Protein AF-0000000068390145 (afdb_homodimer)

Structure (mmCIF, N/CA/C/O backbone):
data_AF-0000000068390145-model_v1
#
loop_
_entity.id
_entity.type
_entity.pdbx_description
1 polymer 'Fe2OG dioxygenase domain-containing protein'
#
loop_
_atom_site.group_PDB
_atom_site.id
_atom_site.type_symbol
_atom_site.label_atom_id
_atom_site.label_alt_id
_atom_site.label_comp_id
_atom_site.label_asym_id
_atom_site.label_entity_id
_atom_site.label_seq_id
_atom_site.pdbx_PDB_ins_code
_atom_site.Cartn_x
_atom_site.Cartn_y
_atom_site.Cartn_z
_atom_site.occupancy
_atom_site.B_iso_or_equiv
_atom_site.auth_seq_id
_atom_site.auth_comp_id
_atom_site.auth_asym_id
_atom_site.auth_atom_id
_atom_site.pdbx_PDB_model_num
ATOM 1 N N . MET A 1 1 ? -9.039 41.312 3.012 1 19.88 1 MET A N 1
ATOM 2 C CA . MET A 1 1 ? -9.141 40.469 1.835 1 19.88 1 MET A CA 1
ATOM 3 C C . MET A 1 1 ? -8.883 39 2.199 1 19.88 1 MET A C 1
ATOM 5 O O . MET A 1 1 ? -7.828 38.688 2.75 1 19.88 1 MET A O 1
ATOM 9 N N . ASP A 1 2 ? -9.938 38.219 2.65 1 23.27 2 ASP A N 1
ATOM 10 C CA . ASP A 1 2 ? -10.117 36.906 3.275 1 23.27 2 ASP A CA 1
ATOM 11 C C . ASP A 1 2 ? -9.469 35.812 2.439 1 23.27 2 ASP A C 1
ATOM 13 O O . ASP A 1 2 ? -9.891 35.531 1.312 1 23.27 2 ASP A O 1
ATOM 17 N N . CYS A 1 3 ? -8.195 35.875 2.215 1 24.31 3 CYS A N 1
ATOM 18 C CA . CYS A 1 3 ? -7.535 34.969 1.302 1 24.31 3 CYS A CA 1
ATOM 19 C C . CYS A 1 3 ? -7.992 33.531 1.55 1 24.31 3 CYS A C 1
ATOM 21 O O . CYS A 1 3 ? -7.586 32.906 2.531 1 24.31 3 CYS A O 1
ATOM 23 N N . VAL A 1 4 ? -9.266 33.344 1.374 1 30.44 4 VAL A N 1
ATOM 24 C CA . VAL A 1 4 ? -9.797 31.984 1.345 1 30.44 4 VAL A CA 1
ATOM 25 C C . VAL A 1 4 ? -8.867 31.078 0.542 1 30.44 4 VAL A C 1
ATOM 27 O O . VAL A 1 4 ? -8.508 31.391 -0.593 1 30.44 4 VAL A O 1
ATOM 30 N N . ALA A 1 5 ? -7.875 30.562 1.197 1 37.19 5 ALA A N 1
ATOM 31 C CA . ALA A 1 5 ? -6.934 29.656 0.532 1 37.19 5 ALA A CA 1
ATOM 32 C C . ALA A 1 5 ? -7.641 28.797 -0.515 1 37.19 5 ALA A C 1
ATOM 34 O O . ALA A 1 5 ? -8.719 28.266 -0.26 1 37.19 5 ALA A O 1
ATOM 35 N N . ASN A 1 6 ? -7.695 29.219 -1.717 1 36.72 6 ASN A N 1
ATOM 36 C CA . ASN A 1 6 ? -8.219 28.5 -2.865 1 36.72 6 ASN A CA 1
ATOM 37 C C . ASN A 1 6 ? -7.703 27.062 -2.908 1 36.72 6 ASN A C 1
ATOM 39 O O . ASN A 1 6 ? -6.531 26.828 -3.207 1 36.72 6 ASN A O 1
ATOM 43 N N . PRO A 1 7 ? -8.406 26.203 -2.146 1 44.72 7 PRO A N 1
ATOM 44 C CA . PRO A 1 7 ? -8.008 24.797 -2.154 1 44.72 7 PRO A CA 1
ATOM 45 C C . PRO A 1 7 ? -7.828 24.234 -3.564 1 44.72 7 PRO A C 1
ATOM 47 O O . PRO A 1 7 ? -8.633 24.531 -4.453 1 44.72 7 PRO A O 1
ATOM 50 N N . THR A 1 8 ? -6.621 24.328 -4.051 1 44.12 8 THR A N 1
ATOM 51 C CA . THR A 1 8 ? -6.43 23.641 -5.32 1 44.12 8 THR A CA 1
ATOM 52 C C . THR A 1 8 ? -6.84 22.172 -5.207 1 44.12 8 THR A C 1
ATOM 54 O O . THR A 1 8 ? -6.391 21.469 -4.301 1 44.12 8 THR A O 1
ATOM 57 N N . LEU A 1 9 ? -8.039 21.953 -5.742 1 47.94 9 LEU A N 1
ATOM 58 C CA . LEU A 1 9 ? -8.492 20.578 -5.77 1 47.94 9 LEU A CA 1
ATOM 59 C C . LEU A 1 9 ? -7.586 19.719 -6.652 1 47.94 9 LEU A C 1
ATOM 61 O O . LEU A 1 9 ? -7.27 20.109 -7.781 1 47.94 9 LEU A O 1
ATOM 65 N N . LEU A 1 10 ? -6.832 19 -5.969 1 54.41 10 LEU A N 1
ATOM 66 C CA . LEU A 1 10 ? -6.148 17.969 -6.727 1 54.41 10 LEU A CA 1
ATOM 67 C C . LEU A 1 10 ? -7.145 16.969 -7.297 1 54.41 10 LEU A C 1
ATOM 69 O O . LEU A 1 10 ? -8.281 16.875 -6.824 1 54.41 10 LEU A O 1
ATOM 73 N N . PRO A 1 11 ? -6.891 16.516 -8.391 1 53.91 11 PRO A N 1
ATOM 74 C CA . PRO A 1 11 ? -7.816 15.492 -8.883 1 53.91 11 PRO A CA 1
ATOM 75 C C . PRO A 1 11 ? -8.133 14.422 -7.84 1 53.91 11 PRO A C 1
ATOM 77 O O . PRO A 1 11 ? -7.355 14.227 -6.902 1 53.91 11 PRO A O 1
ATOM 80 N N . HIS A 1 12 ? -9.367 14.031 -7.707 1 58.03 12 HIS A N 1
ATOM 81 C CA . HIS A 1 12 ? -9.734 12.812 -7.004 1 58.03 12 HIS A CA 1
ATOM 82 C C . HIS A 1 12 ? -10.047 13.094 -5.535 1 58.03 12 HIS A C 1
ATOM 84 O O . HIS A 1 12 ? -9.742 12.273 -4.664 1 58.03 12 HIS A O 1
ATOM 90 N N . ASP A 1 13 ? -10.5 14.359 -5.176 1 69.38 13 ASP A N 1
ATOM 91 C CA . ASP A 1 13 ? -11 14.688 -3.842 1 69.38 13 ASP A CA 1
ATOM 92 C C . ASP A 1 13 ? -9.844 14.859 -2.854 1 69.38 13 ASP A C 1
ATOM 94 O O . ASP A 1 13 ? -10 14.594 -1.659 1 69.38 13 ASP A O 1
ATOM 98 N N . ILE A 1 14 ? -8.703 14.992 -3.436 1 78.69 14 ILE A N 1
ATOM 99 C CA . ILE A 1 14 ? -7.574 15.477 -2.645 1 78.69 14 ILE A CA 1
ATOM 100 C C . ILE A 1 14 ? -7.547 17 -2.664 1 78.69 14 ILE A C 1
ATOM 102 O O . ILE A 1 14 ? -7.586 17.609 -3.732 1 78.69 14 ILE A O 1
ATOM 106 N N . MET A 1 15 ? -7.641 17.516 -1.498 1 79.69 15 MET A N 1
ATOM 107 C CA . MET A 1 15 ? -7.629 18.969 -1.425 1 79.69 15 MET A CA 1
ATOM 108 C C . MET A 1 15 ? -6.348 19.469 -0.764 1 79.69 15 MET A C 1
ATOM 110 O O . MET A 1 15 ? -5.941 18.953 0.28 1 79.69 15 MET A O 1
ATOM 114 N N . TYR A 1 16 ? -5.684 20.344 -1.441 1 84.81 16 TYR A N 1
ATOM 115 C CA . TYR A 1 16 ? -4.543 21.047 -0.887 1 84.81 16 TYR A CA 1
ATOM 116 C C . TYR A 1 16 ? -4.926 22.469 -0.494 1 84.81 16 TYR A C 1
ATOM 118 O O . TYR A 1 16 ? -5.66 23.141 -1.22 1 84.81 16 TYR A O 1
ATOM 126 N N . PHE A 1 17 ? -4.543 22.859 0.74 1 82.62 17 PHE A N 1
ATOM 127 C CA . PHE A 1 17 ? -4.801 24.234 1.15 1 82.62 17 PHE A CA 1
ATOM 128 C C . PHE A 1 17 ? -3.594 24.828 1.87 1 82.62 17 PHE A C 1
ATOM 130 O O . PHE A 1 17 ? -2.891 24.125 2.594 1 82.62 17 PHE A O 1
ATOM 137 N N . ASP A 1 18 ? -3.316 26.078 1.648 1 84.69 18 ASP A N 1
ATOM 138 C CA . ASP A 1 18 ? -2.139 26.766 2.184 1 84.69 18 ASP A CA 1
ATOM 139 C C . ASP A 1 18 ? -2.512 27.656 3.365 1 84.69 18 ASP A C 1
ATOM 141 O O . ASP A 1 18 ? -3.684 27.969 3.562 1 84.69 18 ASP A O 1
ATOM 145 N N . GLY A 1 19 ? -1.504 27.938 4.145 1 86.38 19 GLY A N 1
ATOM 146 C CA . GLY A 1 19 ? -1.622 28.969 5.16 1 86.38 19 GLY A CA 1
ATOM 147 C C . GLY A 1 19 ? -2.564 28.594 6.289 1 86.38 19 GLY A C 1
ATOM 148 O O . GLY A 1 19 ? -3.268 29.438 6.828 1 86.38 19 GLY A O 1
ATOM 149 N N . PHE A 1 20 ? -2.695 27.312 6.582 1 90.94 20 PHE A N 1
ATOM 150 C CA . PHE A 1 20 ? -3.547 26.891 7.688 1 90.94 20 PHE A CA 1
ATOM 151 C C . PHE A 1 20 ? -3.045 27.469 9.008 1 90.94 20 PHE A C 1
ATOM 153 O O . PHE A 1 20 ? -3.842 27.875 9.859 1 90.94 20 PHE A O 1
ATOM 160 N N . LEU A 1 21 ? -1.739 27.484 9.25 1 94.56 21 LEU A N 1
ATOM 161 C CA . LEU A 1 21 ? -1.134 28.094 10.43 1 94.56 21 LEU A CA 1
ATOM 162 C C . LEU A 1 21 ? -0.36 29.344 10.055 1 94.56 21 LEU A C 1
ATOM 164 O O . LEU A 1 21 ? 0.192 29.438 8.961 1 94.56 21 LEU A O 1
ATOM 168 N N . SER A 1 22 ? -0.367 30.312 11.008 1 95.12 22 SER A N 1
ATOM 169 C CA . SER A 1 22 ? 0.585 31.422 10.906 1 95.12 22 SER A CA 1
ATOM 170 C C . SER A 1 22 ? 1.999 30.953 11.242 1 95.12 22 SER A C 1
ATOM 172 O O . SER A 1 22 ? 2.189 29.859 11.789 1 95.12 22 SER A O 1
ATOM 174 N N . SER A 1 23 ? 3 31.781 10.836 1 96.06 23 SER A N 1
ATOM 175 C CA . SER A 1 23 ? 4.379 31.484 11.195 1 96.06 23 SER A CA 1
ATOM 176 C C . SER A 1 23 ? 4.551 31.406 12.711 1 96.06 23 SER A C 1
ATOM 178 O O . SER A 1 23 ? 5.332 30.594 13.211 1 96.06 23 SER A O 1
ATOM 180 N N . GLU A 1 24 ? 3.842 32.25 13.398 1 97.06 24 GLU A N 1
ATOM 181 C CA . GLU A 1 24 ? 3.895 32.219 14.859 1 97.06 24 GLU A CA 1
ATOM 182 C C . GLU A 1 24 ? 3.301 30.953 15.43 1 97.06 24 GLU A C 1
ATOM 184 O O . GLU A 1 24 ? 3.877 30.344 16.328 1 97.06 24 GLU A O 1
ATOM 189 N N . ASP A 1 25 ? 2.141 30.531 14.883 1 96.5 25 ASP A N 1
ATOM 190 C CA . ASP A 1 25 ? 1.513 29.281 15.32 1 96.5 25 ASP A CA 1
ATOM 191 C C . ASP A 1 25 ? 2.41 28.078 15.031 1 96.5 25 ASP A C 1
ATOM 193 O O . ASP A 1 25 ? 2.502 27.156 15.844 1 96.5 25 ASP A O 1
ATOM 197 N N . GLU A 1 26 ? 3.002 28.109 13.844 1 97.75 26 GLU A N 1
ATOM 198 C CA . GLU A 1 26 ? 3.902 27.016 13.477 1 97.75 26 GLU A CA 1
ATOM 199 C C . GLU A 1 26 ? 5.039 26.875 14.492 1 97.75 26 GLU A C 1
ATOM 201 O O . GLU A 1 26 ? 5.344 25.766 14.938 1 97.75 26 GLU A O 1
ATOM 206 N N . ALA A 1 27 ? 5.715 28.016 14.836 1 97.5 27 ALA A N 1
ATOM 207 C CA . ALA A 1 27 ? 6.809 28.016 15.805 1 97.5 27 ALA A CA 1
ATOM 208 C C . ALA A 1 27 ? 6.328 27.5 17.172 1 97.5 27 ALA A C 1
ATOM 210 O O . ALA A 1 27 ? 7.016 26.719 17.828 1 97.5 27 ALA A O 1
ATOM 211 N N . PHE A 1 28 ? 5.207 28.016 17.562 1 97.75 28 PHE A N 1
ATOM 212 C CA . PHE A 1 28 ? 4.625 27.594 18.828 1 97.75 28 PHE A CA 1
ATOM 213 C C . PHE A 1 28 ? 4.402 26.094 18.875 1 97.75 28 PHE A C 1
ATOM 215 O O . PHE A 1 28 ? 4.781 25.422 19.828 1 97.75 28 PHE A O 1
ATOM 222 N N . VAL A 1 29 ? 3.74 25.484 17.766 1 98.19 29 VAL A N 1
ATOM 223 C CA . VAL A 1 29 ? 3.439 24.062 17.688 1 98.19 29 VAL A CA 1
ATOM 224 C C . VAL A 1 29 ? 4.738 23.25 17.688 1 98.19 29 VAL A C 1
ATOM 226 O O . VAL A 1 29 ? 4.859 22.266 18.406 1 98.19 29 VAL A O 1
ATOM 229 N N . ALA A 1 30 ? 5.727 23.656 16.891 1 98.25 30 ALA A N 1
ATOM 230 C CA . ALA A 1 30 ? 7.012 22.969 16.828 1 98.25 30 ALA A CA 1
ATOM 231 C C . ALA A 1 30 ? 7.676 22.922 18.203 1 98.25 30 ALA A C 1
ATOM 233 O O . ALA A 1 30 ? 8.227 21.891 18.594 1 98.25 30 ALA A O 1
ATOM 234 N N . ASP A 1 31 ? 7.602 24.062 18.922 1 97.81 31 ASP A N 1
ATOM 235 C CA . ASP A 1 31 ? 8.188 24.141 20.25 1 97.81 31 ASP A CA 1
ATOM 236 C C . ASP A 1 31 ? 7.488 23.172 21.219 1 97.81 31 ASP A C 1
ATOM 238 O O . ASP A 1 31 ? 8.141 22.516 22.016 1 97.81 31 ASP A O 1
ATOM 242 N N . ARG A 1 32 ? 6.172 23.156 21.156 1 97.75 32 ARG A N 1
ATOM 243 C CA . ARG A 1 32 ? 5.41 22.25 22.016 1 97.75 32 ARG A CA 1
ATOM 244 C C . ARG A 1 32 ? 5.77 20.797 21.734 1 97.75 32 ARG A C 1
ATOM 246 O O . ARG A 1 32 ? 5.914 20 22.672 1 97.75 32 ARG A O 1
ATOM 253 N N . LEU A 1 33 ? 5.844 20.484 20.438 1 98.19 33 LEU A N 1
ATOM 254 C CA . LEU A 1 33 ? 6.191 19.125 20.062 1 98.19 33 LEU A CA 1
ATOM 255 C C . LEU A 1 33 ? 7.602 18.766 20.516 1 98.19 33 LEU A C 1
ATOM 257 O O . LEU A 1 33 ? 7.836 17.672 21.031 1 98.19 33 LEU A O 1
ATOM 261 N N . ASP A 1 34 ? 8.547 19.656 20.359 1 97.88 34 ASP A N 1
ATOM 262 C CA . ASP A 1 34 ? 9.93 19.422 20.719 1 97.88 34 ASP A CA 1
ATOM 263 C C . ASP A 1 34 ? 10.062 19.172 22.234 1 97.88 34 ASP A C 1
ATOM 265 O O . ASP A 1 34 ? 10.945 18.422 22.672 1 97.88 34 ASP A O 1
ATOM 269 N N . ALA A 1 35 ? 9.195 19.812 22.953 1 97.06 35 ALA A N 1
ATOM 270 C CA . ALA A 1 35 ? 9.234 19.688 24.422 1 97.06 35 ALA A CA 1
ATOM 271 C C . ALA A 1 35 ? 8.641 18.344 24.859 1 97.06 35 ALA A C 1
ATOM 273 O O . ALA A 1 35 ? 8.828 17.938 26.016 1 97.06 35 ALA A O 1
ATOM 274 N N . GLY A 1 36 ? 7.906 17.734 23.938 1 96.19 36 GLY A N 1
ATOM 275 C CA . GLY A 1 36 ? 7.273 16.469 24.281 1 96.19 36 GLY A CA 1
ATOM 276 C C . GLY A 1 36 ? 8.18 15.266 24.062 1 96.19 36 GLY A C 1
ATOM 277 O O . GLY A 1 36 ? 9.305 15.414 23.594 1 96.19 36 GLY A O 1
ATOM 278 N N . GLU A 1 37 ? 7.656 14.047 24.391 1 95.81 37 GLU A N 1
ATOM 279 C CA . GLU A 1 37 ? 8.398 12.805 24.203 1 95.81 37 GLU A CA 1
ATOM 280 C C . GLU A 1 37 ? 8.102 12.18 22.844 1 95.81 37 GLU A C 1
ATOM 282 O O . GLU A 1 37 ? 6.938 11.969 22.5 1 95.81 37 GLU A O 1
ATOM 287 N N . TRP A 1 38 ? 9.141 11.898 22.078 1 96.88 38 TRP A N 1
ATOM 288 C CA . TRP A 1 38 ? 9 11.273 20.766 1 96.88 38 TRP A CA 1
ATOM 289 C C . TRP A 1 38 ? 9.258 9.773 20.859 1 96.88 38 TRP A C 1
ATOM 291 O O . TRP A 1 38 ? 10.211 9.336 21.5 1 96.88 38 TRP A O 1
ATOM 301 N N . SER A 1 39 ? 8.359 9.078 20.312 1 95 39 SER A N 1
ATOM 302 C CA . SER A 1 39 ? 8.578 7.641 20.156 1 95 39 SER A CA 1
ATOM 303 C C . SER A 1 39 ? 9.547 7.34 19.031 1 95 39 SER A C 1
ATOM 305 O O . SER A 1 39 ? 9.445 7.93 17.938 1 95 39 SER A O 1
ATOM 307 N N . THR A 1 40 ? 10.469 6.367 19.172 1 91 40 THR A N 1
ATOM 308 C CA . THR A 1 40 ? 11.453 5.992 18.156 1 91 40 THR A CA 1
ATOM 309 C C . THR A 1 40 ? 11.211 4.562 17.672 1 91 40 THR A C 1
ATOM 311 O O . THR A 1 40 ? 12.148 3.881 17.25 1 91 40 THR A O 1
ATOM 314 N N . GLU A 1 41 ? 9.984 4.141 17.875 1 86.94 41 GLU A N 1
ATOM 315 C CA . GLU A 1 41 ? 9.641 2.783 17.469 1 86.94 41 GLU A CA 1
ATOM 316 C C . GLU A 1 41 ? 9.758 2.613 15.953 1 86.94 41 GLU A C 1
ATOM 318 O O . GLU A 1 41 ? 9.938 1.498 15.461 1 86.94 41 GLU A O 1
ATOM 323 N N . LEU A 1 42 ? 9.664 3.648 15.148 1 86.88 42 LEU A N 1
ATOM 324 C CA . LEU A 1 42 ? 9.781 3.674 13.695 1 86.88 42 LEU A CA 1
ATOM 325 C C . LEU A 1 42 ? 11.086 4.34 13.273 1 86.88 42 LEU A C 1
ATOM 327 O O . LEU A 1 42 ? 11.797 4.91 14.102 1 86.88 42 LEU A O 1
ATOM 331 N N . LYS A 1 43 ? 11.438 4.207 11.945 1 86.44 43 LYS A N 1
ATOM 332 C CA . LYS A 1 43 ? 12.602 4.914 11.43 1 86.44 43 LYS A CA 1
ATOM 333 C C . LYS A 1 43 ? 12.461 6.422 11.617 1 86.44 43 LYS A C 1
ATOM 335 O O . LYS A 1 43 ? 13.445 7.117 11.891 1 86.44 43 LYS A O 1
ATOM 340 N N . ARG A 1 44 ? 11.281 6.918 11.453 1 91.12 44 ARG A N 1
ATOM 341 C CA . ARG A 1 44 ? 10.945 8.297 11.805 1 91.12 44 ARG A CA 1
ATOM 342 C C . ARG A 1 44 ? 10.422 8.383 13.234 1 91.12 44 ARG A C 1
ATOM 344 O O . ARG A 1 44 ? 9.938 7.387 13.781 1 91.12 44 ARG A O 1
ATOM 351 N N . ARG A 1 45 ? 10.516 9.555 13.883 1 95.25 45 ARG A N 1
ATOM 352 C CA . ARG A 1 45 ? 9.977 9.695 15.234 1 95.25 45 ARG A CA 1
ATOM 353 C C . ARG A 1 45 ? 8.523 10.164 15.188 1 95.25 45 ARG A C 1
ATOM 355 O O . ARG A 1 45 ? 8.133 10.914 14.297 1 95.25 45 ARG A O 1
ATOM 362 N N . VAL A 1 46 ? 7.742 9.711 16.188 1 97.06 46 VAL A N 1
ATOM 363 C CA . VAL A 1 46 ? 6.309 9.984 16.156 1 97.06 46 VAL A CA 1
ATOM 364 C C . VAL A 1 46 ? 5.816 10.359 17.547 1 97.06 46 VAL A C 1
ATOM 366 O O . VAL A 1 46 ? 6.438 10 18.547 1 97.06 46 VAL A O 1
ATOM 369 N N . GLN A 1 47 ? 4.855 11.227 17.703 1 97.88 47 GLN A N 1
ATOM 370 C CA . GLN A 1 47 ? 4.043 11.484 18.875 1 97.88 47 GLN A CA 1
ATOM 371 C C . GLN A 1 47 ? 2.566 11.219 18.609 1 97.88 47 GLN A C 1
ATOM 373 O O . GLN A 1 47 ? 2.053 11.562 17.547 1 97.88 47 GLN A O 1
ATOM 378 N N . HIS A 1 48 ? 1.907 10.609 19.562 1 97.31 48 HIS A N 1
ATOM 379 C CA . HIS A 1 48 ? 0.478 10.336 19.453 1 97.31 48 HIS A CA 1
ATOM 380 C C . HIS A 1 48 ? -0.322 11.211 20.422 1 97.31 48 HIS A C 1
ATOM 382 O O . HIS A 1 48 ? 0.103 11.445 21.547 1 97.31 48 HIS A O 1
ATOM 388 N N . PHE A 1 49 ? -1.465 11.672 20.016 1 97.56 49 PHE A N 1
ATOM 389 C CA . PHE A 1 49 ? -2.4 12.438 20.828 1 97.56 49 PHE A CA 1
ATOM 390 C C . PHE A 1 49 ? -3.822 11.914 20.656 1 97.56 49 PHE A C 1
ATOM 392 O O . PHE A 1 49 ? -4.23 11.586 19.547 1 97.56 49 PHE A O 1
ATOM 399 N N . GLY A 1 50 ? -4.605 11.875 21.719 1 96.19 50 GLY A N 1
ATOM 400 C CA . GLY A 1 50 ? -5.961 11.344 21.688 1 96.19 50 GLY A CA 1
ATOM 401 C C . GLY A 1 50 ? -6.008 9.828 21.797 1 96.19 50 GLY A C 1
ATOM 402 O O . GLY A 1 50 ? -6.508 9.297 22.781 1 96.19 50 GLY A O 1
ATOM 403 N N . TYR A 1 51 ? -5.5 9.133 20.797 1 94 51 TYR A N 1
ATOM 404 C CA . TYR A 1 51 ? -5.41 7.676 20.734 1 94 51 TYR A CA 1
ATOM 405 C C . TYR A 1 51 ? -4.062 7.234 20.172 1 94 51 TYR A C 1
ATOM 407 O O . TYR A 1 51 ? -3.535 7.855 19.25 1 94 51 TYR A O 1
ATOM 415 N N . ARG A 1 52 ? -3.609 6.203 20.719 1 92.94 52 ARG A N 1
ATOM 416 C CA . ARG A 1 52 ? -2.398 5.59 20.188 1 92.94 52 ARG A CA 1
ATOM 417 C C . ARG A 1 52 ? -2.727 4.652 19.031 1 92.94 52 ARG A C 1
ATOM 419 O O . ARG A 1 52 ? -3.721 3.926 19.078 1 92.94 52 ARG A O 1
ATOM 426 N N . TYR A 1 53 ? -1.963 4.781 17.984 1 89.81 53 TYR A N 1
ATOM 427 C CA . TYR A 1 53 ? -2.035 3.793 16.922 1 89.81 53 TYR A CA 1
ATOM 428 C C . TYR A 1 53 ? -0.99 2.701 17.109 1 89.81 53 TYR A C 1
ATOM 430 O O . TYR A 1 53 ? 0.187 2.992 17.328 1 89.81 53 TYR A O 1
ATOM 438 N N . ASP A 1 54 ? -1.469 1.481 17.078 1 82.62 54 ASP A N 1
ATOM 439 C CA . ASP A 1 54 ? -0.566 0.342 17.203 1 82.62 54 ASP A CA 1
ATOM 440 C C . ASP A 1 54 ? -0.094 -0.141 15.836 1 82.62 54 ASP A C 1
ATOM 442 O O . ASP A 1 54 ? -0.862 -0.748 15.094 1 82.62 54 ASP A O 1
ATOM 446 N N . TYR A 1 55 ? 1.146 0.156 15.492 1 82.44 55 TYR A N 1
ATOM 447 C CA . TYR A 1 55 ? 1.717 -0.141 14.188 1 82.44 55 TYR A CA 1
ATOM 448 C C . TYR A 1 55 ? 1.909 -1.642 14 1 82.44 55 TYR A C 1
ATOM 450 O O . TYR A 1 55 ? 1.968 -2.133 12.867 1 82.44 55 TYR A O 1
ATOM 458 N N . LYS A 1 56 ? 2.057 -2.414 15.086 1 72.38 56 LYS A N 1
ATOM 459 C CA . LYS A 1 56 ? 2.256 -3.859 15.016 1 72.38 56 LYS A CA 1
ATOM 460 C C . LYS A 1 56 ? 0.965 -4.574 14.617 1 72.38 56 LYS A C 1
ATOM 462 O O . LYS A 1 56 ? 0.974 -5.441 13.75 1 72.38 56 LYS A O 1
ATOM 467 N N . VAL A 1 57 ? -0.12 -4.199 15.258 1 69.75 57 VAL A N 1
ATOM 468 C CA . VAL A 1 57 ? -1.396 -4.852 14.984 1 69.75 57 VAL A CA 1
ATOM 469 C C . VAL A 1 57 ? -2.18 -4.039 13.953 1 69.75 57 VAL A C 1
ATOM 471 O O . VAL A 1 57 ? -3.229 -4.477 13.477 1 69.75 57 VAL A O 1
ATOM 474 N N . ARG A 1 58 ? -1.646 -2.883 13.531 1 74.25 58 ARG A N 1
ATOM 475 C CA . ARG A 1 58 ? -2.213 -1.979 12.539 1 74.25 58 ARG A CA 1
ATOM 476 C C . ARG A 1 58 ? -3.656 -1.622 12.883 1 74.25 58 ARG A C 1
ATOM 478 O O . ARG A 1 58 ? -4.547 -1.74 12.039 1 74.25 58 ARG A O 1
ATOM 485 N N . ALA A 1 59 ? -3.859 -1.119 14.227 1 73.94 59 ALA A N 1
ATOM 486 C CA . ALA A 1 59 ? -5.203 -0.801 14.711 1 73.94 59 ALA A CA 1
ATOM 487 C C . ALA A 1 59 ? -5.148 0.187 15.867 1 73.94 59 ALA A C 1
ATOM 489 O O . ALA A 1 59 ? -4.09 0.392 16.469 1 73.94 59 ALA A O 1
ATOM 490 N N . VAL A 1 60 ? -6.266 0.894 16.109 1 79.75 60 VAL A N 1
ATOM 491 C CA . VAL A 1 60 ? -6.516 1.589 17.359 1 79.75 60 VAL A CA 1
ATOM 492 C C . VAL A 1 60 ? -7.262 0.664 18.328 1 79.75 60 VAL A C 1
ATOM 494 O O . VAL A 1 60 ? -8.438 0.355 18.109 1 79.75 60 VAL A O 1
ATOM 497 N N . THR A 1 61 ? -6.523 0.242 19.297 1 79.19 61 THR A N 1
ATOM 498 C CA . THR A 1 61 ? -7.078 -0.74 20.219 1 79.19 61 THR A CA 1
ATOM 499 C C . THR A 1 61 ? -7.949 -0.06 21.281 1 79.19 61 THR A C 1
ATOM 501 O O . THR A 1 61 ? -7.879 1.157 21.453 1 79.19 61 THR A O 1
ATOM 504 N N . PRO A 1 62 ? -8.758 -0.812 21.953 1 76.44 62 PRO A N 1
ATOM 505 C CA . PRO A 1 62 ? -9.656 -0.237 22.953 1 76.44 62 PRO A CA 1
ATOM 506 C C . PRO A 1 62 ? -8.906 0.495 24.062 1 76.44 62 PRO A C 1
ATOM 508 O O . PRO A 1 62 ? -9.422 1.458 24.641 1 76.44 62 PRO A O 1
ATOM 511 N N . ASP A 1 63 ? -7.723 0.084 24.375 1 80.25 63 ASP A N 1
ATOM 512 C CA . ASP A 1 63 ? -6.945 0.696 25.438 1 80.25 63 ASP A CA 1
ATOM 513 C C . ASP A 1 63 ? -5.996 1.759 24.891 1 80.25 63 ASP A C 1
ATOM 515 O O . ASP A 1 63 ? -5.09 2.211 25.609 1 80.25 63 ASP A O 1
ATOM 519 N N . ALA A 1 64 ? -6.328 2.146 23.734 1 87.19 64 ALA A N 1
ATOM 520 C CA . ALA A 1 64 ? -5.391 3.035 23.047 1 87.19 64 ALA A CA 1
ATOM 521 C C . ALA A 1 64 ? -5.66 4.496 23.391 1 87.19 64 ALA A C 1
ATOM 523 O O . ALA A 1 64 ? -4.906 5.387 23 1 87.19 64 ALA A O 1
ATOM 524 N N . TYR A 1 65 ? -6.684 4.734 24.219 1 92.25 65 TYR A N 1
ATOM 525 C CA . TYR A 1 65 ? -7.059 6.109 24.531 1 92.25 65 TYR A CA 1
ATOM 526 C C . TYR A 1 65 ? -6.027 6.758 25.438 1 92.25 65 TYR A C 1
ATOM 528 O O . TYR A 1 65 ? -5.707 6.223 26.5 1 92.25 65 TYR A O 1
ATOM 536 N N . LEU A 1 66 ? -5.512 7.91 25.094 1 93.81 66 LEU A N 1
ATOM 537 C CA . LEU A 1 66 ? -4.473 8.625 25.828 1 93.81 66 LEU A CA 1
ATOM 538 C C . LEU A 1 66 ? -5.059 9.828 26.562 1 93.81 66 LEU A C 1
ATOM 540 O O . LEU A 1 66 ? -4.398 10.414 27.422 1 93.81 66 LEU A O 1
ATOM 544 N N . GLY A 1 67 ? -6.344 10.188 26.312 1 93.88 67 GLY A N 1
ATOM 545 C CA . GLY A 1 67 ? -6.973 11.414 26.797 1 93.88 67 GLY A CA 1
ATOM 546 C C . GLY A 1 67 ? -7.371 12.352 25.672 1 93.88 67 GLY A C 1
ATOM 547 O O . GLY A 1 67 ? -7.082 12.086 24.5 1 93.88 67 GLY A O 1
ATOM 548 N N . PRO A 1 68 ? -8.062 13.414 26.047 1 94.62 68 PRO A N 1
ATOM 549 C CA . PRO A 1 68 ? -8.422 14.391 25.016 1 94.62 68 PRO A CA 1
ATOM 550 C C . PRO A 1 68 ? -7.199 15.055 24.375 1 94.62 68 PRO A C 1
ATOM 552 O O . PRO A 1 68 ? -6.117 15.047 24.969 1 94.62 68 PRO A O 1
ATOM 555 N N . LEU A 1 69 ? -7.371 15.539 23.219 1 97.12 69 LEU A N 1
ATOM 556 C CA . LEU A 1 69 ? -6.301 16.328 22.625 1 97.12 69 LEU A CA 1
ATOM 557 C C . LEU A 1 69 ? -5.902 17.484 23.547 1 97.12 69 LEU A C 1
ATOM 559 O O . LEU A 1 69 ? -6.762 18.125 24.156 1 97.12 69 LEU A O 1
ATOM 563 N N . PRO A 1 70 ? -4.609 17.734 23.719 1 97.31 70 PRO A N 1
ATOM 564 C CA . PRO A 1 70 ? -4.242 18.953 24.453 1 97.31 70 PRO A CA 1
ATOM 565 C C . PRO A 1 70 ? -4.867 20.203 23.859 1 97.31 70 PRO A C 1
ATOM 567 O O . PRO A 1 70 ? -5.051 20.297 22.641 1 97.31 70 PRO A O 1
ATOM 570 N N . PRO A 1 71 ? -5.16 21.188 24.672 1 96.69 71 PRO A N 1
ATOM 571 C CA . PRO A 1 71 ? -5.895 22.375 24.219 1 96.69 71 PRO A CA 1
ATOM 572 C C . PRO A 1 71 ? -5.273 23.031 22.984 1 96.69 71 PRO A C 1
ATOM 574 O O . PRO A 1 71 ? -5.992 23.453 22.078 1 96.69 71 PRO A O 1
ATOM 577 N N . TRP A 1 72 ? -3.93 23.094 22.984 1 95.75 72 TRP A N 1
ATOM 578 C CA . TRP A 1 72 ? -3.279 23.766 21.859 1 95.75 72 TRP A CA 1
ATOM 579 C C . TRP A 1 72 ? -3.51 23 20.562 1 95.75 72 TRP A C 1
ATOM 581 O O . TRP A 1 72 ? -3.584 23.594 19.484 1 95.75 72 TRP A O 1
ATOM 591 N N . LEU A 1 73 ? -3.598 21.719 20.594 1 96.19 73 LEU A N 1
ATOM 592 C CA . LEU A 1 73 ? -3.887 20.891 19.438 1 96.19 73 LEU A CA 1
ATOM 593 C C . LEU A 1 73 ? -5.383 20.859 19.156 1 96.19 73 LEU A C 1
ATOM 595 O O . LEU A 1 73 ? -5.801 20.844 17.984 1 96.19 73 LEU A O 1
ATOM 599 N N . GLY A 1 74 ? -6.141 20.844 20.203 1 97.19 74 GLY A N 1
ATOM 600 C CA . GLY A 1 74 ? -7.59 20.875 20.078 1 97.19 74 GLY A CA 1
ATOM 601 C C . GLY A 1 74 ? -8.094 22.094 19.328 1 97.19 74 GLY A C 1
ATOM 602 O O . GLY A 1 74 ? -9.07 22.016 18.578 1 97.19 74 GLY A O 1
ATOM 603 N N . LEU A 1 75 ? -7.473 23.234 19.562 1 96.31 75 LEU A N 1
ATOM 604 C CA . LEU A 1 75 ? -7.832 24.469 18.875 1 96.31 75 LEU A CA 1
ATOM 605 C C . LEU A 1 75 ? -7.762 24.281 17.359 1 96.31 75 LEU A C 1
ATOM 607 O O . LEU A 1 75 ? -8.609 24.781 16.625 1 96.31 75 LEU A O 1
ATOM 611 N N . PHE A 1 76 ? -6.734 23.594 16.875 1 96.5 76 PHE A N 1
ATOM 612 C CA . PHE A 1 76 ? -6.578 23.375 15.445 1 96.5 76 PHE A CA 1
ATOM 613 C C . PHE A 1 76 ? -7.594 22.359 14.938 1 96.5 76 PHE A C 1
ATOM 615 O O . PHE A 1 76 ? -8.102 22.484 13.82 1 96.5 76 PHE A O 1
ATOM 622 N N . ALA A 1 77 ? -7.867 21.375 15.742 1 97.19 77 ALA A N 1
ATOM 623 C CA . ALA A 1 77 ? -8.906 20.422 15.383 1 97.19 77 ALA A CA 1
ATOM 624 C C . ALA A 1 77 ? -10.25 21.109 15.18 1 97.19 77 ALA A C 1
ATOM 626 O O . ALA A 1 77 ? -10.945 20.859 14.195 1 97.19 77 ALA A O 1
ATOM 627 N N . GLU A 1 78 ? -10.562 21.953 16.125 1 96.88 78 GLU A N 1
ATOM 628 C CA . GLU A 1 78 ? -11.812 22.703 16.031 1 96.88 78 GLU A CA 1
ATOM 629 C C . GLU A 1 78 ? -11.805 23.641 14.82 1 96.88 78 GLU A C 1
ATOM 631 O O . GLU A 1 78 ? -12.844 23.828 14.18 1 96.88 78 GLU A O 1
ATOM 636 N N . ARG A 1 79 ? -10.719 24.234 14.539 1 95.88 79 ARG A N 1
ATOM 637 C CA . ARG A 1 79 ? -10.602 25.125 13.398 1 95.88 79 ARG A CA 1
ATOM 638 C C . ARG A 1 79 ? -10.852 24.391 12.086 1 95.88 79 ARG A C 1
ATOM 640 O O . ARG A 1 79 ? -11.422 24.938 11.148 1 95.88 79 ARG A O 1
ATOM 647 N N . LEU A 1 80 ? -10.352 23.141 11.992 1 94.31 80 LEU A N 1
ATOM 648 C CA . LEU A 1 80 ? -10.578 22.344 10.797 1 94.31 80 LEU A CA 1
ATOM 649 C C . LEU A 1 80 ? -12.07 22.172 10.539 1 94.31 80 LEU A C 1
ATOM 651 O O . LEU A 1 80 ? -12.5 22.141 9.383 1 94.31 80 LEU A O 1
ATOM 655 N N . VAL A 1 81 ? -12.828 22.047 11.586 1 93.25 81 VAL A N 1
ATOM 656 C CA . VAL A 1 81 ? -14.273 21.938 11.453 1 93.25 81 VAL A CA 1
ATOM 657 C C . VAL A 1 81 ? -14.875 23.281 11.086 1 93.25 81 VAL A C 1
ATOM 659 O O . VAL A 1 81 ? -15.68 23.391 10.156 1 93.25 81 VAL A O 1
ATOM 662 N N . ALA A 1 82 ? -14.461 24.312 11.836 1 92.75 82 ALA A N 1
ATOM 663 C CA . ALA A 1 82 ? -14.977 25.656 11.609 1 92.75 82 ALA A CA 1
ATOM 664 C C . ALA A 1 82 ? -14.727 26.125 10.18 1 92.75 82 ALA A C 1
ATOM 666 O O . ALA A 1 82 ? -15.57 26.797 9.578 1 92.75 82 ALA A O 1
ATOM 667 N N . ASP A 1 83 ? -13.594 25.75 9.602 1 88.69 83 ASP A N 1
ATOM 668 C CA . ASP A 1 83 ? -13.203 26.172 8.258 1 88.69 83 ASP A CA 1
ATOM 669 C C . ASP A 1 83 ? -13.844 25.266 7.199 1 88.69 83 ASP A C 1
ATOM 671 O O . ASP A 1 83 ? -13.688 25.5 6 1 88.69 83 ASP A O 1
ATOM 675 N N . GLY A 1 84 ? -14.516 24.156 7.633 1 85.69 84 GLY A N 1
ATOM 676 C CA . GLY A 1 84 ? -15.281 23.328 6.719 1 85.69 84 GLY A CA 1
ATOM 677 C C . GLY A 1 84 ? -14.492 22.156 6.18 1 85.69 84 GLY A C 1
ATOM 678 O O . GLY A 1 84 ? -14.953 21.453 5.27 1 85.69 84 GLY A O 1
ATOM 679 N N . TYR A 1 85 ? -13.289 21.906 6.727 1 87.06 85 TYR A N 1
ATOM 680 C CA . TYR A 1 85 ? -12.461 20.797 6.238 1 87.06 85 TYR A CA 1
ATOM 681 C C . TYR A 1 85 ? -12.953 19.469 6.793 1 87.06 85 TYR A C 1
ATOM 683 O O . TYR A 1 85 ? -12.922 18.453 6.098 1 87.06 85 TYR A O 1
ATOM 691 N N . CYS A 1 86 ? -13.398 19.516 8.016 1 90.81 86 CYS A N 1
ATOM 692 C CA . CYS A 1 86 ? -13.914 18.312 8.68 1 90.81 86 CYS A CA 1
ATOM 693 C C . CYS A 1 86 ? -15.359 18.516 9.117 1 90.81 86 CYS A C 1
ATOM 695 O O . CYS A 1 86 ? -15.758 19.625 9.484 1 90.81 86 CYS A O 1
ATOM 697 N N . ARG A 1 87 ? -16.109 17.453 9.039 1 86.75 87 ARG A N 1
ATOM 698 C CA . ARG A 1 87 ? -17.484 17.5 9.531 1 86.75 87 ARG A CA 1
ATOM 699 C C . ARG A 1 87 ? -17.531 17.234 11.039 1 86.75 87 ARG A C 1
ATOM 701 O O . ARG A 1 87 ? -18.391 17.766 11.734 1 86.75 87 ARG A O 1
ATOM 708 N N . THR A 1 88 ? -16.688 16.375 11.516 1 91.94 88 THR A N 1
ATOM 709 C CA . THR A 1 88 ? -16.578 16.016 12.922 1 91.94 88 THR A CA 1
ATOM 710 C C . THR A 1 88 ? -15.188 16.391 13.453 1 91.94 88 THR A C 1
ATOM 712 O O . THR A 1 88 ? -14.195 16.297 12.734 1 91.94 88 THR A O 1
ATOM 715 N N . VAL A 1 89 ? -15.219 16.766 14.68 1 95.75 89 VAL A N 1
ATOM 716 C CA . VAL A 1 89 ? -13.945 17.172 15.281 1 95.75 89 VAL A CA 1
ATOM 717 C C . VAL A 1 89 ? -13.023 15.953 15.391 1 95.75 89 VAL A C 1
ATOM 719 O O . VAL A 1 89 ? -13.391 14.945 15.992 1 95.75 89 VAL A O 1
ATOM 722 N N . PRO A 1 90 ? -11.812 16.031 14.805 1 96.88 90 PRO A N 1
ATOM 723 C CA . PRO A 1 90 ? -10.836 14.953 15 1 96.88 90 PRO A CA 1
ATOM 724 C C . PRO A 1 90 ? -10.453 14.758 16.469 1 96.88 90 PRO A C 1
ATOM 726 O O . PRO A 1 90 ? -10.367 15.734 17.219 1 96.88 90 PRO A O 1
ATOM 729 N N . ASP A 1 91 ? -10.25 13.461 16.859 1 96 91 ASP A N 1
ATOM 730 C CA . ASP A 1 91 ? -9.891 13.188 18.25 1 96 91 ASP A CA 1
ATOM 731 C C . ASP A 1 91 ? -8.633 12.328 18.328 1 96 91 ASP A C 1
ATOM 733 O O . ASP A 1 91 ? -8.305 11.797 19.391 1 96 91 ASP A O 1
ATOM 737 N N . GLN A 1 92 ? -7.984 12.18 17.281 1 95.75 92 GLN A N 1
ATOM 738 C CA . GLN A 1 92 ? -6.688 11.516 17.203 1 95.75 92 GLN A CA 1
ATOM 739 C C . GLN A 1 92 ? -5.738 12.281 16.281 1 95.75 92 GLN A C 1
ATOM 741 O O . GLN A 1 92 ? -6.125 12.711 15.195 1 95.75 92 GLN A O 1
ATOM 746 N N . VAL A 1 93 ? -4.535 12.5 16.797 1 98.19 93 VAL A N 1
ATOM 747 C CA . VAL A 1 93 ? -3.516 13.188 16.016 1 98.19 93 VAL A CA 1
ATOM 748 C C . VAL A 1 93 ? -2.182 12.461 16.141 1 98.19 93 VAL A C 1
ATOM 750 O O . VAL A 1 93 ? -1.778 12.086 17.25 1 98.19 93 VAL A O 1
ATOM 753 N N . ILE A 1 94 ? -1.522 12.211 15.039 1 97.62 94 ILE A N 1
ATOM 754 C CA . ILE A 1 94 ? -0.149 11.719 15.039 1 97.62 94 ILE A CA 1
ATOM 755 C C . ILE A 1 94 ? 0.781 12.781 14.469 1 97.62 94 ILE A C 1
ATOM 757 O O . ILE A 1 94 ? 0.536 13.312 13.383 1 97.62 94 ILE A O 1
ATOM 761 N N . ALA A 1 95 ? 1.735 13.172 15.25 1 98.56 95 ALA A N 1
ATOM 762 C CA . ALA A 1 95 ? 2.84 13.984 14.75 1 98.56 95 ALA A CA 1
ATOM 763 C C . ALA A 1 95 ? 3.98 13.109 14.242 1 98.56 95 ALA A C 1
AT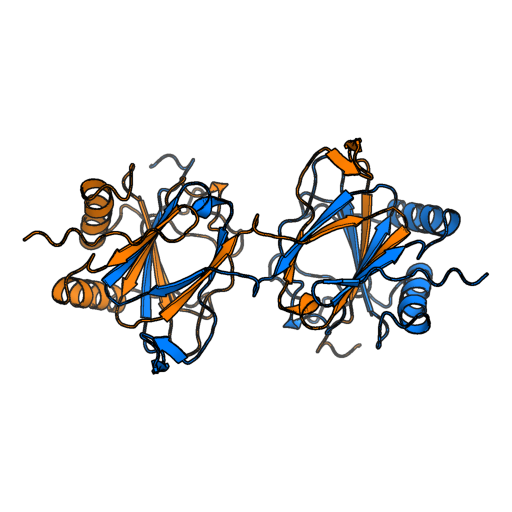OM 765 O O . ALA A 1 95 ? 4.5 12.266 14.969 1 98.56 95 ALA A O 1
ATOM 766 N N . ASN A 1 96 ? 4.32 13.227 12.992 1 98 96 ASN A N 1
ATOM 767 C CA . ASN A 1 96 ? 5.469 12.562 12.383 1 98 96 ASN A CA 1
ATOM 768 C C . ASN A 1 96 ? 6.602 13.539 12.102 1 98 96 ASN A C 1
ATOM 770 O O . ASN A 1 96 ? 6.391 14.578 11.469 1 98 96 ASN A O 1
ATOM 774 N N . GLU A 1 97 ? 7.758 13.227 12.578 1 98.19 97 GLU A N 1
ATOM 775 C CA . GLU A 1 97 ? 8.938 14.016 12.227 1 98.19 97 GLU A CA 1
ATOM 776 C C . GLU A 1 97 ? 9.773 13.305 11.156 1 98.19 97 GLU A C 1
ATOM 778 O O . GLU A 1 97 ? 10.086 12.125 11.289 1 98.19 97 GLU A O 1
ATOM 783 N N . TYR A 1 98 ? 10.039 14.016 10.125 1 96.69 98 TYR A N 1
ATOM 784 C CA . TYR A 1 98 ? 10.883 13.539 9.031 1 96.69 98 TYR A CA 1
ATOM 785 C C . TYR A 1 98 ? 12.18 14.336 8.953 1 96.69 98 TYR A C 1
ATOM 787 O O . TYR A 1 98 ? 12.156 15.555 8.758 1 96.69 98 TYR A O 1
ATOM 795 N N . LEU A 1 99 ? 13.242 13.656 9.141 1 95.31 99 LEU A N 1
ATOM 796 C CA . LEU A 1 99 ? 14.547 14.25 8.867 1 95.31 99 LEU A CA 1
ATOM 797 C C . LEU A 1 99 ? 14.984 13.969 7.43 1 95.31 99 LEU A C 1
ATOM 799 O O . LEU A 1 99 ? 14.273 13.297 6.68 1 95.31 99 LEU A O 1
ATOM 803 N N . LEU A 1 100 ? 16.047 14.633 7.105 1 92.31 100 LEU A N 1
ATOM 804 C CA . LEU A 1 100 ? 16.578 14.453 5.762 1 92.31 100 LEU A CA 1
ATOM 805 C C . LEU A 1 100 ? 16.672 12.969 5.41 1 92.31 100 LEU A C 1
ATOM 807 O O . LEU A 1 100 ? 17.203 12.172 6.188 1 92.31 100 LEU A O 1
ATOM 811 N N . GLY A 1 101 ? 16.078 12.625 4.27 1 91.69 101 GLY A N 1
ATOM 812 C CA . GLY A 1 101 ? 16.188 11.25 3.791 1 91.69 101 GLY A CA 1
ATOM 813 C C . GLY A 1 101 ? 15.102 10.344 4.324 1 91.69 101 GLY A C 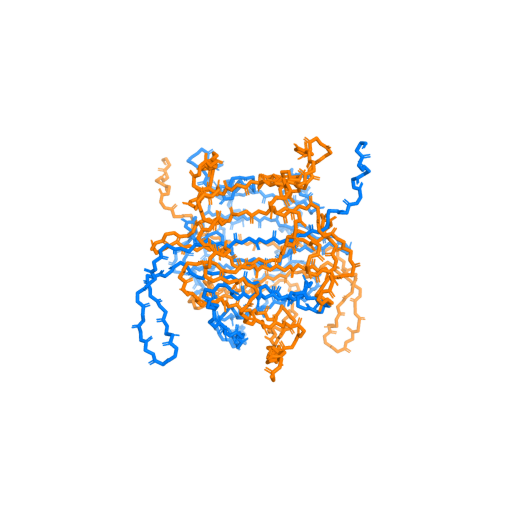1
ATOM 814 O O . GLY A 1 101 ? 14.992 9.188 3.912 1 91.69 101 GLY A O 1
ATOM 815 N N . GLN A 1 102 ? 14.32 10.789 5.199 1 92.56 102 GLN A N 1
ATOM 816 C CA . GLN A 1 102 ? 13.281 9.961 5.793 1 92.56 102 GLN A CA 1
ATOM 817 C C . GLN A 1 102 ? 11.953 10.125 5.055 1 92.56 102 GLN A C 1
ATOM 819 O O . GLN A 1 102 ? 11.781 11.078 4.293 1 92.56 102 GLN A O 1
ATOM 824 N N . GLY A 1 103 ? 11.07 9.219 5.176 1 93.5 103 GLY A N 1
ATOM 825 C CA . GLY A 1 103 ? 9.758 9.227 4.559 1 93.5 103 GLY A CA 1
ATOM 826 C C . GLY A 1 103 ? 8.812 8.195 5.156 1 93.5 103 GLY A C 1
ATOM 827 O O . GLY A 1 103 ? 9.023 7.727 6.273 1 93.5 103 GLY A O 1
ATOM 828 N N . ILE A 1 104 ? 7.727 8.031 4.527 1 91.25 104 ILE A N 1
ATOM 829 C CA . ILE A 1 104 ? 6.738 7.004 4.84 1 91.25 104 ILE A CA 1
ATOM 830 C C . ILE A 1 104 ? 6.215 6.383 3.545 1 91.25 104 ILE A C 1
ATOM 832 O O . ILE A 1 104 ? 5.914 7.094 2.584 1 91.25 104 ILE A O 1
ATOM 836 N N . SER A 1 105 ? 6.18 5.07 3.52 1 87.12 105 SER A N 1
ATOM 837 C CA . SER A 1 105 ? 5.785 4.305 2.344 1 87.12 105 SER A CA 1
ATOM 838 C C . SER A 1 105 ? 4.312 4.52 2.016 1 87.12 105 SER A C 1
ATOM 840 O O . SER A 1 105 ? 3.523 4.895 2.887 1 87.12 105 SER A O 1
ATOM 842 N N . ALA A 1 106 ? 3.984 4.281 0.752 1 83.56 106 ALA A N 1
ATOM 843 C CA . ALA A 1 106 ? 2.605 4.395 0.281 1 83.56 106 ALA A CA 1
ATOM 844 C C . ALA A 1 106 ? 1.659 3.576 1.152 1 83.56 106 ALA A C 1
ATOM 846 O O . ALA A 1 106 ? 1.929 2.408 1.445 1 83.56 106 ALA A O 1
ATOM 847 N N . HIS A 1 107 ? 0.579 4.238 1.604 1 84.75 107 HIS A N 1
ATOM 848 C CA . HIS A 1 107 ? -0.395 3.568 2.457 1 84.75 107 HIS A CA 1
ATOM 849 C C . HIS A 1 107 ? -1.747 4.27 2.408 1 84.75 107 HIS A C 1
ATOM 851 O O . HIS A 1 107 ? -1.837 5.426 1.987 1 84.75 107 HIS A O 1
ATOM 857 N N . VAL A 1 108 ? -2.758 3.51 2.715 1 83.44 108 VAL A N 1
ATOM 858 C CA . VAL A 1 108 ? -4.062 4.055 3.076 1 83.44 108 VAL A CA 1
ATOM 859 C C . VAL A 1 108 ? -4.238 4.016 4.594 1 83.44 108 VAL A C 1
ATOM 861 O O . VAL A 1 108 ? -3.965 2.996 5.23 1 83.44 108 VAL A O 1
ATOM 864 N N . ASP A 1 109 ? -4.574 5.168 5.125 1 89.56 109 ASP A N 1
ATOM 865 C CA . ASP A 1 109 ? -4.801 5.141 6.566 1 89.56 109 ASP A CA 1
ATOM 866 C C . ASP A 1 109 ? -5.812 4.062 6.941 1 89.56 109 ASP A C 1
ATOM 868 O O . ASP A 1 109 ? -6.742 3.783 6.184 1 89.56 109 ASP A O 1
ATOM 872 N N . CYS A 1 110 ? -5.621 3.494 8.141 1 85.31 110 CYS A N 1
ATOM 873 C CA . CYS A 1 110 ? -6.445 2.4 8.641 1 85.31 110 CYS A CA 1
ATOM 874 C C . CYS A 1 110 ? -7.93 2.707 8.461 1 85.31 110 CYS A C 1
ATOM 876 O O . CYS A 1 110 ? -8.484 3.553 9.164 1 85.31 110 CYS A O 1
ATOM 878 N N . VAL A 1 111 ? -8.586 1.952 7.609 1 80.56 111 VAL A N 1
ATOM 879 C CA . VAL A 1 111 ? -9.953 2.236 7.168 1 80.56 111 VAL A CA 1
ATOM 880 C C . VAL A 1 111 ? -10.93 1.948 8.305 1 80.56 111 VAL A C 1
ATOM 882 O O . VAL A 1 111 ? -11.789 2.777 8.617 1 80.56 111 VAL A O 1
ATOM 885 N N . PRO A 1 112 ? -10.75 0.819 8.953 1 80.31 112 PRO A N 1
ATOM 886 C CA . PRO A 1 112 ? -11.727 0.562 10.016 1 80.31 112 PRO A CA 1
ATOM 887 C C . PRO A 1 112 ? -11.477 1.419 11.258 1 80.31 112 PRO A C 1
ATOM 889 O O . PRO A 1 112 ? -12.336 1.5 12.141 1 80.31 112 PRO A O 1
ATOM 892 N N . CYS A 1 113 ? -10.391 2.078 11.367 1 86.19 113 CYS A N 1
ATOM 893 C CA . CYS A 1 113 ? -10.016 2.779 12.586 1 86.19 113 CYS A CA 1
ATOM 894 C C . CYS A 1 113 ? -10.516 4.219 12.57 1 86.19 113 CYS A C 1
ATOM 896 O O . CYS A 1 113 ? -10.844 4.781 13.617 1 86.19 113 CYS A O 1
ATOM 898 N N . PHE A 1 114 ? -10.539 4.809 11.344 1 91.06 114 PHE A N 1
ATOM 899 C CA . PHE A 1 114 ? -10.758 6.246 11.266 1 91.06 114 PHE A CA 1
ATOM 900 C C . PHE A 1 114 ? -11.914 6.574 10.328 1 91.06 114 PHE A C 1
ATOM 902 O O . PHE A 1 114 ? -12.219 5.801 9.422 1 91.06 114 PHE A O 1
ATOM 909 N N . ASP A 1 115 ? -12.461 7.738 10.555 1 91.38 115 ASP A N 1
ATOM 910 C CA . ASP A 1 115 ? -13.625 8.164 9.781 1 91.38 115 ASP A CA 1
ATOM 911 C C . ASP A 1 115 ? -13.227 8.57 8.359 1 91.38 115 ASP A C 1
ATOM 913 O O . ASP A 1 115 ? -12.102 8.312 7.934 1 91.38 115 ASP A O 1
ATOM 917 N N . ASP A 1 116 ? -14.102 9.164 7.578 1 89.38 116 ASP A N 1
ATOM 918 C CA . ASP A 1 116 ? -13.992 9.297 6.129 1 89.38 116 ASP A CA 1
ATOM 919 C C . ASP A 1 116 ? -13.148 10.508 5.75 1 89.38 116 ASP A C 1
ATOM 921 O O . ASP A 1 116 ? -13.016 10.844 4.57 1 89.38 116 ASP A O 1
ATOM 925 N N . THR A 1 117 ? -12.617 11.219 6.77 1 91.44 117 THR A N 1
ATOM 926 C CA . THR A 1 117 ? -11.844 12.422 6.492 1 91.44 117 THR A CA 1
ATOM 927 C C . THR A 1 117 ? -10.523 12.398 7.25 1 91.44 117 THR A C 1
ATOM 929 O O . THR A 1 117 ? -10.492 12.133 8.453 1 91.44 117 THR A O 1
ATOM 932 N N . ILE A 1 118 ? -9.438 12.617 6.559 1 94.88 118 ILE A N 1
ATOM 933 C CA . ILE A 1 118 ? -8.102 12.734 7.125 1 94.88 118 ILE A CA 1
ATOM 934 C C . ILE A 1 118 ? -7.473 14.062 6.703 1 94.88 118 ILE A C 1
ATOM 936 O O . ILE A 1 118 ? -7.539 14.445 5.535 1 94.88 118 ILE A O 1
ATOM 940 N N . VAL A 1 119 ? -6.98 14.797 7.633 1 95.06 119 VAL A N 1
ATOM 941 C CA . VAL A 1 119 ? -6.297 16.047 7.312 1 95.06 119 VAL A CA 1
ATOM 942 C C . VAL A 1 119 ? -4.863 15.992 7.836 1 95.06 119 VAL A C 1
ATOM 944 O O . VAL A 1 119 ? -4.633 15.711 9.016 1 95.06 119 VAL A O 1
ATOM 947 N N . SER A 1 120 ? -3.938 16.219 6.98 1 97.06 120 SER A N 1
ATOM 948 C CA . SER A 1 120 ? -2.531 16.297 7.359 1 97.06 120 SER A CA 1
ATOM 949 C C . SER A 1 120 ? -1.999 17.719 7.184 1 97.06 120 SER A C 1
ATOM 951 O O . SER A 1 120 ? -2.086 18.297 6.094 1 97.06 120 SER A O 1
ATOM 953 N N . ILE A 1 121 ? -1.474 18.297 8.242 1 97.62 121 ILE A N 1
ATOM 954 C CA . ILE A 1 121 ? -0.877 19.625 8.227 1 97.62 121 ILE A CA 1
ATOM 955 C C . ILE A 1 121 ? 0.645 19.516 8.195 1 97.62 121 ILE A C 1
ATOM 957 O O . ILE A 1 121 ? 1.229 18.766 8.984 1 97.62 121 ILE A O 1
ATOM 961 N N . SER A 1 122 ? 1.264 20.188 7.305 1 96.75 122 SER A N 1
ATOM 962 C CA . SER A 1 122 ? 2.715 20.156 7.141 1 96.75 122 SER A CA 1
ATOM 963 C C . SER A 1 122 ? 3.361 21.359 7.824 1 96.75 122 SER A C 1
ATOM 965 O O . SER A 1 122 ? 2.893 22.5 7.68 1 96.75 122 SER A O 1
ATOM 967 N N . LEU A 1 123 ? 4.449 21.156 8.555 1 98.06 123 LEU A N 1
ATOM 968 C CA . LEU A 1 123 ? 5.18 22.203 9.266 1 98.06 123 LEU A CA 1
ATOM 969 C C . LEU A 1 123 ? 6.652 22.203 8.875 1 98.06 123 LEU A C 1
ATOM 971 O O . LEU A 1 123 ? 7.199 21.156 8.508 1 98.06 123 LEU A O 1
ATOM 975 N N . LEU A 1 124 ? 7.309 23.375 8.961 1 97.38 124 LEU A N 1
ATOM 976 C CA . LEU A 1 124 ? 8.75 23.609 8.969 1 97.38 124 LEU A CA 1
ATOM 977 C C . LEU A 1 124 ? 9.312 23.562 7.551 1 97.38 124 LEU A C 1
ATOM 979 O O . LEU A 1 124 ? 9.688 24.594 6.996 1 97.38 124 LEU A O 1
ATOM 983 N N . SER A 1 125 ? 9.367 22.422 6.891 1 95.62 125 SER A N 1
ATOM 984 C CA . SER A 1 125 ? 9.969 22.359 5.559 1 95.62 125 SER A CA 1
ATOM 985 C C . SER A 1 125 ? 9.023 21.672 4.562 1 95.62 125 SER A C 1
ATOM 987 O O . SER A 1 125 ? 8.094 20.984 4.961 1 95.62 125 SER A O 1
ATOM 989 N N . ALA A 1 126 ? 9.266 22.016 3.311 1 91.62 126 ALA A N 1
ATOM 990 C CA . ALA A 1 126 ? 8.438 21.453 2.238 1 91.62 126 ALA A CA 1
ATOM 991 C C . ALA A 1 126 ? 8.898 20.062 1.854 1 91.62 126 ALA A C 1
ATOM 993 O O . ALA A 1 126 ? 10.07 19.703 2.049 1 91.62 126 ALA A O 1
ATOM 994 N N . CYS A 1 127 ? 8 19.312 1.403 1 92.44 127 CYS A N 1
ATOM 995 C CA . CYS A 1 127 ? 8.312 18.031 0.795 1 92.44 127 CYS A CA 1
ATOM 996 C C . CYS A 1 127 ? 7.242 17.625 -0.217 1 92.44 127 CYS A C 1
ATOM 998 O O . CYS A 1 127 ? 6.145 18.188 -0.217 1 92.44 127 CYS A O 1
ATOM 1000 N N . GLU A 1 128 ? 7.625 16.719 -1.092 1 89 128 GLU A N 1
ATOM 1001 C CA . GLU A 1 128 ? 6.66 16.188 -2.045 1 89 128 GLU A CA 1
ATOM 1002 C C . GLU A 1 128 ? 5.922 14.977 -1.471 1 89 128 GLU A C 1
ATOM 1004 O O . GLU A 1 128 ? 6.543 14.094 -0.875 1 89 128 GLU A O 1
ATOM 1009 N N . MET A 1 129 ? 4.613 15.047 -1.562 1 90.06 129 MET A N 1
ATOM 1010 C CA . MET A 1 129 ? 3.781 13.883 -1.289 1 90.06 129 MET A CA 1
ATOM 1011 C C . MET A 1 129 ? 3.246 13.281 -2.584 1 90.06 129 MET A C 1
ATOM 1013 O O . MET A 1 129 ? 2.85 14.008 -3.494 1 90.06 129 MET A O 1
ATOM 1017 N N . VAL A 1 130 ? 3.219 12.039 -2.688 1 83.56 130 VAL A N 1
ATOM 1018 C CA . VAL A 1 130 ? 2.771 11.32 -3.879 1 83.56 130 VAL A CA 1
ATOM 1019 C C . VAL A 1 130 ? 1.488 10.555 -3.57 1 83.56 130 VAL A C 1
ATOM 1021 O O . VAL A 1 130 ? 1.411 9.844 -2.566 1 83.56 130 VAL A O 1
ATOM 1024 N N . PHE A 1 131 ? 0.435 10.859 -4.414 1 83.06 131 PHE A N 1
ATOM 1025 C CA . PHE A 1 131 ? -0.846 10.172 -4.324 1 83.06 131 PHE A CA 1
ATOM 1026 C C . PHE A 1 131 ? -1.043 9.234 -5.512 1 83.06 131 PHE A C 1
ATOM 1028 O O . PHE A 1 131 ? -0.729 9.594 -6.648 1 83.06 131 PHE A O 1
ATOM 1035 N N . ARG A 1 132 ? -1.501 8.086 -5.246 1 77.62 132 ARG A N 1
ATOM 1036 C CA . ARG A 1 132 ? -1.764 7.145 -6.336 1 77.62 132 ARG A CA 1
ATOM 1037 C C . ARG A 1 132 ? -3.137 6.504 -6.184 1 77.62 132 ARG A C 1
ATOM 1039 O O . ARG A 1 132 ? -3.527 6.113 -5.082 1 77.62 132 ARG A O 1
ATOM 1046 N N . ASP A 1 133 ? -3.869 6.668 -7.316 1 70.75 133 ASP A N 1
ATOM 1047 C CA . ASP A 1 133 ? -5.18 6.027 -7.371 1 70.75 133 ASP A CA 1
ATOM 1048 C C . ASP A 1 133 ? -5.047 4.508 -7.379 1 70.75 133 ASP A C 1
ATOM 1050 O O . ASP A 1 133 ? -4.426 3.938 -8.281 1 70.75 133 ASP A O 1
ATOM 1054 N N . LEU A 1 134 ? -5.566 4.031 -6.363 1 62.88 134 LEU A N 1
ATOM 1055 C CA . LEU A 1 134 ? -5.547 2.572 -6.297 1 62.88 134 LEU A CA 1
ATOM 1056 C C . LEU A 1 134 ? -6.383 1.965 -7.418 1 62.88 134 LEU A C 1
ATOM 1058 O O . LEU A 1 134 ? -6.203 0.797 -7.77 1 62.88 134 LEU A O 1
ATOM 1062 N N . ARG A 1 135 ? -7.391 3.016 -7.727 1 55.44 135 ARG A N 1
ATOM 1063 C CA . ARG A 1 135 ? -8.273 2.557 -8.797 1 55.44 135 ARG A CA 1
ATOM 1064 C C . ARG A 1 135 ? -7.73 2.965 -10.164 1 55.44 135 ARG A C 1
ATOM 1066 O O . ARG A 1 135 ? -8.352 2.688 -11.188 1 55.44 135 ARG A O 1
ATOM 1073 N N . GLY A 1 136 ? -6.855 4.051 -10.055 1 54.84 136 GLY A N 1
ATOM 1074 C CA . GLY A 1 136 ? -6.332 4.496 -11.336 1 54.84 136 GLY A CA 1
ATOM 1075 C C . GLY A 1 136 ? -5.977 3.35 -12.266 1 54.84 136 GLY A C 1
ATOM 1076 O O . GLY A 1 136 ? -6.113 2.18 -11.891 1 54.84 136 GLY A O 1
ATOM 1077 N N . PRO A 1 137 ? -5.602 3.953 -13.305 1 57.19 137 PRO A N 1
ATOM 1078 C CA . PRO A 1 137 ? -5.434 2.922 -14.336 1 57.19 137 PRO A CA 1
ATOM 1079 C C . PRO A 1 137 ? -4.484 1.808 -13.906 1 57.19 137 PRO A C 1
ATOM 1081 O O . PRO A 1 137 ? -3.424 2.08 -13.336 1 57.19 137 PRO A O 1
ATOM 1084 N N . GLY A 1 138 ? -5.105 0.836 -13.203 1 65.75 138 GLY A N 1
ATOM 1085 C CA . GLY A 1 138 ? -4.379 -0.41 -13.023 1 65.75 138 GLY A CA 1
ATOM 1086 C C . GLY A 1 138 ? -4.586 -1.395 -14.156 1 65.75 138 GLY A C 1
ATOM 1087 O O . GLY A 1 138 ? -5.387 -1.147 -15.062 1 65.75 138 GLY A O 1
ATOM 1088 N N . ILE A 1 139 ? -3.59 -2.127 -14.188 1 70.88 139 ILE A N 1
ATOM 1089 C CA . ILE A 1 139 ? -3.721 -3.23 -15.141 1 70.88 139 ILE A CA 1
ATOM 1090 C C . ILE A 1 139 ? -4.43 -4.402 -14.469 1 70.88 139 ILE A C 1
ATOM 1092 O O . ILE A 1 139 ? -4.109 -4.77 -13.336 1 70.88 139 ILE A O 1
ATOM 1096 N N . ARG A 1 140 ? -5.602 -4.645 -15.039 1 78.75 140 ARG A N 1
ATOM 1097 C CA . ARG A 1 140 ? -6.344 -5.805 -14.562 1 78.75 140 ARG A CA 1
ATOM 1098 C C . ARG A 1 140 ? -6.09 -7.023 -15.445 1 78.75 140 ARG A C 1
ATOM 1100 O O . ARG A 1 140 ? -6.023 -6.902 -16.672 1 78.75 140 ARG A O 1
ATOM 1107 N N . SER A 1 141 ? -5.75 -8.094 -14.766 1 82.81 141 SER A N 1
ATOM 1108 C CA . SER A 1 141 ? -5.543 -9.344 -15.492 1 82.81 141 SER A CA 1
ATOM 1109 C C . SER A 1 141 ? -6.301 -10.5 -14.844 1 82.81 141 SER A C 1
ATOM 1111 O O . SER A 1 141 ? -6.215 -10.695 -13.633 1 82.81 141 SER A O 1
ATOM 1113 N N . VAL A 1 142 ? -7.102 -11.133 -15.656 1 86.75 142 VAL A N 1
ATOM 1114 C CA . VAL A 1 142 ? -7.719 -12.359 -15.164 1 86.75 142 VAL A CA 1
ATOM 1115 C C . VAL A 1 142 ? -6.68 -13.477 -15.109 1 86.75 142 VAL A C 1
ATOM 1117 O O . VAL A 1 142 ? -6.004 -13.75 -16.109 1 86.75 142 VAL A O 1
ATOM 1120 N N . LEU A 1 143 ? -6.527 -14.008 -13.898 1 91.38 143 LEU A N 1
ATOM 1121 C CA . LEU A 1 143 ? -5.68 -15.188 -13.719 1 91.38 143 LEU A CA 1
ATOM 1122 C C . LEU A 1 143 ? -6.492 -16.469 -13.867 1 91.38 143 LEU A C 1
ATOM 1124 O O . LEU A 1 143 ? -7.352 -16.766 -13.039 1 91.38 143 LEU A O 1
ATOM 1128 N N . HIS A 1 144 ? -6.184 -17.188 -14.898 1 90.69 144 HIS A N 1
ATOM 1129 C CA . HIS A 1 144 ? -6.883 -18.453 -15.125 1 90.69 144 HIS A CA 1
ATOM 1130 C C . HIS A 1 144 ? -6.203 -19.594 -14.391 1 90.69 144 HIS A C 1
ATOM 1132 O O . HIS A 1 144 ? -5.023 -19.516 -14.039 1 90.69 144 HIS A O 1
ATOM 1138 N N . PRO A 1 145 ? -7.004 -20.688 -14.133 1 94.62 145 PRO A N 1
ATOM 1139 C CA . PRO A 1 145 ? -6.355 -21.859 -13.547 1 94.62 145 PRO A CA 1
ATOM 1140 C C . PRO A 1 145 ? -5.121 -22.312 -14.328 1 94.62 145 PRO A C 1
ATOM 1142 O O . PRO A 1 145 ? -5.117 -22.266 -15.562 1 94.62 145 PRO A O 1
ATOM 1145 N N . ARG A 1 146 ? -4.051 -22.625 -13.523 1 95.5 146 ARG A N 1
ATOM 1146 C CA . ARG A 1 146 ? -2.826 -23.203 -14.078 1 95.5 146 ARG A CA 1
ATOM 1147 C C . ARG A 1 146 ? -2.023 -22.156 -14.836 1 95.5 146 ARG A C 1
ATOM 1149 O O . ARG A 1 146 ? -1.12 -22.484 -15.602 1 95.5 146 ARG A O 1
ATOM 1156 N N . SER A 1 147 ? -2.395 -20.906 -14.688 1 91 147 SER A N 1
ATOM 1157 C CA . SER A 1 147 ? -1.654 -19.797 -15.273 1 91 147 SER A CA 1
ATOM 1158 C C . SER A 1 147 ? -0.661 -19.203 -14.281 1 91 147 SER A C 1
ATOM 1160 O O . SER A 1 147 ? -0.644 -19.594 -13.109 1 91 147 SER A O 1
ATOM 1162 N N . GLY A 1 148 ? 0.182 -18.297 -14.828 1 92.69 148 GLY A N 1
ATOM 1163 C CA . GLY A 1 148 ? 1.162 -17.641 -13.977 1 92.69 148 GLY A CA 1
ATOM 1164 C C . GLY A 1 148 ? 1.331 -16.172 -14.289 1 92.69 148 GLY A C 1
ATOM 1165 O O . GLY A 1 148 ? 1.026 -15.719 -15.398 1 92.69 148 GLY A O 1
ATOM 1166 N N . VAL A 1 149 ? 1.749 -15.445 -13.297 1 92.44 149 VAL A N 1
ATOM 1167 C CA . VAL A 1 149 ? 2.16 -14.047 -13.422 1 92.44 149 VAL A CA 1
ATOM 1168 C C . VAL A 1 149 ? 3.59 -13.883 -12.914 1 92.44 149 VAL A C 1
ATOM 1170 O O . VAL A 1 149 ? 3.955 -14.438 -11.875 1 92.44 149 VAL A O 1
ATOM 1173 N N . LEU A 1 150 ? 4.344 -13.281 -13.719 1 90.38 150 LEU A N 1
ATOM 1174 C CA . LEU A 1 150 ? 5.738 -12.992 -13.391 1 90.38 150 LEU A CA 1
ATOM 1175 C C . LEU A 1 150 ? 5.965 -11.492 -13.234 1 90.38 150 LEU A C 1
ATOM 1177 O O . LEU A 1 150 ? 5.59 -10.711 -14.102 1 90.38 150 LEU A O 1
ATOM 1181 N N . LEU A 1 151 ? 6.441 -11.148 -12.062 1 88.88 151 LEU A N 1
ATOM 1182 C CA . LEU A 1 151 ? 6.852 -9.781 -11.773 1 88.88 151 LEU A CA 1
ATOM 1183 C C . LEU A 1 151 ? 8.375 -9.656 -11.781 1 88.88 151 LEU A C 1
ATOM 1185 O O . LEU A 1 151 ? 9.062 -10.391 -11.07 1 88.88 151 LEU A O 1
ATOM 1189 N N . ARG A 1 152 ? 8.82 -8.797 -12.578 1 84.94 152 ARG A N 1
ATOM 1190 C CA . ARG A 1 152 ? 10.25 -8.547 -12.703 1 84.94 152 ARG A CA 1
ATOM 1191 C C . ARG A 1 152 ? 10.523 -7.098 -13.102 1 84.94 152 ARG A C 1
ATOM 1193 O O . ARG A 1 152 ? 9.625 -6.406 -13.602 1 84.94 152 ARG A O 1
ATOM 1200 N N . GLY A 1 153 ? 11.758 -6.684 -12.852 1 80.44 153 GLY A N 1
ATOM 1201 C CA . GLY A 1 153 ? 12.055 -5.301 -13.188 1 80.44 153 GLY A CA 1
ATOM 1202 C C . GLY A 1 153 ? 11.188 -4.309 -12.43 1 80.44 153 GLY A C 1
ATOM 1203 O O . GLY A 1 153 ? 11.07 -4.391 -11.203 1 80.44 153 GLY A O 1
ATOM 1204 N N . SER A 1 154 ? 10.531 -3.385 -13.234 1 74.81 154 SER A N 1
ATOM 1205 C CA . SER A 1 154 ? 9.742 -2.33 -12.609 1 74.81 154 SER A CA 1
ATOM 1206 C C . SER A 1 154 ? 8.531 -2.904 -11.875 1 74.81 154 SER A C 1
ATOM 1208 O O . SER A 1 154 ? 8.164 -2.422 -10.805 1 74.81 154 SER A O 1
ATOM 1210 N N . SER A 1 155 ? 7.93 -3.977 -12.391 1 81.88 155 SER A N 1
ATOM 1211 C CA . SER A 1 155 ? 6.727 -4.543 -11.789 1 81.88 155 SER A CA 1
ATOM 1212 C C . SER A 1 155 ? 7.035 -5.172 -10.43 1 81.88 155 SER A C 1
ATOM 1214 O O . SER A 1 155 ? 6.176 -5.207 -9.547 1 81.88 155 SER A O 1
ATOM 1216 N N . ARG A 1 156 ? 8.273 -5.609 -10.281 1 87 156 ARG A N 1
ATOM 1217 C CA . ARG A 1 156 ? 8.711 -6.23 -9.039 1 87 156 ARG A CA 1
ATOM 1218 C C . ARG A 1 156 ? 8.812 -5.203 -7.914 1 87 156 ARG A C 1
ATOM 1220 O O . ARG A 1 156 ? 8.531 -5.512 -6.758 1 87 156 ARG A O 1
ATOM 1227 N N . TYR A 1 157 ? 9.133 -4.039 -8.344 1 81.75 157 TYR A N 1
ATOM 1228 C CA . TYR A 1 157 ? 9.547 -3.092 -7.312 1 81.75 157 TYR A CA 1
ATOM 1229 C C . TYR A 1 157 ? 8.594 -1.906 -7.242 1 81.75 157 TYR A C 1
ATOM 1231 O O . TYR A 1 157 ? 8.422 -1.301 -6.184 1 81.75 157 TYR A O 1
ATOM 1239 N N . ASP A 1 158 ? 8.023 -1.625 -8.414 1 76.38 158 ASP A N 1
ATOM 1240 C CA . ASP A 1 158 ? 7.332 -0.343 -8.492 1 76.38 158 ASP A CA 1
ATOM 1241 C C . ASP A 1 158 ? 5.836 -0.543 -8.727 1 76.38 158 ASP A C 1
ATOM 1243 O O . ASP A 1 158 ? 5.113 0.416 -9 1 76.38 158 ASP A O 1
ATOM 1247 N N . TRP A 1 159 ? 5.363 -1.723 -8.711 1 79.44 159 TRP A N 1
ATOM 1248 C CA . TRP A 1 159 ? 3.945 -2.02 -8.906 1 79.44 159 TRP A CA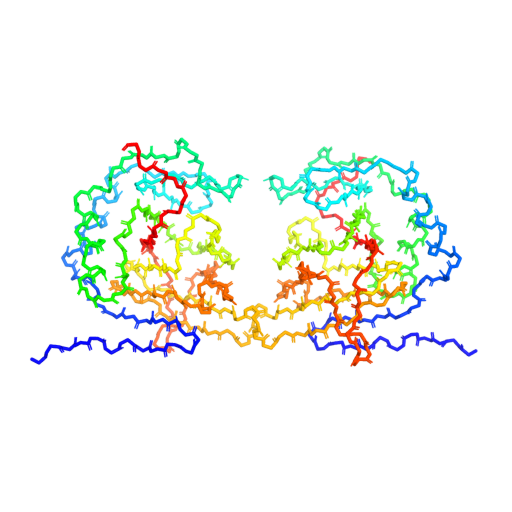 1
ATOM 1249 C C . TRP A 1 159 ? 3.4 -2.842 -7.738 1 79.44 159 TRP A C 1
ATOM 1251 O O . TRP A 1 159 ? 4.051 -3.781 -7.277 1 79.44 159 TRP A O 1
ATOM 1261 N N . THR A 1 160 ? 2.301 -2.385 -7.266 1 84.44 160 THR A N 1
ATOM 1262 C CA . THR A 1 160 ? 1.585 -3.256 -6.34 1 84.44 160 THR A CA 1
ATOM 1263 C C . THR A 1 160 ? 0.771 -4.301 -7.102 1 84.44 160 THR A C 1
ATOM 1265 O O . THR A 1 160 ? 0.523 -4.148 -8.297 1 84.44 160 THR A O 1
ATOM 1268 N N . HIS A 1 161 ? 0.492 -5.383 -6.434 1 89.25 161 HIS A N 1
ATOM 1269 C CA . HIS A 1 161 ? -0.509 -6.336 -6.902 1 89.25 161 HIS A CA 1
ATOM 1270 C C . HIS A 1 161 ? -1.483 -6.703 -5.785 1 89.25 161 HIS A C 1
ATOM 1272 O O . HIS A 1 161 ? -1.125 -6.668 -4.605 1 89.25 161 HIS A O 1
ATOM 1278 N N . GLU A 1 162 ? -2.66 -6.957 -6.168 1 90.5 162 GLU A N 1
ATOM 1279 C CA . GLU A 1 162 ? -3.711 -7.297 -5.211 1 90.5 162 GLU A CA 1
ATOM 1280 C C . GLU A 1 162 ? -4.734 -8.25 -5.828 1 90.5 162 GLU A C 1
ATOM 1282 O O . GLU A 1 162 ? -4.832 -8.352 -7.055 1 90.5 162 GLU A O 1
ATOM 1287 N N . ILE A 1 163 ? -5.309 -9.055 -5.008 1 93.56 163 ILE A N 1
ATOM 1288 C CA . ILE A 1 163 ? -6.562 -9.75 -5.273 1 93.56 163 ILE A CA 1
ATOM 1289 C C . ILE A 1 163 ? -7.688 -9.133 -4.449 1 93.56 163 ILE A C 1
ATOM 1291 O O . ILE A 1 163 ? -7.832 -9.422 -3.26 1 93.56 163 ILE A O 1
ATOM 1295 N N . PRO A 1 164 ? -8.453 -8.25 -5.102 1 88.06 164 PRO A N 1
ATOM 1296 C CA . PRO A 1 164 ? -9.516 -7.609 -4.324 1 88.06 164 PRO A CA 1
ATOM 1297 C C . PRO A 1 164 ? -10.492 -8.617 -3.723 1 88.06 164 PRO A C 1
ATOM 1299 O O . PRO A 1 164 ? -10.844 -9.602 -4.375 1 88.06 164 PRO A O 1
ATOM 1302 N N . ALA A 1 165 ? -10.898 -8.414 -2.471 1 90.19 165 ALA A N 1
ATOM 1303 C CA . ALA A 1 165 ? -11.859 -9.297 -1.809 1 90.19 165 ALA A CA 1
ATOM 1304 C C . ALA A 1 165 ? -13.25 -9.133 -2.398 1 90.19 165 ALA A C 1
ATOM 1306 O O . ALA A 1 165 ? -14.023 -8.273 -1.959 1 90.19 165 ALA A O 1
ATOM 1307 N N . ARG A 1 166 ? -13.508 -9.891 -3.379 1 88.56 166 ARG A N 1
ATOM 1308 C CA . ARG A 1 166 ? -14.773 -9.844 -4.105 1 88.56 166 ARG A CA 1
ATOM 1309 C C . ARG A 1 166 ? -15.367 -11.242 -4.246 1 88.56 166 ARG A C 1
ATOM 1311 O O . ARG A 1 166 ? -14.664 -12.242 -4.117 1 88.56 166 ARG A O 1
ATOM 1318 N N . LYS A 1 167 ? -16.625 -11.297 -4.531 1 91.5 167 LYS A N 1
ATOM 1319 C CA . LYS A 1 167 ? -17.312 -12.578 -4.684 1 91.5 167 LYS A CA 1
ATOM 1320 C C . LYS A 1 167 ? -17.375 -13 -6.148 1 91.5 167 LYS A C 1
ATOM 1322 O O . LYS A 1 167 ? -17.672 -14.156 -6.453 1 91.5 167 LYS A O 1
ATOM 1327 N N . SER A 1 168 ? -17.172 -12.086 -6.988 1 91.88 168 SER A N 1
ATOM 1328 C CA . SER A 1 168 ? -17.234 -12.359 -8.422 1 91.88 168 SER A CA 1
ATOM 1329 C C . SER A 1 168 ? -16.281 -11.461 -9.203 1 91.88 168 SER A C 1
ATOM 1331 O O . SER A 1 168 ? -15.82 -10.445 -8.68 1 91.88 168 SER A O 1
ATOM 1333 N N . ASP A 1 169 ? -15.891 -11.867 -10.352 1 87.81 169 ASP A N 1
ATOM 1334 C CA . ASP A 1 169 ? -15.094 -11.102 -11.305 1 87.81 169 ASP A CA 1
ATOM 1335 C C . ASP A 1 169 ? -15.688 -11.172 -12.711 1 87.81 169 ASP A C 1
ATOM 1337 O O . ASP A 1 169 ? -16.578 -11.984 -12.969 1 87.81 169 ASP A O 1
ATOM 1341 N N . ILE A 1 170 ? -15.289 -10.242 -13.562 1 80.75 170 ILE A N 1
ATOM 1342 C CA . ILE A 1 170 ? -15.609 -10.352 -14.977 1 80.75 170 ILE A CA 1
ATOM 1343 C C . ILE A 1 170 ? -14.562 -11.211 -15.68 1 80.75 170 ILE A C 1
ATOM 1345 O O . ILE A 1 170 ? -13.414 -10.797 -15.836 1 80.75 170 ILE A O 1
ATOM 1349 N N . VAL A 1 171 ? -14.891 -12.43 -15.984 1 81.12 171 VAL A N 1
ATOM 1350 C CA . VAL A 1 171 ? -14.016 -13.367 -16.688 1 81.12 171 VAL A CA 1
ATOM 1351 C C . VAL A 1 171 ? -14.523 -13.586 -18.109 1 81.12 171 VAL A C 1
ATOM 1353 O O . VAL A 1 171 ? -15.648 -14.047 -18.312 1 81.12 171 VAL A O 1
ATOM 1356 N N . ASN A 1 172 ? -13.625 -13.203 -19.094 1 74.12 172 ASN A N 1
ATOM 1357 C CA . ASN A 1 172 ? -14.016 -13.297 -20.484 1 74.12 172 ASN A CA 1
ATOM 1358 C C . ASN A 1 172 ? -15.344 -12.586 -20.75 1 74.12 172 ASN A C 1
ATOM 1360 O O . ASN A 1 172 ? -16.234 -13.156 -21.375 1 74.12 172 ASN A O 1
ATOM 1364 N N . GLY A 1 173 ? -15.516 -11.398 -20.156 1 73.19 173 GLY A N 1
ATOM 1365 C CA . GLY A 1 173 ? -16.656 -10.539 -20.406 1 73.19 173 GLY A CA 1
ATOM 1366 C C . GLY A 1 173 ? -17.891 -10.938 -19.625 1 73.19 173 GLY A C 1
ATOM 1367 O O . GLY A 1 173 ? -18.938 -10.297 -19.734 1 73.19 173 GLY A O 1
ATOM 1368 N N . VAL A 1 174 ? -17.859 -12 -18.859 1 81.12 174 VAL A N 1
ATOM 1369 C CA . VAL A 1 174 ? -19.016 -12.5 -18.125 1 81.12 174 VAL A CA 1
ATOM 1370 C C . VAL A 1 174 ? -18.75 -12.445 -16.625 1 81.12 174 VAL A C 1
ATOM 1372 O O . VAL A 1 174 ? -17.672 -12.828 -16.172 1 81.12 174 VAL A O 1
ATOM 1375 N N . LYS A 1 175 ? -19.703 -11.906 -15.922 1 87.31 175 LYS A N 1
ATOM 1376 C CA . LYS A 1 175 ? -19.594 -11.945 -14.469 1 87.31 175 LYS A CA 1
ATOM 1377 C C . LYS A 1 175 ? -19.547 -13.375 -13.953 1 87.31 175 LYS A C 1
ATOM 1379 O O . LYS A 1 175 ? -20.453 -14.164 -14.219 1 87.31 175 LYS A O 1
ATOM 1384 N N . THR A 1 176 ? -18.578 -13.766 -13.336 1 90.44 176 THR A N 1
ATOM 1385 C CA . THR A 1 176 ? -18.344 -15.125 -12.867 1 90.44 176 THR A CA 1
ATOM 1386 C C . THR A 1 176 ? -18.062 -15.141 -11.367 1 90.44 176 THR A C 1
ATOM 1388 O O . THR A 1 176 ? -17.188 -14.422 -10.883 1 90.44 176 THR A O 1
ATOM 1391 N N . ALA A 1 177 ? -18.844 -15.945 -10.633 1 93.75 177 ALA A N 1
ATOM 1392 C CA . ALA A 1 177 ? -18.625 -16.094 -9.203 1 93.75 177 ALA A CA 1
ATOM 1393 C C . ALA A 1 177 ? -17.266 -16.719 -8.922 1 93.75 177 ALA A C 1
ATOM 1395 O O . ALA A 1 177 ? -16.859 -17.672 -9.602 1 93.75 177 ALA A O 1
ATOM 1396 N N . ARG A 1 178 ? -16.547 -16.156 -7.961 1 92.56 178 ARG A N 1
ATOM 1397 C CA . ARG A 1 178 ? -15.297 -16.766 -7.543 1 92.56 178 ARG A CA 1
ATOM 1398 C C . ARG A 1 178 ? -15.539 -18.078 -6.805 1 92.56 178 ARG A C 1
ATOM 1400 O O . ARG A 1 178 ? -16.609 -18.281 -6.23 1 92.56 178 ARG A O 1
ATOM 1407 N N . SER A 1 179 ? -14.672 -19 -6.934 1 95.88 179 SER A N 1
ATOM 1408 C CA . SER A 1 179 ? -14.602 -20.25 -6.168 1 95.88 179 SER A CA 1
ATOM 1409 C C . SER A 1 179 ? -13.219 -20.453 -5.574 1 95.88 179 SER A C 1
ATOM 1411 O O . SER A 1 179 ? -12.375 -19.562 -5.605 1 95.88 179 SER A O 1
ATOM 1413 N N . ARG A 1 180 ? -13.086 -21.578 -4.98 1 97.75 180 ARG A N 1
ATOM 1414 C CA . ARG A 1 180 ? -11.828 -21.859 -4.301 1 97.75 180 ARG A CA 1
ATOM 1415 C C . ARG A 1 180 ? -10.641 -21.688 -5.25 1 97.75 180 ARG A C 1
ATOM 1417 O O . ARG A 1 180 ? -10.625 -22.266 -6.34 1 97.75 180 ARG A O 1
ATOM 1424 N N . ARG A 1 181 ? -9.758 -20.781 -4.871 1 97.5 181 ARG A N 1
ATOM 1425 C CA . ARG A 1 181 ? -8.508 -20.547 -5.594 1 97.5 181 ARG A CA 1
ATOM 1426 C C . ARG A 1 181 ? -7.305 -20.75 -4.684 1 97.5 181 ARG A C 1
ATOM 1428 O O . ARG A 1 181 ? -7.344 -20.406 -3.5 1 97.5 181 ARG A O 1
ATOM 1435 N N . ILE A 1 182 ? -6.289 -21.359 -5.23 1 98.5 182 ILE A N 1
ATOM 1436 C CA . ILE A 1 182 ? -4.996 -21.422 -4.555 1 98.5 182 ILE A CA 1
ATOM 1437 C C . ILE A 1 182 ? -3.926 -20.766 -5.418 1 98.5 182 ILE A C 1
ATOM 1439 O O . ILE A 1 182 ? -3.91 -20.938 -6.641 1 98.5 182 ILE A O 1
ATOM 1443 N N . SER A 1 183 ? -3.096 -19.969 -4.891 1 98.44 183 SER A N 1
ATOM 1444 C CA . SER A 1 183 ? -1.914 -19.469 -5.578 1 98.44 183 SER A CA 1
ATOM 1445 C C . SER A 1 183 ? -0.634 -20 -4.945 1 98.44 183 SER A C 1
ATOM 1447 O O . SER A 1 183 ? -0.57 -20.188 -3.729 1 98.44 183 SER A O 1
ATOM 1449 N N . LEU A 1 184 ? 0.317 -20.359 -5.727 1 98.56 184 LEU A N 1
ATOM 1450 C CA . LEU A 1 184 ? 1.688 -20.656 -5.328 1 98.56 184 LEU A CA 1
ATOM 1451 C C . LEU A 1 184 ? 2.635 -19.547 -5.77 1 98.56 184 LEU A C 1
ATOM 1453 O O . LEU A 1 184 ? 2.854 -19.344 -6.965 1 98.56 184 LEU A O 1
ATOM 1457 N N . THR A 1 185 ? 3.135 -18.812 -4.883 1 98.31 185 THR A N 1
ATOM 1458 C CA . THR A 1 185 ? 4.059 -17.734 -5.227 1 98.31 185 THR A CA 1
ATOM 1459 C C . THR A 1 185 ? 5.496 -18.125 -4.902 1 98.31 185 THR A C 1
ATOM 1461 O O . THR A 1 185 ? 5.828 -18.391 -3.744 1 98.31 185 THR A O 1
ATOM 1464 N N . PHE A 1 186 ? 6.312 -18.219 -5.93 1 98 186 PHE A N 1
ATOM 1465 C CA . PHE A 1 186 ? 7.703 -18.656 -5.875 1 98 186 PHE A CA 1
ATOM 1466 C C . PHE A 1 186 ? 8.641 -17.453 -5.785 1 98 186 PHE A C 1
ATOM 1468 O O . PHE A 1 186 ? 8.531 -16.516 -6.57 1 98 186 PHE A O 1
ATOM 1475 N N . ARG A 1 187 ? 9.5 -17.484 -4.836 1 95.69 187 ARG A N 1
ATOM 1476 C CA . ARG A 1 187 ? 10.484 -16.438 -4.625 1 95.69 187 ARG A CA 1
ATOM 1477 C C . ARG A 1 187 ? 11.844 -17.016 -4.262 1 95.69 187 ARG A C 1
ATOM 1479 O O . ARG A 1 187 ? 11.938 -18.172 -3.836 1 95.69 187 ARG A O 1
ATOM 1486 N N . LYS A 1 188 ? 12.938 -16.25 -4.48 1 94.94 188 LYS A N 1
ATOM 1487 C CA . LYS A 1 188 ? 14.281 -16.547 -3.982 1 94.94 188 LYS A CA 1
ATOM 1488 C C . LYS A 1 188 ? 14.633 -15.656 -2.799 1 94.94 188 LYS A C 1
ATOM 1490 O O . LYS A 1 188 ? 14.648 -14.43 -2.922 1 94.94 188 LYS A O 1
ATOM 1495 N N . VAL A 1 189 ? 14.852 -16.219 -1.632 1 92.94 189 VAL A N 1
ATOM 1496 C CA . VAL A 1 189 ? 15.156 -15.461 -0.419 1 92.94 189 VAL A CA 1
ATOM 1497 C C . VAL A 1 189 ? 16.562 -14.875 -0.512 1 92.94 189 VAL A C 1
ATOM 1499 O O . VAL A 1 189 ? 17.5 -15.555 -0.958 1 92.94 189 VAL A O 1
ATOM 1502 N N . LEU A 1 190 ? 16.672 -13.625 -0.176 1 86.75 190 LEU A N 1
ATOM 1503 C CA . LEU A 1 190 ? 17.969 -12.953 -0.161 1 86.75 190 LEU A CA 1
ATOM 1504 C C . LEU A 1 190 ? 18.609 -13.023 1.226 1 86.75 190 LEU A C 1
ATOM 1506 O O . LEU A 1 190 ? 17.891 -13.062 2.234 1 86.75 190 LEU A O 1
ATOM 1510 N N . GLY A 1 191 ? 19.938 -12.859 1.297 1 74.31 191 GLY A N 1
ATOM 1511 C CA . GLY A 1 191 ? 20.75 -12.562 2.467 1 74.31 191 GLY A CA 1
ATOM 1512 C C . GLY A 1 191 ? 20.812 -13.703 3.457 1 74.31 191 GLY A C 1
ATOM 1513 O O . GLY A 1 191 ? 21.422 -13.578 4.523 1 74.31 191 GLY A O 1
ATOM 1514 N N . LEU A 1 192 ? 19.938 -14.734 3.387 1 69.06 192 LEU A N 1
ATOM 1515 C CA . LEU A 1 192 ? 20.016 -15.789 4.387 1 69.06 192 LEU A CA 1
ATOM 1516 C C . LEU A 1 192 ? 20.844 -16.969 3.871 1 69.06 192 LEU A C 1
ATOM 1518 O O . LEU A 1 192 ? 20.75 -17.328 2.697 1 69.06 192 LEU A O 1
ATOM 1522 N N . LYS A 1 193 ? 22.109 -17 4.367 1 55.53 193 LYS A N 1
ATOM 1523 C CA . LYS A 1 193 ? 22.953 -18.156 4.086 1 55.53 193 LYS A CA 1
ATOM 1524 C C . LYS A 1 193 ? 22.266 -19.469 4.453 1 55.53 193 LYS A C 1
ATOM 1526 O O . LYS A 1 193 ? 21.594 -19.547 5.484 1 55.53 193 LYS A O 1
ATOM 1531 N N . ARG A 1 194 ? 21.969 -20.344 3.371 1 54.97 194 ARG A N 1
ATOM 1532 C CA . ARG A 1 194 ? 21.484 -21.688 3.637 1 54.97 194 ARG A CA 1
ATOM 1533 C C . ARG A 1 194 ? 22.328 -22.375 4.707 1 54.97 194 ARG A C 1
ATOM 1535 O O . ARG A 1 194 ? 23.547 -22.219 4.742 1 54.97 194 ARG A O 1
ATOM 1542 N N . PRO A 1 195 ? 21.578 -22.859 5.785 1 44.84 195 PRO A N 1
ATOM 1543 C CA . PRO A 1 195 ? 22.516 -23.641 6.598 1 44.84 195 PRO A CA 1
ATOM 1544 C C . PRO A 1 195 ? 23.266 -24.688 5.785 1 44.84 195 PRO A C 1
ATOM 1546 O O . PRO A 1 195 ? 22.766 -25.156 4.766 1 44.84 195 PRO A O 1
ATOM 1549 N N . MET B 1 1 ? 2.893 -28.516 -32.844 1 19.19 1 MET B N 1
ATOM 1550 C CA . MET B 1 1 ? 2.93 -27.062 -32.875 1 19.19 1 MET B CA 1
ATOM 1551 C C . MET B 1 1 ? 2.902 -26.484 -31.469 1 19.19 1 MET B C 1
ATOM 1553 O O . MET B 1 1 ? 1.977 -26.75 -30.703 1 19.19 1 MET B O 1
ATOM 1557 N N . ASP B 1 2 ? 4.09 -26.359 -30.734 1 22.16 2 ASP B N 1
ATOM 1558 C CA . ASP B 1 2 ? 4.504 -26.109 -29.359 1 22.16 2 ASP B CA 1
ATOM 1559 C C . ASP B 1 2 ? 3.939 -24.781 -28.844 1 22.16 2 ASP B C 1
ATOM 1561 O O . ASP B 1 2 ? 4.262 -23.719 -29.375 1 22.16 2 ASP B O 1
ATOM 1565 N N . CYS B 1 3 ? 2.672 -24.656 -28.766 1 23.28 3 CYS B N 1
ATOM 1566 C CA . CYS B 1 3 ? 2.039 -23.391 -28.422 1 23.28 3 CYS B CA 1
ATOM 1567 C C . CYS B 1 3 ? 2.768 -22.719 -27.25 1 23.28 3 CYS B C 1
ATOM 1569 O O . CYS B 1 3 ? 2.68 -23.188 -26.109 1 23.28 3 CYS B O 1
ATOM 1571 N N . VAL B 1 4 ? 4.004 -22.375 -27.469 1 30.12 4 VAL B N 1
ATOM 1572 C CA . VAL B 1 4 ? 4.734 -21.5 -26.562 1 30.12 4 VAL B CA 1
ATOM 1573 C C . VAL B 1 4 ? 3.814 -20.391 -26.078 1 30.12 4 VAL B C 1
ATOM 1575 O O . VAL B 1 4 ? 3.176 -19.688 -26.875 1 30.12 4 VAL B O 1
ATOM 1578 N N . ALA B 1 5 ? 3.025 -20.656 -25.094 1 36.06 5 ALA B N 1
ATOM 1579 C CA . ALA B 1 5 ? 2.076 -19.703 -24.547 1 36.06 5 ALA B CA 1
ATOM 1580 C C . ALA B 1 5 ? 2.646 -18.281 -24.594 1 36.06 5 ALA B C 1
ATOM 1582 O O . ALA B 1 5 ? 3.818 -18.062 -24.266 1 36.06 5 ALA B O 1
ATOM 1583 N N . ASN B 1 6 ? 2.385 -17.578 -25.594 1 35.69 6 ASN B N 1
ATOM 1584 C CA . ASN B 1 6 ? 2.744 -16.172 -25.812 1 35.69 6 ASN B CA 1
ATOM 1585 C C . ASN B 1 6 ? 2.479 -15.328 -24.578 1 35.69 6 ASN B C 1
ATOM 1587 O O . ASN B 1 6 ? 1.323 -15.102 -24.203 1 35.69 6 ASN B O 1
ATOM 1591 N N . PRO B 1 7 ? 3.51 -15.289 -23.703 1 44.53 7 PRO B N 1
ATOM 1592 C CA . PRO B 1 7 ? 3.355 -14.43 -22.531 1 44.53 7 PRO B CA 1
ATOM 1593 C C . PRO B 1 7 ? 2.824 -13.039 -22.875 1 44.53 7 PRO B C 1
ATOM 1595 O O . PRO B 1 7 ? 3.254 -12.445 -23.875 1 44.53 7 PRO B O 1
ATOM 1598 N N . THR B 1 8 ? 1.518 -12.93 -22.859 1 43.88 8 THR B N 1
ATOM 1599 C CA . THR B 1 8 ? 1.029 -11.57 -23.031 1 43.88 8 THR B CA 1
ATOM 1600 C C . THR B 1 8 ? 1.681 -10.625 -22.031 1 43.88 8 THR B C 1
ATOM 1602 O O . THR B 1 8 ? 1.661 -10.883 -20.828 1 43.88 8 THR B O 1
ATOM 1605 N N . LEU B 1 9 ? 2.674 -9.953 -22.594 1 47.88 9 LEU B N 1
ATOM 1606 C CA . LEU B 1 9 ? 3.307 -8.945 -21.75 1 47.88 9 LEU B CA 1
ATOM 1607 C C . LEU B 1 9 ? 2.314 -7.855 -21.359 1 47.88 9 LEU B C 1
ATOM 1609 O O . LEU B 1 9 ? 1.602 -7.328 -22.219 1 47.88 9 LEU B O 1
ATOM 1613 N N . LEU B 1 10 ? 1.941 -7.984 -20.188 1 54.78 10 LEU B N 1
ATOM 1614 C CA . LEU B 1 10 ? 1.217 -6.832 -19.656 1 54.78 10 LEU B CA 1
ATOM 1615 C C . LEU B 1 10 ? 2.109 -5.594 -19.641 1 54.78 10 LEU B C 1
ATOM 1617 O O . LEU B 1 10 ? 3.338 -5.707 -19.672 1 54.78 10 LEU B O 1
ATOM 1621 N N . PRO B 1 11 ? 1.568 -4.527 -19.891 1 53.78 11 PRO B N 1
ATOM 1622 C CA . PRO B 1 11 ? 2.422 -3.344 -19.781 1 53.78 11 PRO B CA 1
ATOM 1623 C C . PRO B 1 11 ? 3.215 -3.305 -18.484 1 53.78 11 PRO B C 1
ATOM 1625 O O . PRO B 1 11 ? 2.805 -3.91 -17.484 1 53.78 11 PRO B O 1
ATOM 1628 N N . HIS B 1 12 ? 4.535 -3.084 -18.547 1 57.72 12 HIS B N 1
ATOM 1629 C CA . HIS B 1 12 ? 5.293 -2.725 -17.344 1 57.72 12 HIS B CA 1
ATOM 1630 C C . HIS B 1 12 ? 6.043 -3.93 -16.797 1 57.72 12 HIS B C 1
ATOM 1632 O O . HIS B 1 12 ? 6.203 -4.055 -15.578 1 57.72 12 HIS B O 1
ATOM 1638 N N . ASP B 1 13 ? 6.375 -4.973 -17.609 1 69.19 13 ASP B N 1
ATOM 1639 C CA . ASP B 1 13 ? 7.23 -6.086 -17.219 1 69.19 13 ASP B CA 1
ATOM 1640 C C . ASP B 1 13 ? 6.465 -7.086 -16.344 1 69.19 13 ASP B C 1
ATOM 1642 O O . ASP B 1 13 ? 7.047 -7.738 -15.477 1 69.19 13 ASP B O 1
ATOM 1646 N N . ILE B 1 14 ? 5.188 -6.93 -16.406 1 78.56 14 ILE B N 1
ATOM 1647 C CA . ILE B 1 14 ? 4.32 -7.992 -15.898 1 78.56 14 ILE B CA 1
ATOM 1648 C C . ILE B 1 14 ? 4.035 -8.992 -17.016 1 78.56 14 ILE B C 1
ATOM 1650 O O . ILE B 1 14 ? 3.611 -8.609 -18.109 1 78.56 14 ILE B O 1
ATOM 1654 N N . MET B 1 15 ? 4.426 -10.172 -16.734 1 79.44 15 MET B N 1
ATOM 1655 C CA . MET B 1 15 ? 4.195 -11.195 -17.75 1 79.44 15 MET B CA 1
ATOM 1656 C C . MET B 1 15 ? 3.135 -12.188 -17.281 1 79.44 15 MET B C 1
ATOM 1658 O O . MET B 1 15 ? 3.176 -12.664 -16.141 1 79.44 15 MET B O 1
ATOM 1662 N N . TYR B 1 16 ? 2.158 -12.359 -18.094 1 84.69 16 TYR B N 1
ATOM 1663 C CA . TYR B 1 16 ? 1.156 -13.406 -17.906 1 84.69 16 TYR B CA 1
ATOM 1664 C C . TYR B 1 16 ? 1.411 -14.586 -18.844 1 84.69 16 TYR B C 1
ATOM 1666 O O . TYR B 1 16 ? 1.748 -14.398 -20.016 1 84.69 16 TYR B O 1
ATOM 1674 N N . PHE B 1 17 ? 1.385 -15.797 -18.25 1 82.5 17 PHE B N 1
ATOM 1675 C CA . PHE B 1 17 ? 1.533 -16.969 -19.094 1 82.5 17 PHE B CA 1
ATOM 1676 C C . PHE B 1 17 ? 0.545 -18.062 -18.688 1 82.5 17 PHE B C 1
ATOM 1678 O O . PHE B 1 17 ? 0.24 -18.219 -17.5 1 82.5 17 PHE B O 1
ATOM 1685 N N . ASP B 1 18 ? 0.017 -18.781 -19.641 1 84.62 18 ASP B N 1
ATOM 1686 C CA . ASP B 1 18 ? -1.016 -19.781 -19.422 1 84.62 18 ASP B CA 1
ATOM 1687 C C . ASP B 1 18 ? -0.432 -21.203 -19.484 1 84.62 18 ASP B C 1
ATOM 1689 O O . ASP B 1 18 ? 0.674 -21.391 -20 1 84.62 18 ASP B O 1
ATOM 1693 N N . GLY B 1 19 ? -1.174 -22.094 -18.906 1 86.38 19 GLY B N 1
ATOM 1694 C CA . GLY B 1 19 ? -0.902 -23.5 -19.078 1 86.38 19 GLY B CA 1
ATOM 1695 C C . GLY B 1 19 ? 0.404 -23.953 -18.453 1 86.38 19 GLY B C 1
ATOM 1696 O O . GLY B 1 19 ? 1.097 -24.812 -19 1 86.38 19 GLY B O 1
ATOM 1697 N N . PHE B 1 20 ? 0.831 -23.312 -17.391 1 91.06 20 PHE B N 1
ATOM 1698 C CA . PHE B 1 20 ? 2.051 -23.734 -16.719 1 91.06 20 PHE B CA 1
ATOM 1699 C C . PHE B 1 20 ? 1.918 -25.156 -16.188 1 91.06 20 PHE B C 1
ATOM 1701 O O . PHE B 1 20 ? 2.873 -25.922 -16.234 1 91.06 20 PHE B O 1
ATOM 1708 N N . LEU B 1 21 ? 0.781 -25.531 -15.602 1 94.69 21 LEU B N 1
ATOM 1709 C CA . LEU B 1 21 ? 0.504 -26.875 -15.141 1 94.69 21 LEU B CA 1
ATOM 1710 C C . LEU B 1 21 ? -0.544 -27.547 -16.016 1 94.69 21 LEU B C 1
ATOM 1712 O O . LEU B 1 21 ? -1.431 -26.891 -16.562 1 94.69 21 LEU B O 1
ATOM 1716 N N . SER B 1 22 ? -0.403 -28.875 -16.172 1 95.12 22 SER B N 1
ATOM 1717 C CA . SER B 1 22 ? -1.506 -29.672 -16.703 1 95.12 22 SER B CA 1
ATOM 1718 C C . SER B 1 22 ? -2.635 -29.812 -15.695 1 95.12 22 SER B C 1
ATOM 1720 O O . SER B 1 22 ? -2.453 -29.516 -14.508 1 95.12 22 SER B O 1
ATOM 1722 N N . SER B 1 23 ? -3.832 -30.203 -16.188 1 96.06 23 SER B N 1
ATOM 1723 C CA . SER B 1 23 ? -4.949 -30.453 -15.289 1 96.06 23 SER B CA 1
ATOM 1724 C C . SER B 1 23 ? -4.602 -31.547 -14.273 1 96.06 23 SER B C 1
ATOM 1726 O O . SER B 1 23 ? -5.027 -31.484 -13.117 1 96.06 23 SER B O 1
ATOM 1728 N N . GLU B 1 24 ? -3.844 -32.5 -14.719 1 97.06 24 GLU B N 1
ATOM 1729 C CA . GLU B 1 24 ? -3.418 -33.594 -13.828 1 97.06 24 GLU B CA 1
ATOM 1730 C C . GLU B 1 24 ? -2.467 -33.062 -12.758 1 97.06 24 GLU B C 1
ATOM 1732 O O . GLU B 1 24 ? -2.611 -33.406 -11.578 1 97.06 24 GLU B O 1
ATOM 1737 N N . ASP B 1 25 ? -1.499 -32.219 -13.164 1 96.5 25 ASP B N 1
ATOM 1738 C CA . ASP B 1 25 ? -0.567 -31.625 -12.211 1 96.5 25 ASP B CA 1
ATOM 1739 C C . ASP B 1 25 ? -1.3 -30.734 -11.203 1 96.5 25 ASP B C 1
ATOM 1741 O O . ASP B 1 25 ? -0.966 -30.734 -10.016 1 96.5 25 ASP B O 1
ATOM 1745 N N . GLU B 1 26 ? -2.244 -29.969 -11.734 1 97.75 26 GLU B N 1
ATOM 1746 C CA . GLU B 1 26 ? -3.021 -29.094 -10.852 1 97.75 26 GLU B CA 1
ATOM 1747 C C . GLU B 1 26 ? -3.727 -29.906 -9.766 1 97.75 26 GLU B C 1
ATOM 1749 O O . GLU B 1 26 ? -3.684 -29.531 -8.586 1 97.75 26 GLU B O 1
ATOM 1754 N N . ALA B 1 27 ? -4.426 -31 -10.148 1 97.5 27 ALA B N 1
ATOM 1755 C CA . ALA B 1 27 ? -5.125 -31.859 -9.195 1 97.5 27 ALA B CA 1
ATOM 1756 C C . ALA B 1 27 ? -4.152 -32.469 -8.18 1 97.5 27 ALA B C 1
ATOM 1758 O O . ALA B 1 27 ? -4.453 -32.5 -6.984 1 97.5 27 ALA B O 1
ATOM 1759 N N . PHE B 1 28 ? -3.057 -32.938 -8.688 1 97.69 28 PHE B N 1
ATOM 1760 C CA . PHE B 1 28 ? -2.029 -33.5 -7.832 1 97.69 28 PHE B CA 1
ATOM 1761 C C . PHE B 1 28 ? -1.566 -32.5 -6.789 1 97.69 28 PHE B C 1
ATOM 1763 O O . PHE B 1 28 ? -1.498 -32.812 -5.598 1 97.69 28 PHE B O 1
ATOM 1770 N N . VAL B 1 29 ? -1.213 -31.203 -7.219 1 98.19 29 VAL B N 1
ATOM 1771 C CA . VAL B 1 29 ? -0.727 -30.156 -6.332 1 98.19 29 VAL B CA 1
ATOM 1772 C C . VAL B 1 29 ? -1.804 -29.797 -5.309 1 98.19 29 VAL B C 1
ATOM 1774 O O . VAL B 1 29 ? -1.521 -29.688 -4.117 1 98.19 29 VAL B O 1
ATOM 1777 N N . ALA B 1 30 ? -3.057 -29.625 -5.746 1 98.19 30 ALA B N 1
ATOM 1778 C CA . ALA B 1 30 ? -4.16 -29.297 -4.848 1 98.19 30 ALA B CA 1
ATOM 1779 C C . ALA B 1 30 ? -4.32 -30.375 -3.766 1 98.19 30 ALA B C 1
ATOM 1781 O O . ALA B 1 30 ? -4.535 -30.047 -2.594 1 98.19 30 ALA B O 1
ATOM 1782 N N . ASP B 1 31 ? -4.207 -31.641 -4.199 1 97.81 31 ASP B N 1
ATOM 1783 C CA . ASP B 1 31 ? -4.332 -32.75 -3.256 1 97.81 31 ASP B CA 1
ATOM 1784 C C . ASP B 1 31 ? -3.213 -32.719 -2.219 1 97.81 31 ASP B C 1
ATOM 1786 O O . ASP B 1 31 ? -3.447 -32.938 -1.034 1 97.81 31 ASP B O 1
ATOM 1790 N N . ARG B 1 32 ? -2 -32.469 -2.697 1 97.75 32 ARG B N 1
ATOM 1791 C CA . ARG B 1 32 ? -0.862 -32.406 -1.785 1 97.75 32 ARG B CA 1
ATOM 1792 C C . ARG B 1 32 ? -1.047 -31.297 -0.768 1 97.75 32 ARG B C 1
ATOM 1794 O O . ARG B 1 32 ? -0.748 -31.469 0.416 1 97.75 32 ARG B O 1
ATOM 1801 N N . LEU B 1 33 ? -1.479 -30.141 -1.281 1 98.19 33 LEU B N 1
ATOM 1802 C CA . LEU B 1 33 ? -1.705 -29 -0.399 1 98.19 33 LEU B CA 1
ATOM 1803 C C . LEU B 1 33 ? -2.811 -29.297 0.607 1 98.19 33 LEU B C 1
ATOM 1805 O O . LEU B 1 33 ? -2.682 -28.984 1.792 1 98.19 33 LEU B O 1
ATOM 1809 N N . ASP B 1 34 ? -3.896 -29.891 0.185 1 97.88 34 ASP B N 1
ATOM 1810 C CA . ASP B 1 34 ? -5.031 -30.203 1.05 1 97.88 34 ASP B CA 1
ATOM 1811 C C . ASP B 1 34 ? -4.625 -31.172 2.164 1 97.88 34 ASP B C 1
ATOM 1813 O O . ASP B 1 34 ? -5.172 -31.125 3.268 1 97.88 34 ASP B O 1
ATOM 1817 N N . ALA B 1 35 ? -3.678 -32 1.841 1 97.06 35 ALA B N 1
ATOM 1818 C CA . ALA B 1 35 ? -3.215 -33 2.812 1 97.06 35 ALA B CA 1
ATOM 1819 C C . ALA B 1 35 ? -2.295 -32.344 3.85 1 97.06 35 ALA B C 1
ATOM 1821 O O . ALA B 1 35 ? -2.029 -32.938 4.898 1 97.06 35 ALA B O 1
ATOM 1822 N N . GLY B 1 36 ? -1.805 -31.172 3.508 1 96.19 36 GLY B N 1
ATOM 1823 C CA . GLY B 1 36 ? -0.896 -30.484 4.418 1 96.19 36 GLY B CA 1
ATOM 1824 C C . GLY B 1 36 ? -1.612 -29.656 5.469 1 96.19 36 GLY B C 1
ATOM 1825 O O . GLY B 1 36 ? -2.844 -29.594 5.477 1 96.19 36 GLY B O 1
ATOM 1826 N N . GLU B 1 37 ? -0.817 -29.016 6.383 1 95.88 37 GLU B N 1
ATOM 1827 C CA . GLU B 1 37 ? -1.362 -28.156 7.434 1 95.88 37 GLU B CA 1
ATOM 1828 C C . GLU B 1 37 ? -1.43 -26.703 6.98 1 95.88 37 GLU B C 1
ATOM 1830 O O . GLU B 1 37 ? -0.426 -26.141 6.539 1 95.88 37 GLU B O 1
ATOM 1835 N N . TRP B 1 38 ? -2.611 -26.109 7.066 1 96.88 38 TRP B N 1
ATOM 1836 C CA . TRP B 1 38 ? -2.807 -24.703 6.703 1 96.88 38 TRP B CA 1
ATOM 1837 C C . TRP B 1 38 ? -2.77 -23.812 7.938 1 96.88 38 TRP B C 1
ATOM 1839 O O . TRP B 1 38 ? -3.375 -24.125 8.961 1 96.88 38 TRP B O 1
ATOM 1849 N N . SER B 1 39 ? -1.997 -22.812 7.816 1 95.06 39 SER B N 1
ATOM 1850 C CA . SER B 1 39 ? -2.012 -21.797 8.852 1 95.06 39 SER B CA 1
ATOM 1851 C C . SER B 1 39 ? -3.236 -20.891 8.719 1 95.06 39 SER B C 1
ATOM 1853 O O . SER B 1 39 ? -3.588 -20.469 7.613 1 95.06 39 SER B O 1
ATOM 1855 N N . THR B 1 40 ? -3.904 -20.484 9.82 1 91.06 40 THR B N 1
ATOM 1856 C CA . THR B 1 40 ? -5.082 -19.625 9.812 1 91.06 40 THR B CA 1
ATOM 1857 C C . THR B 1 40 ? -4.785 -18.297 10.5 1 91.06 40 THR B C 1
ATOM 1859 O O . THR B 1 40 ? -5.688 -17.656 11.055 1 91.06 40 THR B O 1
ATOM 1862 N N . GLU B 1 41 ? -3.502 -17.984 10.523 1 87 41 GLU B N 1
ATOM 1863 C CA . GLU B 1 41 ? -3.094 -16.734 11.148 1 87 41 GLU B CA 1
ATOM 1864 C C . GLU B 1 41 ? -3.674 -15.531 10.414 1 87 41 GLU B C 1
ATOM 1866 O O . GLU B 1 41 ? -3.818 -14.453 10.992 1 87 41 GLU B O 1
ATOM 1871 N N . LEU B 1 42 ? -4.02 -15.609 9.148 1 87.19 42 LEU B N 1
ATOM 1872 C CA . LEU B 1 42 ? -4.605 -14.578 8.305 1 87.19 42 LEU B CA 1
ATOM 1873 C C . LEU B 1 42 ? -6.07 -14.891 8.008 1 87.19 42 LEU B C 1
ATOM 1875 O O . LEU B 1 42 ? -6.555 -15.977 8.328 1 87.19 42 LEU B O 1
ATOM 1879 N N . LYS B 1 43 ? -6.797 -13.875 7.43 1 86.75 43 LYS B N 1
ATOM 1880 C CA . LYS B 1 43 ? -8.164 -14.133 6.996 1 86.75 43 LYS B CA 1
ATOM 1881 C C . LYS B 1 43 ? -8.219 -15.25 5.961 1 86.75 43 LYS B C 1
ATOM 1883 O O . LYS B 1 43 ? -9.156 -16.047 5.945 1 86.75 43 LYS B O 1
ATOM 1888 N N . ARG B 1 44 ? -7.27 -15.289 5.09 1 91.31 44 ARG B N 1
ATOM 1889 C CA . ARG B 1 44 ? -7.07 -16.406 4.184 1 91.31 44 ARG B CA 1
ATOM 1890 C C . ARG B 1 44 ? -6.129 -17.453 4.797 1 91.31 44 ARG B C 1
ATOM 1892 O O . ARG B 1 44 ? -5.34 -17.125 5.684 1 91.31 44 ARG B O 1
ATOM 1899 N N . ARG B 1 45 ? -6.188 -18.719 4.375 1 95.31 45 ARG B N 1
ATOM 1900 C CA . ARG B 1 45 ? -5.266 -19.719 4.887 1 95.31 45 ARG B CA 1
ATOM 1901 C C . ARG B 1 45 ? -4.004 -19.797 4.031 1 95.31 45 ARG B C 1
ATOM 1903 O O . ARG B 1 45 ? -4.059 -19.594 2.818 1 95.31 45 ARG B O 1
ATOM 1910 N N . VAL B 1 46 ? -2.881 -20.141 4.691 1 97.12 46 VAL B N 1
ATOM 1911 C CA . VAL B 1 46 ? -1.603 -20.094 3.988 1 97.12 46 VAL B CA 1
ATOM 1912 C C . VAL B 1 46 ? -0.753 -21.297 4.379 1 97.12 46 VAL B C 1
ATOM 1914 O O . VAL B 1 46 ? -0.942 -21.875 5.449 1 97.12 46 VAL B O 1
ATOM 1917 N N . GLN B 1 47 ? 0.053 -21.828 3.514 1 97.88 47 GLN B N 1
ATOM 1918 C CA . GLN B 1 47 ? 1.15 -22.766 3.754 1 97.88 47 GLN B CA 1
ATOM 1919 C C . GLN B 1 47 ? 2.48 -22.172 3.295 1 97.88 47 GLN B C 1
ATOM 1921 O O . GLN B 1 47 ? 2.557 -21.562 2.232 1 97.88 47 GLN B O 1
ATOM 1926 N N . HIS B 1 48 ? 3.502 -22.391 4.078 1 97.31 48 HIS B N 1
ATOM 1927 C CA . HIS B 1 48 ? 4.844 -21.922 3.734 1 97.31 48 HIS B CA 1
ATOM 1928 C C . HIS B 1 48 ? 5.758 -23.094 3.398 1 97.31 48 HIS B C 1
ATOM 1930 O O . HIS B 1 48 ? 5.695 -24.156 4.043 1 97.31 48 HIS B O 1
ATOM 1936 N N . PHE B 1 49 ? 6.629 -22.938 2.438 1 97.62 49 PHE B N 1
ATOM 1937 C CA . PHE B 1 49 ? 7.645 -23.922 2.055 1 97.62 49 PHE B CA 1
ATOM 1938 C C . PHE B 1 49 ? 8.992 -23.234 1.846 1 97.62 49 PHE B C 1
ATOM 1940 O O . PHE B 1 49 ? 9.062 -22.141 1.289 1 97.62 49 PHE B O 1
ATOM 1947 N N . GLY B 1 50 ? 10.078 -23.891 2.254 1 96.19 50 GLY B N 1
ATOM 1948 C CA . GLY B 1 50 ? 11.414 -23.312 2.162 1 96.19 50 GLY B CA 1
ATOM 1949 C C . GLY B 1 50 ? 11.742 -22.391 3.312 1 96.19 50 GLY B C 1
ATOM 1950 O O . GLY B 1 50 ? 12.633 -22.688 4.121 1 96.19 50 GLY B O 1
ATOM 1951 N N . TYR B 1 51 ? 11.055 -21.266 3.4 1 94.06 51 TYR B N 1
ATOM 1952 C CA . TYR B 1 51 ? 11.188 -20.266 4.457 1 94.06 51 TYR B CA 1
ATOM 1953 C C . TYR B 1 51 ? 9.828 -19.75 4.898 1 94.06 51 TYR B C 1
ATOM 1955 O O . TYR B 1 51 ? 8.93 -19.547 4.074 1 94.06 51 TYR B O 1
ATOM 1963 N N . ARG B 1 52 ? 9.758 -19.531 6.133 1 93.06 52 ARG B N 1
ATOM 1964 C CA . ARG B 1 52 ? 8.555 -18.891 6.664 1 93.06 52 ARG B CA 1
ATOM 1965 C C . ARG B 1 52 ? 8.633 -17.375 6.547 1 93.06 52 ARG B C 1
ATOM 1967 O O . ARG B 1 52 ? 9.688 -16.781 6.77 1 93.06 52 ARG B O 1
ATOM 1974 N N . TYR B 1 53 ? 7.555 -16.797 6.09 1 90.06 53 TYR B N 1
ATOM 1975 C CA . TYR B 1 53 ? 7.434 -15.344 6.145 1 90.06 53 TYR B CA 1
ATOM 1976 C C . TYR B 1 53 ? 6.699 -14.906 7.406 1 90.06 53 TYR B C 1
ATOM 1978 O O . TYR B 1 53 ? 5.629 -15.43 7.723 1 90.06 53 TYR B O 1
ATOM 1986 N N . ASP B 1 54 ? 7.336 -14.008 8.125 1 83.31 54 ASP B N 1
ATOM 1987 C CA . ASP B 1 54 ? 6.723 -13.469 9.328 1 83.31 54 ASP B CA 1
ATOM 1988 C C . ASP B 1 54 ? 5.914 -12.211 9.023 1 83.31 54 ASP B C 1
ATOM 1990 O O . ASP B 1 54 ? 6.484 -11.148 8.758 1 83.31 54 ASP B O 1
ATOM 1994 N N . TYR B 1 55 ? 4.598 -12.336 9.023 1 83.12 55 TYR B N 1
ATOM 1995 C CA . TYR B 1 55 ? 3.686 -11.258 8.648 1 83.12 55 TYR B CA 1
ATOM 1996 C C . TYR B 1 55 ? 3.691 -10.148 9.695 1 83.12 55 TYR B C 1
ATOM 1998 O O . TYR B 1 55 ? 3.346 -9 9.398 1 83.12 55 TYR B O 1
ATOM 2006 N N . LYS B 1 56 ? 4.035 -10.445 10.945 1 72.94 56 LYS B N 1
ATOM 2007 C CA . LYS B 1 56 ? 4.062 -9.453 12.023 1 72.94 56 LYS B CA 1
ATOM 2008 C C . LYS B 1 56 ? 5.246 -8.508 11.867 1 72.94 56 LYS B C 1
ATOM 2010 O O . LYS B 1 56 ? 5.098 -7.293 11.992 1 72.94 56 LYS B O 1
ATOM 2015 N N . VAL B 1 57 ? 6.398 -9.078 11.625 1 70.31 57 VAL B N 1
ATOM 2016 C CA . VAL B 1 57 ? 7.602 -8.258 11.5 1 70.31 57 VAL B CA 1
ATOM 2017 C C . VAL B 1 57 ? 7.863 -7.938 10.031 1 70.31 57 VAL B C 1
ATOM 2019 O O . VAL B 1 57 ? 8.758 -7.152 9.711 1 70.31 57 VAL B O 1
ATOM 2022 N N . ARG B 1 58 ? 7.047 -8.484 9.117 1 74.69 58 ARG B N 1
ATOM 2023 C CA . ARG B 1 58 ? 7.102 -8.273 7.676 1 74.69 58 ARG B CA 1
ATOM 2024 C C . ARG B 1 58 ? 8.5 -8.562 7.137 1 74.69 58 ARG B C 1
ATOM 2026 O O . ARG B 1 58 ? 9.07 -7.738 6.418 1 74.69 58 ARG B O 1
ATOM 2033 N N . ALA B 1 59 ? 9.039 -9.852 7.508 1 74.25 59 ALA B N 1
ATOM 2034 C CA . ALA B 1 59 ? 10.398 -10.227 7.105 1 74.25 59 ALA B CA 1
ATOM 2035 C C . ALA B 1 59 ? 10.562 -11.742 7.102 1 74.25 59 ALA B C 1
ATOM 2037 O O . ALA B 1 59 ? 9.742 -12.469 7.668 1 74.25 59 ALA B O 1
ATOM 2038 N N . VAL B 1 60 ? 11.57 -12.227 6.34 1 80.25 60 VAL B N 1
ATOM 2039 C CA . VAL B 1 60 ? 12.102 -13.578 6.5 1 80.25 60 VAL B CA 1
ATOM 2040 C C . VAL B 1 60 ? 13.258 -13.562 7.504 1 80.25 60 VAL B C 1
ATOM 2042 O O . VAL B 1 60 ? 14.336 -13.039 7.211 1 80.25 60 VAL B O 1
ATOM 2045 N N . THR B 1 61 ? 12.945 -14.109 8.641 1 79.75 61 THR B N 1
ATOM 2046 C CA . THR B 1 61 ? 13.922 -14.055 9.727 1 79.75 61 THR B CA 1
ATOM 2047 C C . THR B 1 61 ? 14.969 -15.156 9.562 1 79.75 61 THR B C 1
ATOM 2049 O O . THR B 1 61 ? 14.766 -16.109 8.805 1 79.75 61 THR B O 1
ATOM 2052 N N . PRO B 1 62 ? 16.062 -15.039 10.25 1 76.88 62 PRO B N 1
ATOM 2053 C CA . PRO B 1 62 ? 17.125 -16.031 10.125 1 76.88 62 PRO B CA 1
ATOM 2054 C C . PRO B 1 62 ? 16.672 -17.438 10.5 1 76.88 62 PRO B C 1
ATOM 2056 O O . PRO B 1 62 ? 17.188 -18.422 9.953 1 76.88 62 PRO B O 1
ATOM 2059 N N . ASP B 1 63 ? 15.742 -17.562 11.383 1 80.62 63 ASP B N 1
ATOM 2060 C CA . ASP B 1 63 ? 15.273 -18.875 11.836 1 80.62 63 ASP B CA 1
ATOM 2061 C C . ASP B 1 63 ? 14.039 -19.312 11.047 1 80.62 63 ASP B C 1
ATOM 2063 O O . ASP B 1 63 ? 13.352 -20.266 11.445 1 80.62 63 ASP B O 1
ATOM 2067 N N . ALA B 1 64 ? 13.906 -18.672 9.961 1 87.38 64 ALA B N 1
ATOM 2068 C CA . ALA B 1 64 ? 12.672 -18.891 9.219 1 87.38 64 ALA B CA 1
ATOM 2069 C C . ALA B 1 64 ? 12.805 -20.078 8.273 1 87.38 64 ALA B C 1
ATOM 2071 O O . ALA B 1 64 ? 11.82 -20.5 7.648 1 87.38 64 ALA B O 1
ATOM 2072 N N . TYR B 1 65 ? 13.977 -20.688 8.242 1 92.38 65 TYR B N 1
ATOM 2073 C CA . TYR B 1 65 ? 14.203 -21.781 7.309 1 92.38 65 TYR B CA 1
ATOM 2074 C C . TYR B 1 65 ? 13.43 -23.031 7.727 1 92.38 65 TYR B C 1
ATOM 2076 O O . TYR B 1 65 ? 13.562 -23.5 8.859 1 92.38 65 TYR B O 1
ATOM 2084 N N . LEU B 1 66 ? 12.656 -23.625 6.836 1 93.88 66 LEU B N 1
ATOM 2085 C CA . LEU B 1 66 ? 11.805 -24.781 7.105 1 93.88 66 LEU B CA 1
ATOM 2086 C C . LEU B 1 66 ? 12.391 -26.031 6.473 1 93.88 66 LEU B C 1
ATOM 2088 O O . LEU B 1 66 ? 11.945 -27.141 6.77 1 93.88 66 LEU B O 1
ATOM 2092 N N . GLY B 1 67 ? 13.453 -25.922 5.645 1 93.88 67 GLY B N 1
ATOM 2093 C CA . GLY B 1 67 ? 13.984 -27 4.824 1 93.88 67 GLY B CA 1
ATOM 2094 C C . GLY B 1 67 ? 13.844 -26.734 3.336 1 93.88 67 GLY B C 1
ATOM 2095 O O . GLY B 1 67 ? 13.234 -25.75 2.928 1 93.88 67 GLY B O 1
ATOM 2096 N N . PRO B 1 68 ? 14.43 -27.625 2.551 1 94.69 68 PRO B N 1
ATOM 2097 C CA . PRO B 1 68 ? 14.273 -27.453 1.104 1 94.69 68 PRO B CA 1
ATOM 2098 C C . PRO B 1 68 ? 12.82 -27.609 0.651 1 94.69 68 PRO B C 1
ATOM 2100 O O . PRO B 1 68 ? 12 -28.172 1.372 1 94.69 68 PRO B O 1
ATOM 2103 N N . LEU B 1 69 ? 12.523 -27.047 -0.466 1 97.12 69 LEU B N 1
ATOM 2104 C CA . LEU B 1 69 ? 11.203 -27.297 -1.039 1 97.12 69 LEU B CA 1
ATOM 2105 C C . LEU B 1 69 ? 10.945 -28.797 -1.188 1 97.12 69 LEU B C 1
ATOM 2107 O O . LEU B 1 69 ? 11.844 -29.547 -1.577 1 97.12 69 LEU B O 1
ATOM 2111 N N . PRO B 1 70 ? 9.766 -29.266 -0.83 1 97.31 70 PRO B N 1
ATOM 2112 C CA . PRO B 1 70 ? 9.469 -30.656 -1.153 1 97.31 70 PRO B CA 1
ATOM 2113 C C . PRO B 1 70 ? 9.648 -30.969 -2.637 1 97.31 70 PRO B C 1
ATOM 2115 O O . PRO B 1 70 ? 9.414 -30.109 -3.486 1 97.31 70 PRO B O 1
ATOM 2118 N N . PRO B 1 71 ? 10.008 -32.188 -2.971 1 96.69 71 PRO B N 1
ATOM 2119 C CA . PRO B 1 71 ? 10.359 -32.531 -4.348 1 96.69 71 PRO B CA 1
ATOM 2120 C C . PRO B 1 71 ? 9.273 -32.156 -5.352 1 96.69 71 PRO B C 1
ATOM 2122 O O . PRO B 1 71 ? 9.586 -31.672 -6.441 1 96.69 71 PRO B O 1
ATOM 2125 N N . TRP B 1 72 ? 8.008 -32.375 -4.957 1 95.75 72 TRP B N 1
ATOM 2126 C CA . TRP B 1 72 ? 6.93 -32.094 -5.898 1 95.75 72 TRP B CA 1
ATOM 2127 C C . TRP B 1 72 ? 6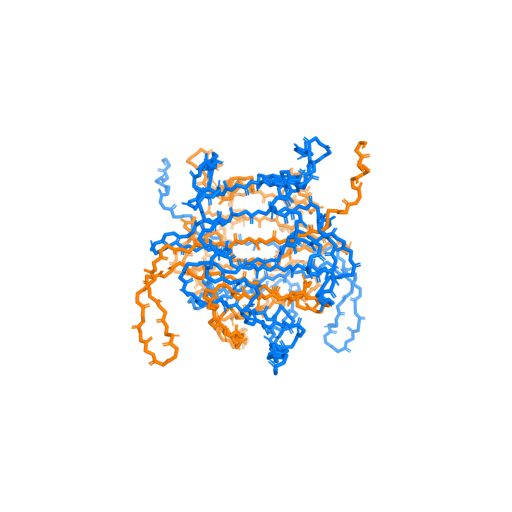.852 -30.594 -6.191 1 95.75 72 TRP B C 1
ATOM 2129 O O . TRP B 1 72 ? 6.48 -30.188 -7.297 1 95.75 72 TRP B O 1
ATOM 2139 N N . LEU B 1 73 ? 7.152 -29.75 -5.266 1 96.19 73 LEU B N 1
ATOM 2140 C CA . LEU B 1 73 ? 7.18 -28.312 -5.453 1 96.19 73 LEU B CA 1
ATOM 2141 C C . LEU B 1 73 ? 8.492 -27.875 -6.102 1 96.19 73 LEU B C 1
ATOM 2143 O O . LEU B 1 73 ? 8.508 -26.953 -6.926 1 96.19 73 LEU B O 1
ATOM 2147 N N . GLY B 1 74 ? 9.531 -28.531 -5.719 1 97.19 74 GLY B N 1
ATOM 2148 C CA . GLY B 1 74 ? 10.836 -28.266 -6.305 1 97.19 74 GLY B CA 1
ATOM 2149 C C . GLY B 1 74 ? 10.867 -28.453 -7.809 1 97.19 74 GLY B C 1
ATOM 2150 O O . GLY B 1 74 ? 11.547 -27.719 -8.523 1 97.19 74 GLY B O 1
ATOM 2151 N N . LEU B 1 75 ? 10.18 -29.453 -8.281 1 96.38 75 LEU B N 1
ATOM 2152 C CA . LEU B 1 75 ? 10.094 -29.719 -9.711 1 96.38 75 LEU B CA 1
ATOM 2153 C C . LEU B 1 75 ? 9.555 -28.5 -10.453 1 96.38 75 LEU B C 1
ATOM 2155 O O . LEU B 1 75 ? 10.023 -28.188 -11.547 1 96.38 75 LEU B O 1
ATOM 2159 N N . PHE B 1 76 ? 8.555 -27.844 -9.898 1 96.56 76 PHE B N 1
ATOM 2160 C CA . PHE B 1 76 ? 7.977 -26.672 -10.547 1 96.56 76 PHE B CA 1
ATOM 2161 C C . PHE B 1 76 ? 8.922 -25.484 -10.453 1 96.56 76 PHE B C 1
ATOM 2163 O O . PHE B 1 76 ? 9.008 -24.672 -11.383 1 96.56 76 PHE B O 1
ATOM 2170 N N . ALA B 1 77 ? 9.602 -25.375 -9.336 1 97.12 77 ALA B N 1
ATOM 2171 C CA . ALA B 1 77 ? 10.609 -24.328 -9.203 1 97.12 77 ALA B CA 1
ATOM 2172 C C . ALA B 1 77 ? 11.68 -24.453 -10.289 1 97.12 77 ALA B C 1
ATOM 2174 O O . ALA B 1 77 ? 12.047 -23.453 -10.922 1 97.12 77 ALA B O 1
ATOM 2175 N N . GLU B 1 78 ? 12.148 -25.656 -10.445 1 96.94 78 GLU B N 1
ATOM 2176 C CA . GLU B 1 78 ? 13.156 -25.922 -11.469 1 96.94 78 GLU B CA 1
ATOM 2177 C C . GLU B 1 78 ? 12.602 -25.656 -12.867 1 96.94 78 GLU B C 1
ATOM 2179 O O . GLU B 1 78 ? 13.32 -25.156 -13.742 1 96.94 78 GLU B O 1
ATOM 2184 N N . ARG B 1 79 ? 11.391 -25.984 -13.102 1 95.94 79 ARG B N 1
ATOM 2185 C CA . ARG B 1 79 ? 10.766 -25.766 -14.398 1 95.94 79 ARG B CA 1
ATOM 2186 C C . ARG B 1 79 ? 10.695 -24.266 -14.711 1 95.94 79 ARG B C 1
ATOM 2188 O O . ARG B 1 79 ? 10.828 -23.875 -15.875 1 95.94 79 ARG B O 1
ATOM 2195 N N . LEU B 1 80 ? 10.398 -23.453 -13.695 1 94.31 80 LEU B N 1
ATOM 2196 C CA . LEU B 1 80 ? 10.359 -22 -13.898 1 94.31 80 LEU B CA 1
ATOM 2197 C C . LEU B 1 80 ? 11.688 -21.484 -14.438 1 94.31 80 LEU B C 1
ATOM 2199 O O . LEU B 1 80 ? 11.719 -20.562 -15.25 1 94.31 80 LEU B O 1
ATOM 2203 N N . VAL B 1 81 ? 12.75 -22.078 -13.977 1 93.25 81 VAL B N 1
ATOM 2204 C CA . VAL B 1 81 ? 14.078 -21.688 -14.453 1 93.25 81 VAL B CA 1
ATOM 2205 C C . VAL B 1 81 ? 14.289 -22.25 -15.867 1 93.25 81 VAL B C 1
ATOM 2207 O O . VAL B 1 81 ? 14.727 -21.516 -16.766 1 93.25 81 VAL B O 1
ATOM 2210 N N . ALA B 1 82 ? 13.977 -23.547 -16.031 1 92.81 82 ALA B N 1
ATOM 2211 C CA . ALA B 1 82 ? 14.172 -24.203 -17.312 1 92.81 82 ALA B CA 1
ATOM 2212 C C . ALA B 1 82 ? 13.398 -23.484 -18.422 1 92.81 82 ALA B C 1
ATOM 2214 O O . ALA B 1 82 ? 13.875 -23.375 -19.547 1 92.81 82 ALA B O 1
ATOM 2215 N N . ASP B 1 83 ? 12.211 -22.969 -18.109 1 88.88 83 ASP B N 1
ATOM 2216 C CA . ASP B 1 83 ? 11.344 -22.312 -19.078 1 88.88 83 ASP B CA 1
ATOM 2217 C C . ASP B 1 83 ? 11.742 -20.859 -19.266 1 88.88 83 ASP B C 1
ATOM 2219 O O . ASP B 1 83 ? 11.164 -20.156 -20.109 1 88.88 83 ASP B O 1
ATOM 2223 N N . GLY B 1 84 ? 12.695 -20.344 -18.438 1 85.75 84 GLY B N 1
ATOM 2224 C CA . GLY B 1 84 ? 13.25 -19.016 -18.625 1 85.75 84 GLY B CA 1
ATOM 2225 C C . GLY B 1 84 ? 12.531 -17.953 -17.828 1 85.75 84 GLY B C 1
ATOM 2226 O O . GLY B 1 84 ? 12.781 -16.75 -18.016 1 85.75 84 GLY B O 1
ATOM 2227 N N . TYR B 1 85 ? 11.625 -18.359 -16.922 1 87.25 85 TYR B N 1
ATOM 2228 C CA . TYR B 1 85 ? 10.875 -17.391 -16.125 1 87.25 85 TYR B CA 1
ATOM 2229 C C . TYR B 1 85 ? 11.734 -16.844 -14.992 1 87.25 85 TYR B C 1
ATOM 2231 O O . TYR B 1 85 ? 11.641 -15.656 -14.656 1 87.25 85 TYR B O 1
ATOM 2239 N N . CYS B 1 86 ? 12.555 -17.688 -14.445 1 90.81 86 CYS B N 1
ATOM 2240 C CA . CYS B 1 86 ? 13.438 -17.312 -13.352 1 90.81 86 CYS B CA 1
ATOM 2241 C C . CYS B 1 86 ? 14.898 -17.562 -13.719 1 90.81 86 CYS B C 1
ATOM 2243 O O . CYS B 1 86 ? 15.203 -18.516 -14.438 1 90.81 86 CYS B O 1
ATOM 2245 N N . ARG B 1 87 ? 15.734 -16.688 -13.234 1 86.88 87 ARG B N 1
ATOM 2246 C CA . ARG B 1 87 ? 17.172 -16.891 -13.43 1 86.88 87 ARG B CA 1
ATOM 2247 C C . ARG B 1 87 ? 17.75 -17.812 -12.359 1 86.88 87 ARG B C 1
ATOM 2249 O O . ARG B 1 87 ? 18.688 -18.562 -12.625 1 86.88 87 ARG B O 1
ATOM 2256 N N . THR B 1 88 ? 17.266 -17.719 -11.164 1 92 88 THR B N 1
ATOM 2257 C CA . THR B 1 88 ? 17.672 -18.531 -10.023 1 92 88 THR B CA 1
ATOM 2258 C C . THR B 1 88 ? 16.5 -19.359 -9.516 1 92 88 THR B C 1
ATOM 2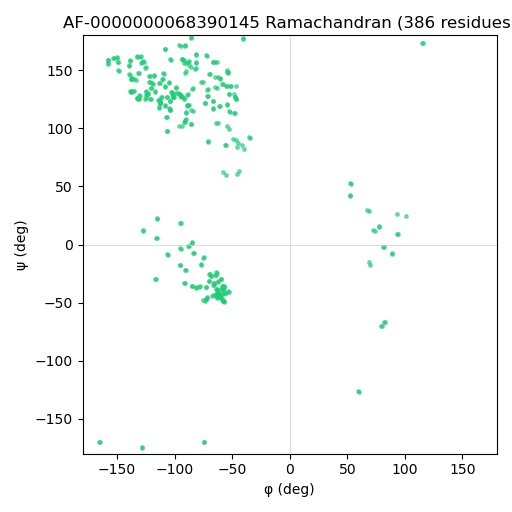260 O O . THR B 1 88 ? 15.352 -18.906 -9.547 1 92 88 THR B O 1
ATOM 2263 N N . VAL B 1 89 ? 16.859 -20.5 -9.078 1 95.75 89 VAL B N 1
ATOM 2264 C CA . VAL B 1 89 ? 15.805 -21.391 -8.586 1 95.75 89 VAL B CA 1
ATOM 2265 C C . VAL B 1 89 ? 15.18 -20.797 -7.324 1 95.75 89 VAL B C 1
ATOM 2267 O O . VAL B 1 89 ? 15.883 -20.516 -6.352 1 95.75 89 VAL B O 1
ATOM 2270 N N . PRO B 1 90 ? 13.852 -20.594 -7.336 1 96.81 90 PRO B N 1
ATOM 2271 C CA . PRO B 1 90 ? 13.18 -20.156 -6.109 1 96.81 90 PRO B CA 1
ATOM 2272 C C . PRO B 1 90 ? 13.336 -2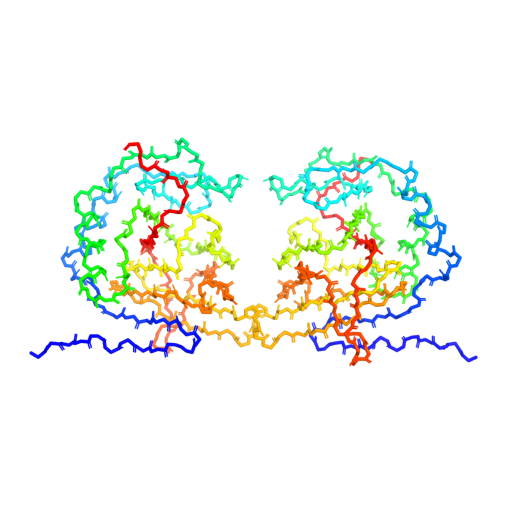1.156 -4.965 1 96.81 90 PRO B C 1
ATOM 2274 O O . PRO B 1 90 ? 13.328 -22.359 -5.195 1 96.81 90 PRO B O 1
ATOM 2277 N N . ASP B 1 91 ? 13.492 -20.594 -3.713 1 95.94 91 ASP B N 1
ATOM 2278 C CA . ASP B 1 91 ? 13.656 -21.484 -2.568 1 95.94 91 ASP B CA 1
ATOM 2279 C C . ASP B 1 91 ? 12.648 -21.141 -1.47 1 95.94 91 ASP B C 1
ATOM 2281 O O . ASP B 1 91 ? 12.773 -21.625 -0.34 1 95.94 91 ASP B O 1
ATOM 2285 N N . GLN B 1 92 ? 11.734 -20.375 -1.768 1 95.81 92 GLN B N 1
ATOM 2286 C CA . GLN B 1 92 ? 10.609 -20.047 -0.896 1 95.81 92 GLN B CA 1
ATOM 2287 C C . GLN B 1 92 ? 9.305 -20.016 -1.679 1 95.81 92 GLN B C 1
ATOM 2289 O O . GLN B 1 92 ? 9.242 -19.453 -2.771 1 95.81 92 GLN B O 1
ATOM 2294 N N . VAL B 1 93 ? 8.297 -20.703 -1.124 1 98.19 93 VAL B N 1
ATOM 2295 C CA . VAL B 1 93 ? 6.98 -20.719 -1.749 1 98.19 93 VAL B CA 1
ATOM 2296 C C . VAL B 1 93 ? 5.902 -20.531 -0.688 1 98.19 93 VAL B C 1
ATOM 2298 O O . VAL B 1 93 ? 5.945 -21.141 0.376 1 98.19 93 VAL B O 1
ATOM 2301 N N . ILE B 1 94 ? 4.977 -19.641 -0.936 1 97.69 94 ILE B N 1
ATOM 2302 C CA . ILE B 1 94 ? 3.777 -19.516 -0.115 1 97.69 94 ILE B CA 1
ATOM 2303 C C . ILE B 1 94 ? 2.549 -19.922 -0.922 1 97.69 94 ILE B C 1
ATOM 2305 O O . ILE B 1 94 ? 2.336 -19.438 -2.033 1 97.69 94 ILE B O 1
ATOM 2309 N N . ALA B 1 95 ? 1.853 -20.891 -0.418 1 98.56 95 ALA B N 1
ATOM 2310 C CA . ALA B 1 95 ? 0.528 -21.219 -0.938 1 98.56 95 ALA B CA 1
ATOM 2311 C C . ALA B 1 95 ? -0.558 -20.422 -0.222 1 98.56 95 ALA B C 1
ATOM 2313 O O . ALA B 1 95 ? -0.661 -20.469 1.006 1 98.56 95 ALA B O 1
ATOM 2314 N N . ASN B 1 96 ? -1.298 -19.625 -0.939 1 98 96 ASN B N 1
ATOM 2315 C CA . ASN B 1 96 ? -2.453 -18.906 -0.425 1 98 96 ASN B CA 1
ATOM 2316 C C . ASN B 1 96 ? -3.762 -19.5 -0.923 1 98 96 ASN B C 1
ATOM 2318 O O . ASN B 1 96 ? -3.945 -19.703 -2.127 1 98 96 ASN B O 1
ATOM 2322 N N . GLU B 1 97 ? -4.633 -19.812 -0.025 1 98.25 97 GLU B N 1
ATOM 2323 C CA . GLU B 1 97 ? -5.977 -20.25 -0.405 1 98.25 97 GLU B CA 1
ATOM 2324 C C . GLU B 1 97 ? -6.984 -19.109 -0.247 1 98.25 97 GLU B C 1
ATOM 2326 O O . GLU B 1 97 ? -7.035 -18.453 0.798 1 98.25 97 GLU B O 1
ATOM 2331 N N . TYR B 1 98 ? -7.691 -18.859 -1.298 1 96.69 98 TYR B N 1
ATOM 2332 C CA . TYR B 1 98 ? -8.75 -17.859 -1.315 1 96.69 98 TYR B CA 1
ATOM 2333 C C . TYR B 1 98 ? -10.117 -18.516 -1.512 1 96.69 98 TYR B C 1
ATOM 2335 O O . TYR B 1 98 ? -10.352 -19.172 -2.523 1 96.69 98 TYR B O 1
ATOM 2343 N N . LEU B 1 99 ? -10.938 -18.344 -0.547 1 95.38 99 LEU B N 1
ATOM 2344 C CA . LEU B 1 99 ? -12.3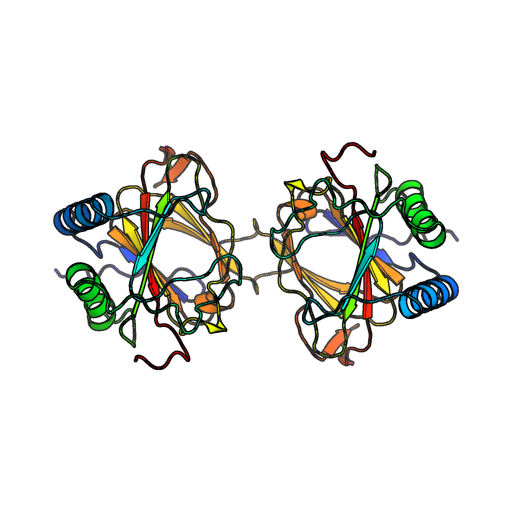36 -18.703 -0.707 1 95.38 99 LEU B CA 1
ATOM 2345 C C . LEU B 1 99 ? -13.164 -17.531 -1.208 1 95.38 99 LEU B C 1
ATOM 2347 O O . LEU B 1 99 ? -12.633 -16.438 -1.402 1 95.38 99 LEU B O 1
ATOM 2351 N N . LEU B 1 100 ? -14.375 -17.875 -1.532 1 92.25 100 LEU B N 1
ATOM 2352 C CA . LEU B 1 100 ? -15.281 -16.844 -2.016 1 92.25 100 LEU B CA 1
ATOM 2353 C C . LEU B 1 100 ? -15.234 -15.617 -1.108 1 92.25 100 LEU B C 1
ATOM 2355 O O . LEU B 1 100 ? -15.352 -15.742 0.113 1 92.25 100 LEU B O 1
ATOM 2359 N N . GLY B 1 101 ? -15 -14.453 -1.73 1 91.81 101 GLY B N 1
ATOM 2360 C CA . GLY B 1 101 ? -15.031 -13.219 -0.973 1 91.81 101 GLY B CA 1
ATOM 2361 C C . GLY B 1 101 ? -13.695 -12.852 -0.357 1 91.81 101 GLY B C 1
ATOM 2362 O O . GLY B 1 101 ? -13.539 -11.766 0.209 1 91.81 101 GLY B O 1
ATOM 2363 N N . GLN B 1 102 ? -12.766 -13.688 -0.426 1 92.69 102 GLN B N 1
ATOM 2364 C CA . GLN B 1 102 ? -11.461 -13.43 0.183 1 92.69 102 GLN B CA 1
ATOM 2365 C C . GLN B 1 102 ? -10.5 -12.812 -0.824 1 92.69 102 GLN B C 1
ATOM 2367 O O . GLN B 1 102 ? -10.734 -12.859 -2.033 1 92.69 102 GLN B O 1
ATOM 2372 N N . GLY B 1 103 ? -9.492 -12.172 -0.392 1 93.56 103 GLY B N 1
ATOM 2373 C CA . GLY B 1 103 ? -8.469 -11.539 -1.208 1 93.56 103 GLY B CA 1
ATOM 2374 C C . GLY B 1 103 ? -7.227 -11.172 -0.422 1 93.56 103 GLY B C 1
ATOM 2375 O O . GLY B 1 103 ? -6.984 -11.711 0.658 1 93.56 103 GLY B O 1
ATOM 2376 N N . ILE B 1 104 ? -6.383 -10.438 -1.036 1 91.62 104 ILE B N 1
ATOM 2377 C CA . ILE B 1 104 ? -5.188 -9.852 -0.434 1 91.62 104 ILE B CA 1
ATOM 2378 C C . ILE B 1 104 ? -5.016 -8.414 -0.928 1 91.62 104 ILE B C 1
ATOM 2380 O O . ILE B 1 104 ? -5.16 -8.141 -2.121 1 91.62 104 ILE B O 1
ATOM 2384 N N . SER B 1 105 ? -4.785 -7.52 -0.006 1 87.44 105 SER B N 1
ATOM 2385 C CA . SER B 1 105 ? -4.672 -6.094 -0.282 1 87.44 105 SER B CA 1
ATOM 2386 C C . SER B 1 105 ? -3.441 -5.789 -1.13 1 87.44 105 SER B C 1
ATOM 2388 O O . SER B 1 105 ? -2.482 -6.566 -1.145 1 87.44 105 SER B O 1
ATOM 2390 N N . ALA B 1 106 ? -3.514 -4.664 -1.805 1 83.75 106 ALA B N 1
ATOM 2391 C CA . ALA B 1 106 ? -2.402 -4.195 -2.631 1 83.75 106 ALA B CA 1
ATOM 2392 C C . ALA B 1 106 ? -1.103 -4.156 -1.831 1 83.75 106 ALA B C 1
ATOM 2394 O O . ALA B 1 106 ? -1.07 -3.635 -0.713 1 83.75 106 ALA B O 1
ATOM 2395 N N . HIS B 1 107 ? -0.05 -4.777 -2.422 1 85.12 107 HIS B N 1
ATOM 2396 C CA . HIS B 1 107 ? 1.244 -4.82 -1.751 1 85.12 107 HIS B CA 1
ATOM 2397 C C . HIS B 1 107 ? 2.375 -5.059 -2.746 1 85.12 107 HIS B C 1
ATOM 2399 O O . HIS B 1 107 ? 2.133 -5.504 -3.871 1 85.12 107 HIS B O 1
ATOM 2405 N N . VAL B 1 108 ? 3.531 -4.633 -2.354 1 83.69 108 VAL B N 1
ATOM 2406 C CA . VAL B 1 108 ? 4.777 -5.074 -2.973 1 83.69 108 VAL B CA 1
ATOM 2407 C C . VAL B 1 108 ? 5.441 -6.137 -2.102 1 83.69 108 VAL B C 1
ATOM 2409 O O . VAL B 1 108 ? 5.562 -5.965 -0.885 1 83.69 108 VAL B O 1
ATOM 2412 N N . ASP B 1 109 ? 5.746 -7.242 -2.738 1 89.75 109 ASP B N 1
ATOM 2413 C CA . ASP B 1 109 ? 6.434 -8.25 -1.937 1 89.75 109 ASP B CA 1
ATOM 2414 C C . ASP B 1 109 ? 7.676 -7.668 -1.267 1 89.75 109 ASP B C 1
ATOM 2416 O O . ASP B 1 109 ? 8.344 -6.797 -1.832 1 89.75 109 ASP B O 1
ATOM 2420 N N . CYS B 1 110 ? 7.973 -8.195 -0.071 1 85.5 110 CYS B N 1
ATOM 2421 C CA . CYS B 1 110 ? 9.086 -7.727 0.748 1 85.5 110 CYS B CA 1
ATOM 2422 C C . CYS B 1 110 ? 10.352 -7.59 -0.083 1 85.5 110 CYS B C 1
ATOM 2424 O O . CYS B 1 110 ? 10.961 -8.594 -0.462 1 85.5 110 CYS B O 1
ATOM 2426 N N . VAL B 1 111 ? 10.812 -6.379 -0.271 1 81.12 111 VAL B N 1
ATOM 2427 C CA . VAL B 1 111 ? 11.891 -6.055 -1.198 1 81.12 111 VAL B CA 1
ATOM 2428 C C . VAL B 1 111 ? 13.219 -6.559 -0.642 1 81.12 111 VAL B C 1
ATOM 2430 O O . VAL B 1 111 ? 13.992 -7.211 -1.351 1 81.12 111 VAL B O 1
ATOM 2433 N N . PRO B 1 112 ? 13.461 -6.309 0.631 1 80.75 112 PRO B N 1
ATOM 2434 C CA . PRO B 1 112 ? 14.75 -6.785 1.128 1 80.75 112 PRO B CA 1
ATOM 2435 C C . PRO B 1 112 ? 14.781 -8.297 1.322 1 80.75 112 PRO B C 1
ATOM 2437 O O . PRO B 1 112 ? 15.859 -8.883 1.5 1 80.75 112 PRO B O 1
ATOM 2440 N N . CYS B 1 113 ? 13.711 -8.969 1.263 1 86.56 113 CYS B N 1
ATOM 2441 C CA . CYS B 1 113 ? 13.641 -10.383 1.608 1 86.56 113 CYS B CA 1
ATOM 2442 C C . CYS B 1 113 ? 13.859 -11.258 0.379 1 86.56 113 CYS B C 1
ATOM 2444 O O . CYS B 1 113 ? 14.422 -12.352 0.481 1 86.56 113 CYS B O 1
ATOM 2446 N N . PHE B 1 114 ? 13.391 -10.734 -0.79 1 91.19 114 PHE B N 1
ATOM 2447 C CA . PHE B 1 114 ? 13.336 -11.609 -1.955 1 91.19 114 PHE B CA 1
ATOM 2448 C C . PHE B 1 114 ? 14.047 -10.977 -3.143 1 91.19 114 PHE B C 1
ATOM 2450 O O . PHE B 1 114 ? 14.164 -9.758 -3.227 1 91.19 114 PHE B O 1
ATOM 2457 N N . ASP B 1 115 ? 14.445 -11.844 -4.047 1 91.44 115 ASP B N 1
ATOM 2458 C CA . ASP B 1 115 ? 15.203 -11.391 -5.211 1 91.44 115 ASP B CA 1
ATOM 2459 C C . ASP B 1 115 ? 14.297 -10.68 -6.211 1 91.44 115 ASP B C 1
ATOM 2461 O O . ASP B 1 115 ? 13.148 -10.344 -5.895 1 91.44 115 ASP B O 1
ATOM 2465 N N . ASP B 1 116 ? 14.758 -10.383 -7.41 1 89.25 116 ASP B N 1
ATOM 2466 C CA . ASP B 1 116 ? 14.156 -9.43 -8.336 1 89.25 116 ASP B CA 1
ATOM 2467 C C . ASP B 1 116 ? 13.047 -10.078 -9.156 1 89.25 116 ASP B C 1
ATOM 2469 O O . ASP B 1 116 ? 12.477 -9.453 -10.055 1 89.25 116 ASP B O 1
ATOM 2473 N N . THR B 1 117 ? 12.781 -11.375 -8.891 1 91.5 117 THR B N 1
ATOM 2474 C CA . THR B 1 117 ? 11.773 -12.078 -9.672 1 91.5 117 THR B CA 1
ATOM 2475 C C . THR B 1 117 ? 10.789 -12.805 -8.758 1 91.5 117 THR B C 1
ATOM 2477 O O . THR B 1 117 ? 11.203 -13.516 -7.836 1 91.5 117 THR B O 1
ATOM 2480 N N . ILE B 1 118 ? 9.531 -12.586 -8.961 1 94.88 118 ILE B N 1
ATOM 2481 C CA . ILE B 1 118 ? 8.445 -13.266 -8.258 1 94.88 118 ILE B CA 1
ATOM 2482 C C . ILE B 1 118 ? 7.508 -13.922 -9.266 1 94.88 118 ILE B C 1
ATOM 2484 O O . ILE B 1 118 ? 7.125 -13.312 -10.258 1 94.88 118 ILE B O 1
ATOM 2488 N N . VAL B 1 119 ? 7.223 -15.172 -9.086 1 95.06 119 VAL B N 1
ATOM 2489 C CA . VAL B 1 119 ? 6.277 -15.859 -9.953 1 95.06 119 VAL B CA 1
ATOM 2490 C C . VAL B 1 119 ? 5.117 -16.406 -9.125 1 95.06 119 VAL B C 1
ATOM 2492 O O . VAL B 1 119 ? 5.336 -17.109 -8.141 1 95.06 119 VAL B O 1
ATOM 2495 N N . SER B 1 120 ? 3.941 -16.062 -9.492 1 97.12 120 SER B N 1
ATOM 2496 C CA . SER B 1 120 ? 2.744 -16.594 -8.852 1 97.12 120 SER B CA 1
ATOM 2497 C C . SER B 1 120 ? 1.956 -17.484 -9.805 1 97.12 120 SER B C 1
ATOM 2499 O O . SER B 1 120 ? 1.587 -17.047 -10.898 1 97.12 120 SER B O 1
ATOM 2501 N N . ILE B 1 121 ? 1.718 -18.703 -9.414 1 97.69 121 ILE B N 1
ATOM 2502 C CA . ILE B 1 121 ? 0.936 -19.656 -10.195 1 97.69 121 ILE B CA 1
ATOM 2503 C C . ILE B 1 121 ? -0.47 -19.781 -9.609 1 97.69 121 ILE B C 1
ATOM 2505 O O . ILE B 1 121 ? -0.636 -19.938 -8.398 1 97.69 121 ILE B O 1
ATOM 2509 N N . SER B 1 122 ? -1.446 -19.656 -10.438 1 96.75 122 SER B N 1
ATOM 2510 C CA . SER B 1 122 ? -2.846 -19.719 -10.031 1 96.75 122 SER B CA 1
ATOM 2511 C C . SER B 1 122 ? -3.426 -21.109 -10.289 1 96.75 122 SER B C 1
ATOM 2513 O O . SER B 1 122 ? -3.232 -21.688 -11.359 1 96.75 122 SER B O 1
ATOM 2515 N N . LEU B 1 123 ? -4.156 -21.656 -9.32 1 98.06 123 LEU B N 1
ATOM 2516 C CA . LEU B 1 123 ? -4.781 -22.984 -9.414 1 98.06 123 LEU B CA 1
ATOM 2517 C C . LEU B 1 123 ? -6.277 -22.891 -9.148 1 98.06 123 LEU B C 1
ATOM 2519 O O . LEU B 1 123 ? -6.734 -22.016 -8.422 1 98.06 123 LEU B O 1
ATOM 2523 N N . LEU B 1 124 ? -7.051 -23.844 -9.727 1 97.38 124 LEU B N 1
ATOM 2524 C CA . LEU B 1 124 ? -8.43 -24.203 -9.414 1 97.38 124 LEU B CA 1
ATOM 2525 C C . LEU B 1 124 ? -9.406 -23.219 -10.031 1 97.38 124 LEU B C 1
ATOM 2527 O O . LEU B 1 124 ? -10.117 -23.547 -10.984 1 97.38 124 LEU B O 1
ATOM 2531 N N . SER B 1 125 ? -9.5 -21.969 -9.578 1 95.56 125 SER B N 1
ATOM 2532 C CA . SER B 1 125 ? -10.477 -21.031 -10.125 1 95.56 125 SER B CA 1
ATOM 2533 C C . SER B 1 125 ? -9.812 -19.719 -10.539 1 95.56 125 SER B C 1
ATOM 2535 O O . SER B 1 125 ? -8.695 -19.422 -10.109 1 95.56 125 SER B O 1
ATOM 2537 N N . ALA B 1 126 ? -10.5 -19.047 -11.438 1 91.56 126 ALA B N 1
ATOM 2538 C CA . ALA B 1 126 ? -9.984 -17.781 -11.961 1 91.56 126 ALA B CA 1
ATOM 2539 C C . ALA B 1 126 ? -10.305 -16.625 -11.008 1 91.56 126 ALA B C 1
ATOM 2541 O O . ALA B 1 126 ? -11.273 -16.703 -10.242 1 91.56 126 ALA B O 1
ATOM 2542 N N . CYS B 1 127 ? -9.492 -15.688 -11.039 1 92.38 127 CYS B N 1
ATOM 2543 C CA . CYS B 1 127 ? -9.766 -14.43 -10.352 1 92.38 127 CYS B CA 1
ATOM 2544 C C . CYS B 1 127 ? -9.039 -13.273 -11.031 1 92.38 127 CYS B C 1
ATOM 2546 O O . CYS B 1 127 ? -8.102 -13.492 -11.797 1 92.38 127 CYS B O 1
ATOM 2548 N N . GLU B 1 128 ? -9.531 -12.078 -10.758 1 88.88 128 GLU B N 1
ATOM 2549 C CA . GLU B 1 128 ? -8.859 -10.891 -11.266 1 88.88 128 GLU B CA 1
ATOM 2550 C C . GLU B 1 128 ? -7.789 -10.398 -10.289 1 88.88 128 GLU B C 1
ATOM 2552 O O . GLU B 1 128 ? -8.031 -10.328 -9.086 1 88.88 128 GLU B O 1
ATOM 2557 N N . MET B 1 129 ? -6.617 -10.203 -10.836 1 90.12 129 MET B N 1
ATOM 2558 C CA . MET B 1 129 ? -5.555 -9.516 -10.102 1 90.12 129 MET B CA 1
ATOM 2559 C C . MET B 1 129 ? -5.379 -8.086 -10.617 1 90.12 129 MET B C 1
ATOM 2561 O O . MET B 1 129 ? -5.43 -7.848 -11.82 1 90.12 129 MET B O 1
ATOM 2565 N N . VAL B 1 130 ? -5.176 -7.184 -9.773 1 83.44 130 VAL B N 1
ATOM 2566 C CA . VAL B 1 130 ? -5.035 -5.77 -10.109 1 83.44 130 VAL B CA 1
ATOM 2567 C C . VAL B 1 130 ? -3.613 -5.309 -9.797 1 83.44 130 VAL B C 1
ATOM 2569 O O . VAL B 1 130 ? -3.094 -5.562 -8.711 1 83.44 130 VAL B O 1
ATOM 2572 N N . PHE B 1 131 ? -2.959 -4.738 -10.883 1 83.12 131 PHE B N 1
ATOM 2573 C CA . PHE B 1 131 ? -1.624 -4.164 -10.758 1 83.12 131 PHE B CA 1
ATOM 2574 C C . PHE B 1 131 ? -1.679 -2.643 -10.852 1 83.12 131 PHE B C 1
ATOM 2576 O O . PHE B 1 131 ? -2.4 -2.092 -11.68 1 83.12 131 PHE B O 1
ATOM 2583 N N . ARG B 1 132 ? -0.987 -2.008 -10.008 1 77.69 132 ARG B N 1
ATOM 2584 C CA . ARG B 1 132 ? -0.949 -0.55 -10.055 1 77.69 132 ARG B CA 1
ATOM 2585 C C . ARG B 1 132 ? 0.484 -0.037 -9.961 1 77.69 132 ARG B C 1
ATOM 2587 O O . ARG B 1 132 ? 1.27 -0.527 -9.141 1 77.69 132 ARG B O 1
ATOM 2594 N N . ASP B 1 133 ? 0.764 0.792 -11 1 71 133 ASP B N 1
ATOM 2595 C CA . ASP B 1 133 ? 2.072 1.44 -11.008 1 71 133 ASP B CA 1
ATOM 2596 C C . ASP B 1 133 ? 2.193 2.441 -9.859 1 71 133 ASP B C 1
ATOM 2598 O O . ASP B 1 133 ? 1.409 3.389 -9.766 1 71 133 ASP B O 1
ATOM 2602 N N . LEU B 1 134 ? 3.096 2.102 -9.078 1 62.94 134 LEU B N 1
ATOM 2603 C CA . LEU B 1 134 ? 3.334 3.018 -7.973 1 62.94 134 LEU B CA 1
ATOM 2604 C C . LEU B 1 134 ? 3.844 4.363 -8.477 1 62.94 134 LEU B C 1
ATOM 2606 O O . LEU B 1 134 ? 3.754 5.371 -7.773 1 62.94 134 LEU B O 1
ATOM 2610 N N . ARG B 1 135 ? 4.516 4.047 -9.766 1 55.66 135 ARG B N 1
ATOM 2611 C CA . ARG B 1 135 ? 5.062 5.262 -10.359 1 55.66 135 ARG B CA 1
ATOM 2612 C C . ARG B 1 135 ? 4.039 5.93 -11.281 1 55.66 135 ARG B C 1
ATOM 2614 O O . ARG B 1 135 ? 4.324 6.965 -11.883 1 55.66 135 ARG B O 1
ATOM 2621 N N . GLY B 1 136 ? 3.072 5.008 -11.719 1 54.91 136 GLY B N 1
ATOM 2622 C CA . GLY B 1 136 ? 2.09 5.59 -12.617 1 54.91 136 GLY B CA 1
ATOM 2623 C C . GLY B 1 136 ? 1.646 6.98 -12.203 1 54.91 136 GLY B C 1
ATOM 2624 O O . GLY B 1 136 ? 2.07 7.488 -11.164 1 54.91 136 GLY B O 1
ATOM 2625 N N . PRO B 1 137 ? 0.859 7.332 -13.125 1 57.25 137 PRO B N 1
ATOM 2626 C CA . PRO B 1 137 ? 0.539 8.742 -12.914 1 57.25 137 PRO B CA 1
ATOM 2627 C C . PRO B 1 137 ? -0.043 9.016 -11.531 1 57.25 137 PRO B C 1
ATOM 2629 O O . PRO B 1 137 ? -0.904 8.273 -11.062 1 57.25 137 PRO B O 1
ATOM 2632 N N . GLY B 1 138 ? 0.908 9.219 -10.586 1 66 138 GLY B N 1
ATOM 2633 C CA . GLY B 1 138 ? 0.473 9.789 -9.328 1 66 138 GLY B CA 1
ATOM 2634 C C . GLY B 1 138 ? 0.417 11.305 -9.344 1 66 138 GLY B C 1
ATOM 2635 O O . GLY B 1 138 ? 0.832 11.93 -10.32 1 66 138 GLY B O 1
ATOM 2636 N N . ILE B 1 139 ? -0.438 11.648 -8.516 1 71.1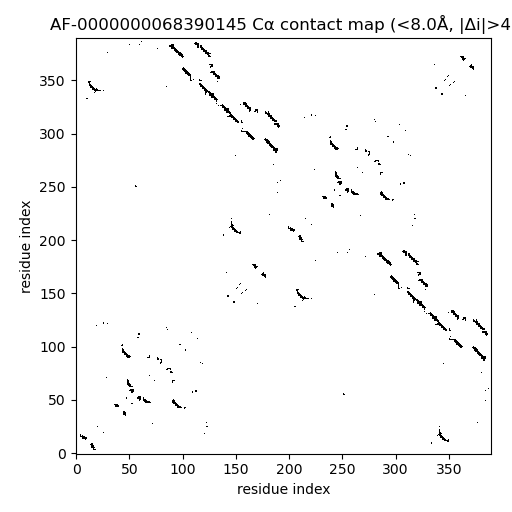9 139 ILE B N 1
ATOM 2637 C CA . ILE B 1 139 ? -0.485 13.086 -8.305 1 71.19 139 ILE B CA 1
ATOM 2638 C C . ILE B 1 139 ? 0.565 13.5 -7.277 1 71.19 139 ILE B C 1
ATOM 2640 O O . ILE B 1 139 ? 0.693 12.867 -6.227 1 71.19 139 ILE B O 1
ATOM 2644 N N . ARG B 1 140 ? 1.49 14.258 -7.82 1 79.31 140 ARG B N 1
ATOM 2645 C CA . ARG B 1 140 ? 2.508 14.805 -6.926 1 79.31 140 ARG B CA 1
ATOM 2646 C C . ARG B 1 140 ? 2.141 16.219 -6.473 1 79.31 140 ARG B C 1
ATOM 2648 O O . ARG B 1 140 ? 1.643 17.016 -7.27 1 79.31 140 ARG B O 1
ATOM 2655 N N . SER B 1 141 ? 2.215 16.375 -5.172 1 82.88 141 SER B N 1
ATOM 2656 C CA . SER B 1 141 ? 1.949 17.703 -4.625 1 82.88 141 SER B CA 1
ATOM 2657 C C . SER B 1 141 ? 3.033 18.125 -3.635 1 82.88 141 SER B C 1
ATOM 2659 O O . SER B 1 141 ? 3.389 17.359 -2.738 1 82.88 141 SER B O 1
ATOM 2661 N N . VAL B 1 142 ? 3.592 19.266 -3.912 1 86.88 142 VAL B N 1
ATOM 2662 C CA . VAL B 1 142 ? 4.504 19.828 -2.918 1 86.88 142 VAL B CA 1
ATOM 2663 C C . VAL B 1 142 ? 3.711 20.359 -1.728 1 86.88 142 VAL B C 1
ATOM 2665 O O . VAL B 1 142 ? 2.787 21.156 -1.896 1 86.88 142 VAL B O 1
ATOM 2668 N N . LEU B 1 143 ? 4.043 19.797 -0.566 1 91.44 143 LEU B N 1
ATOM 2669 C CA . LEU B 1 143 ? 3.479 20.312 0.679 1 91.44 143 LEU B CA 1
ATOM 2670 C C . LEU B 1 143 ? 4.359 21.406 1.268 1 91.44 143 LEU B C 1
ATOM 2672 O O . LEU B 1 143 ? 5.48 21.141 1.706 1 91.44 143 LEU B O 1
ATOM 2676 N N . HIS B 1 144 ? 3.822 22.594 1.302 1 90.75 144 HIS B N 1
ATOM 2677 C CA . HIS B 1 144 ? 4.57 23.703 1.863 1 90.75 144 HIS B CA 1
ATOM 2678 C C . HIS B 1 144 ? 4.344 23.828 3.367 1 90.75 144 HIS B C 1
ATOM 2680 O O . HIS B 1 144 ? 3.35 23.312 3.891 1 90.75 144 HIS B O 1
ATOM 2686 N N . PRO B 1 145 ? 5.324 24.484 4.047 1 94.69 145 PRO B N 1
ATOM 2687 C CA . PRO B 1 145 ? 5.082 24.734 5.469 1 94.69 145 PRO B CA 1
ATOM 2688 C C . PRO B 1 145 ? 3.73 25.391 5.73 1 94.69 145 PRO B C 1
ATOM 2690 O O . PRO B 1 145 ? 3.303 26.266 4.965 1 94.69 145 PRO B O 1
ATOM 2693 N N . ARG B 1 146 ? 3.061 24.844 6.801 1 95.62 146 ARG B N 1
ATOM 2694 C CA . ARG B 1 146 ? 1.817 25.422 7.293 1 95.62 146 ARG B CA 1
ATOM 2695 C C . ARG B 1 146 ? 0.666 25.156 6.332 1 95.62 146 ARG B C 1
ATOM 2697 O O . ARG B 1 146 ? -0.389 25.781 6.422 1 95.62 146 ARG B O 1
ATOM 2704 N N . SER B 1 147 ? 0.883 24.266 5.395 1 91.06 147 SER B N 1
ATOM 2705 C CA . SER B 1 147 ? -0.159 23.844 4.469 1 91.06 147 SER B CA 1
ATOM 2706 C C . SER B 1 147 ? -0.836 22.562 4.949 1 91.06 147 SER B C 1
ATOM 2708 O O . SER B 1 147 ? -0.405 21.953 5.934 1 91.06 147 SER B O 1
ATOM 2710 N N . GLY B 1 148 ? -1.928 22.234 4.227 1 92.81 148 GLY B N 1
ATOM 2711 C CA . GLY B 1 148 ? -2.648 21.016 4.57 1 92.81 148 GLY B CA 1
ATOM 2712 C C . GLY B 1 148 ? -3.115 20.234 3.354 1 92.81 148 GLY B C 1
ATOM 2713 O O . GLY B 1 148 ? -3.266 20.797 2.27 1 92.81 148 GLY B O 1
ATOM 2714 N N . VAL B 1 149 ? -3.27 18.938 3.547 1 92.5 149 VAL B N 1
ATOM 2715 C CA . VAL B 1 149 ? -3.891 18.047 2.58 1 92.5 149 VAL B CA 1
ATOM 2716 C C . VAL B 1 149 ? -5.074 17.328 3.227 1 92.5 149 VAL B C 1
ATOM 2718 O O . VAL B 1 149 ? -4.984 16.875 4.371 1 92.5 149 VAL B O 1
ATOM 2721 N N . LEU B 1 150 ? -6.133 17.391 2.539 1 90.44 150 LEU B N 1
ATOM 2722 C CA . LEU B 1 150 ? -7.359 16.734 2.982 1 90.44 150 LEU B CA 1
ATOM 2723 C C . LEU B 1 150 ? -7.723 15.586 2.053 1 90.44 150 LEU B C 1
ATOM 2725 O O . LEU B 1 150 ? -7.781 15.758 0.833 1 90.44 150 LEU B O 1
ATOM 2729 N N . LEU B 1 151 ? -7.816 14.422 2.658 1 88.94 151 LEU B N 1
ATOM 2730 C CA . LEU B 1 151 ? -8.297 13.234 1.958 1 88.94 151 LEU B CA 1
ATOM 2731 C C . LEU B 1 151 ? -9.727 12.906 2.359 1 88.94 151 LEU B C 1
ATOM 2733 O O . LEU B 1 151 ? -10.023 12.758 3.545 1 88.94 151 LEU B O 1
ATOM 2737 N N . ARG B 1 152 ? -10.531 12.844 1.393 1 85.06 152 ARG B N 1
ATOM 2738 C CA . ARG B 1 152 ? -11.945 12.539 1.606 1 85.06 152 ARG B CA 1
ATOM 2739 C C . ARG B 1 152 ? -12.531 11.82 0.398 1 85.06 152 ARG B C 1
ATOM 2741 O O . ARG B 1 152 ? -11.969 11.867 -0.698 1 85.06 152 ARG B O 1
ATOM 2748 N N . GLY B 1 153 ? -13.664 11.18 0.641 1 80.44 153 GLY B N 1
ATOM 2749 C CA . GLY B 1 153 ? -14.25 10.445 -0.473 1 80.44 153 GLY B CA 1
ATOM 2750 C C . GLY B 1 153 ? -13.336 9.375 -1.037 1 80.44 153 GLY B C 1
ATOM 2751 O O . GLY B 1 153 ? -12.797 8.555 -0.29 1 80.44 153 GLY B O 1
ATOM 2752 N N . SER B 1 154 ? -13.117 9.461 -2.402 1 74.75 154 SER B N 1
ATOM 2753 C CA . SER B 1 154 ? -12.32 8.438 -3.062 1 74.75 154 SER B CA 1
ATOM 2754 C C . SER B 1 154 ? -10.867 8.477 -2.598 1 74.75 154 SER B C 1
ATOM 2756 O O . SER B 1 154 ? -10.234 7.438 -2.432 1 74.75 154 SER B O 1
ATOM 2758 N N . SER B 1 155 ? -10.32 9.664 -2.316 1 81.94 155 SER B N 1
ATOM 2759 C CA . SER B 1 155 ? -8.914 9.789 -1.932 1 81.94 155 SER B CA 1
ATOM 2760 C C . SER B 1 155 ? -8.656 9.172 -0.563 1 81.94 155 SER B C 1
ATOM 2762 O O . SER B 1 155 ? -7.555 8.695 -0.291 1 81.94 155 SER B O 1
ATOM 2764 N N . ARG B 1 156 ? -9.703 9.156 0.25 1 86.94 156 ARG B N 1
ATOM 2765 C CA . ARG B 1 156 ? -9.602 8.586 1.592 1 86.94 156 ARG B CA 1
ATOM 2766 C C . ARG B 1 156 ? -9.461 7.074 1.537 1 86.94 156 ARG B C 1
ATOM 2768 O O . ARG B 1 156 ? -8.758 6.48 2.363 1 86.94 156 ARG B O 1
ATOM 2775 N N . TYR B 1 157 ? -10.07 6.555 0.539 1 81.81 157 TYR B N 1
ATOM 2776 C CA . TYR B 1 157 ? -10.234 5.109 0.594 1 81.81 157 TYR B CA 1
ATOM 2777 C C . TYR B 1 157 ? -9.484 4.43 -0.545 1 81.81 157 TYR B C 1
ATOM 2779 O O . TYR B 1 157 ? -9.047 3.283 -0.411 1 81.81 157 TYR B O 1
ATOM 2787 N N . ASP B 1 158 ? -9.398 5.191 -1.64 1 76.19 158 ASP B N 1
ATOM 2788 C CA . ASP B 1 158 ? -8.953 4.512 -2.854 1 76.19 158 ASP B CA 1
ATOM 2789 C C . ASP B 1 158 ? -7.609 5.059 -3.33 1 76.19 158 ASP B C 1
ATOM 2791 O O . ASP B 1 158 ? -7.152 4.73 -4.426 1 76.19 158 ASP B O 1
ATOM 2795 N N . TRP B 1 159 ? -7.004 5.914 -2.609 1 79.38 159 TRP B N 1
ATOM 2796 C CA . TRP B 1 159 ? -5.711 6.48 -2.967 1 79.38 159 TRP B CA 1
ATOM 2797 C C . TRP B 1 159 ? -4.695 6.27 -1.849 1 79.38 159 TRP B C 1
ATOM 2799 O O . TRP B 1 159 ? -5.012 6.453 -0.67 1 79.38 159 TRP B O 1
ATOM 2809 N N . THR B 1 160 ? -3.574 5.801 -2.262 1 84.06 160 THR B N 1
ATOM 2810 C CA . THR B 1 160 ? -2.473 5.82 -1.307 1 84.06 160 THR B CA 1
ATOM 2811 C C . THR B 1 160 ? -1.82 7.199 -1.262 1 84.06 160 THR B C 1
ATOM 2813 O O . THR B 1 160 ? -2.018 8.016 -2.166 1 84.06 160 THR B O 1
ATOM 2816 N N . HIS B 1 161 ? -1.17 7.477 -0.159 1 89.06 161 HIS B N 1
ATOM 2817 C CA . HIS B 1 161 ? -0.26 8.617 -0.067 1 89.06 161 HIS B CA 1
ATOM 2818 C C . HIS B 1 161 ? 1.074 8.203 0.548 1 89.06 161 HIS B C 1
ATOM 2820 O O . HIS B 1 161 ? 1.132 7.266 1.347 1 89.06 161 HIS B O 1
ATOM 2826 N N . GLU B 1 162 ? 2.076 8.844 0.113 1 90.44 162 GLU B N 1
ATOM 2827 C CA . GLU B 1 162 ? 3.424 8.539 0.586 1 90.44 162 GLU B CA 1
ATOM 2828 C C . GLU B 1 162 ? 4.301 9.789 0.586 1 90.44 162 GLU B C 1
ATOM 2830 O O . GLU B 1 162 ? 3.992 10.773 -0.095 1 90.44 162 GLU B O 1
ATOM 2835 N N . ILE B 1 163 ? 5.23 9.828 1.485 1 93.62 163 ILE B N 1
ATOM 2836 C CA . ILE B 1 163 ? 6.402 10.688 1.431 1 93.62 163 ILE B CA 1
ATOM 2837 C C . ILE B 1 163 ? 7.641 9.859 1.098 1 93.62 163 ILE B C 1
ATOM 2839 O O . ILE B 1 163 ? 8.219 9.211 1.977 1 93.62 163 ILE B O 1
ATOM 2843 N N . PRO B 1 164 ? 8.008 9.867 -0.176 1 88.25 164 PRO B N 1
ATOM 2844 C CA . PRO B 1 164 ? 9.172 9.047 -0.529 1 88.25 164 PRO B CA 1
ATOM 2845 C C . PRO B 1 164 ? 10.422 9.438 0.252 1 88.25 164 PRO B C 1
ATOM 2847 O O . PRO B 1 164 ? 10.672 10.625 0.476 1 88.25 164 PRO B O 1
ATOM 2850 N N . ALA B 1 165 ? 11.188 8.461 0.713 1 90.25 165 ALA B N 1
ATOM 2851 C CA . ALA B 1 165 ? 12.422 8.719 1.448 1 90.25 165 ALA B CA 1
ATOM 2852 C C . ALA B 1 165 ? 13.508 9.266 0.525 1 90.25 165 ALA B C 1
ATOM 2854 O O . ALA B 1 165 ? 14.258 8.5 -0.08 1 90.25 165 ALA B O 1
ATOM 2855 N N . ARG B 1 166 ? 13.508 10.523 0.401 1 88.75 166 ARG B N 1
ATOM 2856 C CA . ARG B 1 166 ? 14.445 11.227 -0.473 1 88.75 166 ARG B CA 1
ATOM 2857 C C . ARG B 1 166 ? 15.141 12.359 0.271 1 88.75 166 ARG B C 1
ATOM 2859 O O . ARG B 1 166 ? 14.656 12.82 1.308 1 88.75 166 ARG B O 1
ATOM 2866 N N . LYS B 1 167 ? 16.234 12.812 -0.267 1 91.56 167 LYS B N 1
ATOM 2867 C CA . LYS B 1 167 ? 17 13.891 0.361 1 91.56 167 LYS B CA 1
ATOM 2868 C C . LYS B 1 167 ? 16.625 15.25 -0.222 1 91.56 167 LYS B C 1
ATOM 2870 O O . LYS B 1 167 ? 16.953 16.281 0.352 1 91.56 167 LYS B O 1
ATOM 2875 N N . SER B 1 168 ? 16.031 15.219 -1.325 1 92.06 168 SER B N 1
ATOM 2876 C CA . SER B 1 168 ? 15.641 16.469 -1.989 1 92.06 168 SER B CA 1
ATOM 2877 C C . SER B 1 168 ? 14.367 16.281 -2.809 1 92.06 168 SER B C 1
ATOM 2879 O O . SER B 1 168 ? 13.977 15.148 -3.104 1 92.06 168 SER B O 1
ATOM 2881 N N . ASP B 1 169 ? 13.664 17.328 -3.072 1 88.25 169 ASP B N 1
ATOM 2882 C CA . ASP B 1 169 ? 12.492 17.375 -3.943 1 88.25 169 ASP B CA 1
ATOM 2883 C C . ASP B 1 169 ? 12.586 18.547 -4.914 1 88.25 169 ASP B C 1
ATOM 2885 O O . ASP B 1 169 ? 13.445 19.422 -4.77 1 88.25 169 ASP B O 1
ATOM 2889 N N . ILE B 1 170 ? 11.797 18.5 -5.973 1 81.19 170 ILE B N 1
ATOM 2890 C CA . ILE B 1 170 ? 11.633 19.656 -6.84 1 81.19 170 ILE B CA 1
ATOM 2891 C C . ILE B 1 170 ? 10.539 20.562 -6.285 1 81.19 170 ILE B C 1
ATOM 2893 O O . ILE B 1 170 ? 9.359 20.203 -6.309 1 81.19 170 ILE B O 1
ATOM 2897 N N . VAL B 1 171 ? 10.914 21.641 -5.676 1 81.38 171 VAL B N 1
ATOM 2898 C CA . VAL B 1 171 ? 9.992 22.625 -5.121 1 81.38 171 VAL B CA 1
ATOM 2899 C C . VAL B 1 171 ? 10.023 23.891 -5.969 1 81.38 171 VAL B C 1
ATOM 2901 O O . VAL B 1 171 ? 11.07 24.531 -6.113 1 81.38 171 VAL B O 1
ATOM 2904 N N . ASN B 1 172 ? 8.789 24.219 -6.535 1 74.56 172 ASN B N 1
ATOM 2905 C CA . ASN B 1 172 ? 8.703 25.375 -7.422 1 74.56 172 ASN B CA 1
ATOM 2906 C C . ASN B 1 172 ? 9.75 25.312 -8.531 1 74.56 172 ASN B C 1
ATOM 2908 O O . ASN B 1 172 ? 10.453 26.297 -8.781 1 74.56 172 ASN B O 1
ATOM 2912 N N . GLY B 1 173 ? 9.945 24.109 -9.109 1 73.88 173 GLY B N 1
ATOM 2913 C CA . GLY B 1 173 ? 10.797 23.906 -10.266 1 73.88 173 GLY B CA 1
ATOM 2914 C C . GLY B 1 173 ? 12.273 23.797 -9.914 1 73.88 173 GLY B C 1
ATOM 2915 O O . GLY B 1 173 ? 13.117 23.641 -10.797 1 73.88 173 GLY B O 1
ATOM 2916 N N . VAL B 1 174 ? 12.656 23.938 -8.672 1 81.94 174 VAL B N 1
ATOM 2917 C CA . VAL B 1 174 ? 14.047 23.938 -8.242 1 81.94 174 VAL B CA 1
ATOM 2918 C C . VAL B 1 174 ? 14.289 22.75 -7.309 1 81.94 174 VAL B C 1
ATOM 2920 O O . VAL B 1 174 ? 13.5 22.484 -6.402 1 81.94 174 VAL B O 1
ATOM 2923 N N . LYS B 1 175 ? 15.344 22.047 -7.598 1 87.75 175 LYS B N 1
ATOM 2924 C CA . LYS B 1 175 ? 15.742 20.984 -6.676 1 87.75 175 LYS B CA 1
ATOM 2925 C C . LYS B 1 175 ? 16.078 21.562 -5.301 1 87.75 175 LYS B C 1
ATOM 2927 O O . LYS B 1 175 ? 16.953 22.422 -5.172 1 87.75 175 LYS B O 1
ATOM 2932 N N . THR B 1 176 ? 15.422 21.203 -4.332 1 90.69 176 THR B N 1
ATOM 2933 C CA . THR B 1 176 ? 15.562 21.719 -2.977 1 90.69 176 THR B CA 1
ATOM 2934 C C . THR B 1 176 ? 15.812 20.594 -1.983 1 90.69 176 THR B C 1
ATOM 2936 O O . THR B 1 176 ? 15.062 19.625 -1.938 1 90.69 176 THR B O 1
ATOM 2939 N N . ALA B 1 177 ? 16.891 20.734 -1.204 1 93.75 177 ALA B N 1
ATOM 2940 C CA . ALA B 1 177 ? 17.188 19.75 -0.172 1 93.75 177 ALA B CA 1
ATOM 2941 C C . ALA B 1 177 ? 16.109 19.734 0.904 1 93.75 177 ALA B C 1
ATOM 2943 O O . ALA B 1 177 ? 15.625 20.797 1.321 1 93.75 177 ALA B O 1
ATOM 2944 N N . ARG B 1 178 ? 15.695 18.531 1.293 1 92.56 178 ARG B N 1
ATOM 2945 C CA . ARG B 1 178 ? 14.75 18.422 2.396 1 92.56 178 ARG B CA 1
ATOM 2946 C C . ARG B 1 178 ? 15.406 18.797 3.723 1 92.56 178 ARG B C 1
ATOM 2948 O O . ARG B 1 178 ? 16.625 18.688 3.869 1 92.56 178 ARG B O 1
ATOM 2955 N N . SER B 1 179 ? 14.68 19.375 4.609 1 95.88 179 SER B N 1
ATOM 2956 C CA . SER B 1 179 ? 15.055 19.625 5.996 1 95.88 179 SER B CA 1
ATOM 2957 C C . SER B 1 179 ? 13.984 19.109 6.957 1 95.88 179 SER B C 1
ATOM 2959 O O . SER B 1 179 ? 13.07 18.391 6.547 1 95.88 179 SER B O 1
ATOM 2961 N N . ARG B 1 180 ? 14.211 19.406 8.188 1 97.75 180 ARG B N 1
ATOM 2962 C CA . ARG B 1 180 ? 13.297 18.891 9.203 1 97.75 180 ARG B CA 1
ATOM 2963 C C . ARG B 1 180 ? 11.852 19.266 8.891 1 97.75 180 ARG B C 1
ATOM 2965 O O . ARG B 1 180 ? 11.547 20.438 8.672 1 97.75 180 ARG B O 1
ATOM 2972 N N . ARG B 1 181 ? 11.039 18.25 8.742 1 97.56 181 ARG B N 1
ATOM 2973 C CA . ARG B 1 181 ? 9.602 18.406 8.539 1 97.56 181 ARG B CA 1
ATOM 2974 C C . ARG B 1 181 ? 8.805 17.688 9.625 1 97.56 181 ARG B C 1
ATOM 2976 O O . ARG B 1 181 ? 9.195 16.609 10.07 1 97.56 181 ARG B O 1
ATOM 2983 N N . ILE B 1 182 ? 7.762 18.312 10.07 1 98.56 182 ILE B N 1
ATOM 2984 C CA . ILE B 1 182 ? 6.793 17.672 10.945 1 98.56 182 ILE B CA 1
ATOM 2985 C C . ILE B 1 182 ? 5.414 17.688 10.289 1 98.56 182 ILE B C 1
ATOM 2987 O O . ILE B 1 182 ? 5.016 18.688 9.688 1 98.56 182 ILE B O 1
ATOM 2991 N N . SER B 1 183 ? 4.711 16.625 10.305 1 98.44 183 SER B N 1
ATOM 2992 C CA . SER B 1 183 ? 3.309 16.594 9.906 1 98.44 183 SER B CA 1
ATOM 2993 C C . SER B 1 183 ? 2.402 16.281 11.086 1 98.44 183 SER B C 1
ATOM 2995 O O . SER B 1 183 ? 2.779 15.508 11.977 1 98.44 183 SER B O 1
ATOM 2997 N N . LEU B 1 184 ? 1.305 16.938 11.195 1 98.56 184 LEU B N 1
ATOM 2998 C CA . LEU B 1 184 ? 0.204 16.625 12.102 1 98.56 184 LEU B CA 1
ATOM 2999 C C . LEU B 1 184 ? -0.982 16.047 11.328 1 98.56 184 LEU B C 1
ATOM 3001 O O . LEU B 1 184 ? -1.614 16.75 10.539 1 98.56 184 LEU B O 1
ATOM 3005 N N . THR B 1 185 ? -1.257 14.82 11.484 1 98.38 185 THR B N 1
ATOM 3006 C CA . THR B 1 185 ? -2.383 14.203 10.789 1 98.38 185 THR B CA 1
ATOM 3007 C C . THR B 1 185 ? -3.559 14 11.742 1 98.38 185 THR B C 1
ATOM 3009 O O . THR B 1 185 ? -3.441 13.281 12.734 1 98.38 185 THR B O 1
ATOM 3012 N N . PHE B 1 186 ? -4.648 14.688 11.469 1 98 186 PHE B N 1
ATOM 3013 C CA . PHE B 1 186 ? -5.867 14.711 12.266 1 98 186 PHE B CA 1
ATOM 3014 C C . PHE B 1 186 ? -6.875 13.688 11.75 1 98 186 PHE B C 1
ATOM 3016 O O . PHE B 1 186 ? -7.172 13.656 10.555 1 98 186 PHE B O 1
ATOM 3023 N N . ARG B 1 187 ? -7.352 12.875 12.609 1 95.81 187 ARG B N 1
ATOM 3024 C CA . ARG B 1 187 ? -8.344 11.859 12.273 1 95.81 187 ARG B CA 1
ATOM 3025 C C . ARG B 1 187 ? -9.406 11.758 13.367 1 95.81 187 ARG B C 1
ATOM 3027 O O . ARG B 1 187 ? -9.188 12.195 14.492 1 95.81 187 ARG B O 1
ATOM 3034 N N . LYS B 1 188 ? -10.602 11.219 13.039 1 95.06 188 LYS B N 1
ATOM 3035 C CA . LYS B 1 188 ? -11.641 10.836 13.992 1 95.06 188 LYS B CA 1
ATOM 3036 C C . LYS B 1 188 ? -11.695 9.32 14.156 1 95.06 188 LYS B C 1
ATOM 3038 O O . LYS B 1 188 ? -11.93 8.594 13.188 1 95.06 188 LYS B O 1
ATOM 3043 N N . VAL B 1 189 ? -11.438 8.812 15.336 1 93 189 VAL B N 1
ATOM 3044 C CA . VAL B 1 189 ? -11.422 7.379 15.602 1 93 189 VAL B CA 1
ATOM 3045 C C . VAL B 1 189 ? -12.844 6.828 15.578 1 93 189 VAL B C 1
ATOM 3047 O O . VAL B 1 189 ? -13.766 7.453 16.109 1 93 189 VAL B O 1
ATOM 3050 N N . LEU B 1 190 ? -13.008 5.738 14.883 1 86.69 190 LEU B N 1
ATOM 3051 C CA . LEU B 1 190 ? -14.305 5.07 14.82 1 86.69 190 LEU B CA 1
ATOM 3052 C C . LEU B 1 190 ? -14.414 4.004 15.906 1 86.69 190 LEU B C 1
ATOM 3054 O O . LEU B 1 190 ? -13.414 3.406 16.297 1 86.69 190 LEU B O 1
ATOM 3058 N N . GLY B 1 191 ? -15.664 3.627 16.266 1 74.19 191 GLY B N 1
ATOM 3059 C CA . GLY B 1 191 ? -16.078 2.441 17 1 74.19 191 GLY B CA 1
ATOM 3060 C C . GLY B 1 191 ? -15.648 2.471 18.453 1 74.19 191 GLY B C 1
ATOM 3061 O O . GLY B 1 191 ? -15.898 1.52 19.203 1 74.19 191 GLY B O 1
ATOM 3062 N N . LEU B 1 192 ? -14.68 3.324 18.859 1 68.81 192 LEU B N 1
ATOM 3063 C CA . LEU B 1 192 ? -14.281 3.275 20.266 1 68.81 192 LEU B CA 1
ATOM 3064 C C . LEU B 1 192 ? -15.062 4.289 21.094 1 68.81 192 LEU B C 1
ATOM 3066 O O . LEU B 1 192 ? -15.305 5.41 20.641 1 68.81 192 LEU B O 1
ATOM 3070 N N . LYS B 1 193 ? -16.078 3.738 21.828 1 55.34 193 LYS B N 1
ATOM 3071 C CA . LYS B 1 193 ? -16.797 4.559 22.797 1 55.34 193 LYS B CA 1
ATOM 3072 C C . LYS B 1 193 ? -15.844 5.27 23.75 1 55.34 193 LYS B C 1
ATOM 3074 O O . LYS B 1 193 ? -14.859 4.684 24.203 1 55.34 193 LYS B O 1
ATOM 3079 N N . ARG B 1 194 ? -15.805 6.688 23.656 1 54.84 194 ARG B N 1
ATOM 3080 C CA . ARG B 1 194 ? -15.062 7.461 24.641 1 54.84 194 ARG B CA 1
ATOM 3081 C C . ARG B 1 194 ? -15.383 6.992 26.062 1 54.84 194 ARG B C 1
ATOM 3083 O O . ARG B 1 194 ? -16.516 6.645 26.359 1 54.84 194 ARG B O 1
ATOM 3090 N N . PRO B 1 195 ? -14.25 6.641 26.797 1 44.75 195 PRO B N 1
ATOM 3091 C CA . PRO B 1 195 ? -14.734 6.395 28.156 1 44.75 195 PRO B CA 1
ATOM 3092 C C . PRO B 1 195 ? -15.57 7.551 28.703 1 44.75 195 PRO B C 1
ATOM 3094 O O . PRO B 1 195 ? -15.383 8.695 28.281 1 44.75 195 PRO B O 1
#

Foldseek 3Di:
DPPLQPQPDDPDRDTDGPDLDDPVLLVVVVVVVVPDDWDPPDVWTKDKFQFDQDPVVLAGDPPRGPDFGPPSVQVSQVVCCVSPQDVDRDGMDMDTDDDPPDDDDDDDRDDVHDDPHDDDDDGDDDDDDDDDDPPPDDDDDDDDPPDDDDADDCRVPPNDDDDDPDQWDQDPNDTGGDDDDDDDDDDDDPDDDDD/DPPPQPQPDDPPRDTDGPDLDDPVLLVVVVVVVVVDDWDPPDVWTKDKFQFDQDPVVLAGDPPRGPDFGDPSVQVSQVVCCVSPQDVDRDGIDMDTDDDPPDDDDDDDRDDVHDDPHDDDDDGDDDDDDDDDDPPPDDDDDDDDPPDDDDADDCRVPPNDDDDDPDQWDQDPNDTGGDDDDDDDDDDDDPDDDDD

pLDDT: mean 85.54, std 15.69, range [19.19, 98.56]

Secondary structure (DSSP, 8-state):
-------EEETTTEEEE--SS-HHHHHHHHHHHHHSPPB-SSSSEEEEESB--BTTTTB--GGGB--SPPHHHHHHHHHHHHTTS-SS---EEEEEEE-TT--EEEE---TTTB-SEEEEEEESS-EEEEEEESSSS-EEEEE-TTEEEEEETHHHHHEEEEE---SEEEETTEEEE---EEEEEEE-B-S----/-------EEETTTEEEE--SS-HHHHHHHHHHHHHSPPB-SSSSEEEEESB--BTTTTB--GGGB--SPPHHHHHHHHHHHHTTS-SS---EEEEEEE-TT--EEEE---TTTB-SEEEEEEESS-EEEEEEESSSS-EEEEE-TTEEEEEETHHHHHEEEEE---SEEEETTEEEE---EEEEEEE-B-S----

Organism: Agrobacterium fabrum (strain C58 / ATCC 33970) (NCBI:txid176299)

Radius of gyration: 23.49 Å; Cα contacts (8 Å, |Δi|>4): 837; chains: 2; bounding box: 42×74×61 Å

Solvent-accessible surface area (backbone atoms only — not comparable to full-atom values): 20723 Å² total; per-residue (Å²): 132,81,74,65,54,72,52,50,69,40,81,64,52,27,33,37,36,55,64,75,42,51,74,66,53,47,53,52,50,52,50,55,54,68,74,46,79,68,41,68,89,50,99,45,39,34,37,69,34,15,35,39,74,37,80,74,79,64,42,62,52,90,83,23,63,73,48,77,52,55,68,80,56,38,55,54,31,48,45,37,31,75,74,64,76,32,94,60,66,42,50,25,34,41,37,40,40,31,48,65,43,42,54,43,73,73,41,57,69,58,65,83,36,34,52,67,50,40,36,38,35,30,29,81,27,51,44,53,34,42,30,33,50,67,73,35,90,43,52,75,42,75,41,42,50,26,13,34,40,36,27,25,67,60,28,39,73,40,19,31,41,23,30,68,62,38,51,54,39,74,56,95,88,35,81,37,74,39,46,61,24,39,34,43,35,38,27,28,69,43,94,64,77,76,129,134,82,75,67,57,70,52,50,65,40,82,64,52,27,33,36,36,57,65,74,42,52,74,66,52,47,52,51,52,53,50,55,54,68,72,47,80,68,42,70,89,49,98,44,39,34,37,69,32,16,35,40,74,38,80,74,80,63,42,64,52,90,83,23,63,72,47,77,52,54,66,80,57,38,53,54,32,49,43,36,31,76,74,64,77,31,94,60,66,43,51,27,35,42,36,41,39,32,48,64,43,43,56,42,73,73,41,57,70,58,63,84,36,33,53,69,49,40,37,37,34,30,28,81,29,50,45,53,34,42,32,30,50,68,74,37,89,44,52,74,43,76,42,43,50,26,13,35,40,36,27,24,68,59,27,38,73,39,20,32,40,23,30,68,62,40,51,54,37,70,54,94,87,35,83,38,73,39,46,60,23,39,33,42,36,38,27,29,70,43,94,64,78,76,130

InterPro domains:
  IPR005123 Oxoglutarate/iron-dependent dioxygenase domain [PS51471] (89-190)
  IPR027450 Alpha-ketoglutarate-dependent dioxygenase AlkB-like [PF13532] (50-187)
  IPR032857 Alpha-ketoglutarate-dependent dioxygenase alkB homologue 4 [PTHR12463] (17-189)
  IPR037151 Alpha-ketoglutarate-dependent dioxygenase AlkB-like superfamily [G3DSA:2.60.120.590] (16-190)

Sequence (390 aa):
MDCVANPTLLPHDIMYFDGFLSSEDEAFVADRLDAGEWSTELKRRVQHFGYRYDYKVRAVTPDAYLGPLPPWLGLFAERLVADGYCRTVPDQVIANEYLLGQGISAHVDCVPCFDDTIVSISLLSACEMVFRDLRGPGIRSVLHPRSGVLLRGSSRYDWTHEIPARKSDIVNGVKTARSRRISLTFRKVLGLKRPMDCVANPTLLPHDIMYFDGFLSSEDEAFVADRLDAGEWSTELKRRVQHFGYRYDYKVRAVTPDAYLGPLPPWLGLFAERLVADGYCRTVPDQVIANEYLLGQGISAHVDCVPCFDDTIVSISLLSACEMVFRDLRGPGIRSVLHPRSGVLLRGSSRYDWTHEIPARKSDIVNGVKTARSRRISLTFRKVLGLKRP